Protein AF-0000000072266384 (afdb_homodimer)

Structure (mmCIF, N/CA/C/O backbone):
data_AF-0000000072266384-model_v1
#
loop_
_entity.id
_entity.type
_entity.pdbx_description
1 polymer 'Transcriptional regulator, GntR family'
#
loop_
_atom_site.group_PDB
_atom_site.id
_atom_site.type_symbol
_atom_site.label_atom_id
_atom_site.label_alt_id
_atom_site.label_comp_id
_atom_site.label_asym_id
_atom_site.label_entity_id
_atom_site.label_seq_id
_atom_site.pdbx_PDB_ins_code
_atom_site.Cartn_x
_atom_site.Cartn_y
_atom_site.Cartn_z
_atom_site.occupancy
_atom_site.B_iso_or_equiv
_atom_site.auth_seq_id
_atom_site.auth_comp_id
_atom_site.auth_asym_id
_atom_site.auth_atom_id
_atom_site.pdbx_PDB_model_num
ATOM 1 N N . MET A 1 1 ? -36.344 -1.183 38.469 1 28.27 1 MET A N 1
ATOM 2 C CA . MET A 1 1 ? -35.781 -2.438 38 1 28.27 1 MET A CA 1
ATOM 3 C C . MET A 1 1 ? -35.281 -2.291 36.562 1 28.27 1 MET A C 1
ATOM 5 O O . MET A 1 1 ? -36.062 -2.363 35.625 1 28.27 1 MET A O 1
ATOM 9 N N . THR A 1 2 ? -34.5 -1.276 36.156 1 33.44 2 THR A N 1
ATOM 10 C CA . THR A 1 2 ? -34.156 -0.759 34.844 1 33.44 2 THR A CA 1
ATOM 11 C C . THR A 1 2 ? -33.344 -1.777 34.031 1 33.44 2 THR A C 1
ATOM 13 O O . THR A 1 2 ? -32.25 -2.172 34.469 1 33.44 2 THR A O 1
ATOM 16 N N . ASP A 1 3 ? -34.062 -2.691 33.281 1 32.56 3 ASP A N 1
ATOM 17 C CA . ASP A 1 3 ? -33.594 -3.824 32.469 1 32.56 3 ASP A CA 1
ATOM 18 C C . ASP A 1 3 ? -32.531 -3.396 31.469 1 32.56 3 ASP A C 1
ATOM 20 O O . ASP A 1 3 ? -32.719 -2.461 30.703 1 32.56 3 ASP A O 1
ATOM 24 N N . ALA A 1 4 ? -31.281 -3.701 31.859 1 38.09 4 ALA A N 1
ATOM 25 C CA . ALA A 1 4 ? -30.047 -3.508 31.125 1 38.09 4 ALA A CA 1
ATOM 26 C C . ALA A 1 4 ? -30.141 -4.07 29.703 1 38.09 4 ALA A C 1
ATOM 28 O O . ALA A 1 4 ? -30.344 -5.27 29.516 1 38.09 4 ALA A O 1
ATOM 29 N N . ILE A 1 5 ? -30.766 -3.352 28.734 1 34.03 5 ILE A N 1
ATOM 30 C CA . ILE A 1 5 ? -30.812 -3.814 27.359 1 34.03 5 ILE A CA 1
ATOM 31 C C . ILE A 1 5 ? -29.391 -4.195 26.906 1 34.03 5 ILE A C 1
ATOM 33 O O . ILE A 1 5 ? -28.484 -3.357 26.906 1 34.03 5 ILE A O 1
ATOM 37 N N . THR A 1 6 ? -28.906 -5.414 27.234 1 35.34 6 THR A N 1
ATOM 38 C CA . THR A 1 6 ? -27.656 -5.996 26.766 1 35.34 6 THR A CA 1
ATOM 39 C C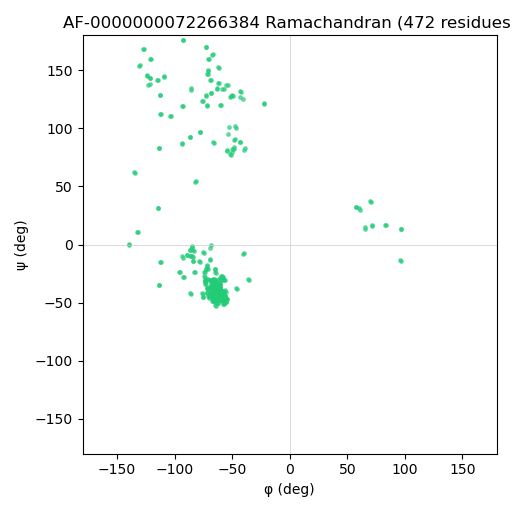 . THR A 1 6 ? -27.562 -5.941 25.234 1 35.34 6 THR A C 1
ATOM 41 O O . THR A 1 6 ? -28.391 -6.543 24.547 1 35.34 6 THR A O 1
ATOM 44 N N . LEU A 1 7 ? -27.266 -4.859 24.688 1 33.59 7 LEU A N 1
ATOM 45 C CA . LEU A 1 7 ? -27.047 -4.801 23.234 1 33.59 7 LEU A CA 1
ATOM 46 C C . LEU A 1 7 ? -26.141 -5.938 22.781 1 33.59 7 LEU A C 1
ATOM 48 O O . LEU A 1 7 ? -25.125 -6.219 23.406 1 33.59 7 LEU A O 1
ATOM 52 N N . PRO A 1 8 ? -26.719 -7.02 22.219 1 35.97 8 PRO A N 1
ATOM 53 C CA . PRO A 1 8 ? -25.844 -8.125 21.812 1 35.97 8 PRO A CA 1
ATOM 54 C C . PRO A 1 8 ? -24.578 -7.645 21.109 1 35.97 8 PRO A C 1
ATOM 56 O O . PRO A 1 8 ? -24.562 -6.574 20.5 1 35.97 8 PRO A O 1
ATOM 59 N N . ALA A 1 9 ? -23.531 -8.062 21.562 1 34.97 9 ALA A N 1
ATOM 60 C CA . ALA A 1 9 ? -22.203 -7.793 21.047 1 34.97 9 ALA A CA 1
ATOM 61 C C . ALA A 1 9 ? -22.156 -8.023 19.531 1 34.97 9 ALA A C 1
ATOM 63 O O . ALA A 1 9 ? -22.562 -9.07 19.047 1 34.97 9 ALA A O 1
ATOM 64 N N . LEU A 1 10 ? -22.391 -7.133 18.75 1 38.47 10 LEU A N 1
ATOM 65 C CA . LEU A 1 10 ? -22.297 -7.164 17.281 1 38.47 10 LEU A CA 1
ATOM 66 C C . LEU A 1 10 ? -21.062 -7.938 16.844 1 38.47 10 LEU A C 1
ATOM 68 O O . LEU A 1 10 ? -20.719 -7.938 15.656 1 38.47 10 LEU A O 1
ATOM 72 N N . GLU A 1 11 ? -20.188 -8.32 17.766 1 41.19 11 GLU A N 1
ATOM 73 C CA . GLU A 1 11 ? -18.859 -8.68 17.281 1 41.19 11 GLU A CA 1
ATOM 74 C C . GLU A 1 11 ? -18.906 -9.969 16.453 1 41.19 11 GLU A C 1
ATOM 76 O O . GLU A 1 11 ? -17.984 -10.781 16.531 1 41.19 11 GLU A O 1
ATOM 81 N N . ALA A 1 12 ? -20 -10.625 16.234 1 41.06 12 ALA A N 1
ATOM 82 C CA . ALA A 1 12 ? -19.781 -11.945 15.656 1 41.06 12 ALA A CA 1
ATOM 83 C C . ALA A 1 12 ? -18.859 -11.875 14.445 1 41.06 12 ALA A C 1
ATOM 85 O O . ALA A 1 12 ? -18.891 -10.891 13.695 1 41.06 12 ALA A O 1
ATOM 86 N N . PRO A 1 13 ? -17.781 -12.695 14.391 1 44.72 13 PRO A N 1
ATOM 87 C CA . PRO A 1 13 ? -16.922 -12.695 13.211 1 44.72 13 PRO A CA 1
ATOM 88 C C . PRO A 1 13 ? -17.703 -12.664 11.906 1 44.72 13 PRO A C 1
ATOM 90 O O . PRO A 1 13 ? -18.641 -13.461 11.727 1 44.72 13 PRO A O 1
ATOM 93 N N . LEU A 1 14 ? -18.109 -11.711 11.273 1 50.34 14 LEU A N 1
ATOM 94 C CA . LEU A 1 14 ? -18.953 -11.562 10.094 1 50.34 14 LEU A CA 1
ATOM 95 C C . LEU A 1 14 ? -18.641 -12.641 9.062 1 50.34 14 LEU A C 1
ATOM 97 O O . LEU A 1 14 ? -17.484 -12.797 8.648 1 50.34 14 LEU A O 1
ATOM 101 N N . ARG A 1 15 ? -19.109 -13.812 9.133 1 57.5 15 ARG A N 1
ATOM 102 C CA . ARG A 1 15 ? -19.125 -14.797 8.047 1 57.5 15 ARG A CA 1
ATOM 103 C C . ARG A 1 15 ? -19.016 -14.109 6.688 1 57.5 15 ARG A C 1
ATOM 105 O O . ARG A 1 15 ? -19.703 -13.109 6.438 1 57.5 15 ARG A O 1
ATOM 112 N N . PRO A 1 16 ? -17.875 -14.57 5.996 1 69.56 16 PRO A N 1
ATOM 113 C CA . PRO A 1 16 ? -17.844 -13.945 4.672 1 69.56 16 PRO A CA 1
ATOM 114 C C . PRO A 1 16 ? -19.203 -13.914 4 1 69.56 16 PRO A C 1
ATOM 116 O O . PRO A 1 16 ? -19.969 -14.875 4.109 1 69.56 16 PRO A O 1
ATOM 119 N N . SER A 1 17 ? -19.516 -12.914 3.541 1 86.38 17 SER A N 1
ATOM 120 C CA . SER A 1 17 ? -20.75 -12.766 2.789 1 86.38 17 SER A CA 1
ATOM 121 C C . SER A 1 17 ? -20.75 -13.641 1.542 1 86.38 17 SER A C 1
ATOM 123 O O . SER A 1 17 ? -19.719 -14.172 1.149 1 86.38 17 SER A O 1
ATOM 125 N N . VAL A 1 18 ? -21.812 -14 1.132 1 90.56 18 VAL A N 1
ATOM 126 C CA . VAL A 1 18 ? -21.953 -14.734 -0.123 1 90.56 18 VAL A CA 1
ATOM 127 C C . VAL A 1 18 ? -21.125 -14.055 -1.214 1 90.56 18 VAL A C 1
ATOM 129 O O . VAL A 1 18 ? -20.484 -14.727 -2.021 1 90.56 18 VAL A O 1
ATOM 132 N N . THR A 1 19 ? -21.109 -12.727 -1.179 1 92.44 19 THR A N 1
ATOM 133 C CA . THR A 1 19 ? -20.312 -11.961 -2.125 1 92.44 19 THR A CA 1
ATOM 134 C C . THR A 1 19 ? -18.828 -12.297 -1.972 1 92.44 19 THR A C 1
ATOM 136 O O . THR A 1 19 ? -18.125 -12.508 -2.963 1 92.44 19 THR A O 1
ATOM 139 N N . ASP A 1 20 ? -18.422 -12.414 -0.714 1 91.56 20 ASP A N 1
ATOM 140 C CA . ASP A 1 20 ? -17.031 -12.734 -0.448 1 91.56 20 ASP A CA 1
ATOM 141 C C . ASP A 1 20 ? -16.672 -14.125 -0.971 1 91.56 20 ASP A C 1
ATOM 143 O O . ASP A 1 20 ? -15.602 -14.32 -1.548 1 91.56 20 ASP A O 1
ATOM 147 N N . GLN A 1 21 ? -17.516 -15 -0.786 1 92.62 21 GLN A N 1
ATOM 148 C CA . GLN A 1 21 ? -17.266 -16.375 -1.23 1 92.62 21 GLN A CA 1
ATOM 149 C C . GLN A 1 21 ? -17.203 -16.453 -2.752 1 92.62 21 GLN A C 1
ATOM 151 O O . GLN A 1 21 ? -16.312 -17.094 -3.307 1 92.62 21 GLN A O 1
ATOM 156 N N . VAL A 1 22 ? -18.203 -15.844 -3.395 1 94.19 22 VAL A N 1
ATOM 157 C CA . VAL A 1 22 ? -18.203 -15.812 -4.855 1 94.19 22 VAL A CA 1
ATOM 158 C C . VAL A 1 22 ? -16.938 -15.141 -5.363 1 94.19 22 VAL A C 1
ATOM 160 O O . VAL A 1 22 ? -16.281 -15.648 -6.277 1 94.19 22 VAL A O 1
ATOM 163 N N . PHE A 1 23 ? -16.594 -14.047 -4.77 1 94.19 23 PHE A N 1
ATOM 164 C CA . PHE A 1 23 ? -15.383 -13.32 -5.141 1 94.19 23 PHE A CA 1
ATOM 165 C C . PHE A 1 23 ? -14.156 -14.211 -5.016 1 94.19 23 PHE A C 1
ATOM 167 O O . PHE A 1 23 ? -13.375 -14.344 -5.965 1 94.19 23 PHE A O 1
ATOM 174 N N . ASP A 1 24 ? -14.023 -14.852 -3.895 1 91 24 ASP A N 1
ATOM 175 C CA . ASP A 1 24 ? -12.836 -15.664 -3.617 1 91 24 ASP A CA 1
ATOM 176 C C . ASP A 1 24 ? -12.727 -16.828 -4.598 1 91 24 ASP A C 1
ATOM 178 O O . ASP A 1 24 ? -11.641 -17.109 -5.105 1 91 24 ASP A O 1
ATOM 182 N N . GLN A 1 25 ? -13.781 -17.438 -4.855 1 92.75 25 GLN A N 1
ATOM 183 C CA . GLN A 1 25 ? -13.773 -18.578 -5.758 1 92.75 25 GLN A CA 1
ATOM 184 C C . GLN A 1 25 ? -13.406 -18.156 -7.176 1 92.75 25 GLN A C 1
ATOM 186 O O . GLN A 1 25 ? -12.578 -18.812 -7.828 1 92.75 25 GLN A O 1
ATOM 191 N N . LEU A 1 26 ? -14.023 -17.125 -7.652 1 94.5 26 LEU A N 1
ATOM 192 C CA . LEU A 1 26 ? -13.711 -16.641 -8.992 1 94.5 26 LEU A CA 1
ATOM 193 C C . LEU A 1 26 ? -12.273 -16.141 -9.062 1 94.5 26 LEU A C 1
ATOM 195 O O . LEU A 1 26 ? -11.562 -16.422 -10.039 1 94.5 26 LEU A O 1
ATOM 199 N N . HIS A 1 27 ? -11.922 -15.414 -8.055 1 93.06 27 HIS A N 1
ATOM 200 C CA . HIS A 1 27 ? -10.555 -14.906 -7.965 1 93.06 27 HIS A CA 1
ATOM 201 C C . HIS A 1 27 ? -9.539 -16.047 -8.062 1 93.06 27 HIS A C 1
ATOM 203 O O . HIS A 1 27 ? -8.609 -15.984 -8.867 1 93.06 27 HIS A O 1
ATOM 209 N N . ASP A 1 28 ? -9.766 -17.078 -7.332 1 90.31 28 ASP A N 1
ATOM 210 C CA . ASP A 1 28 ? -8.867 -18.234 -7.332 1 90.31 28 ASP A CA 1
ATOM 211 C C . ASP A 1 28 ? -8.82 -18.891 -8.703 1 9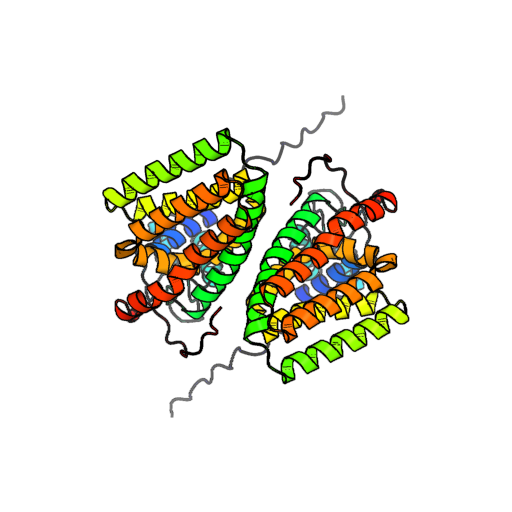0.31 28 ASP A C 1
ATOM 213 O O . ASP A 1 28 ? -7.742 -19.25 -9.195 1 90.31 28 ASP A O 1
ATOM 217 N N . ARG A 1 29 ? -9.93 -19 -9.312 1 92.5 29 ARG A N 1
ATOM 218 C CA . ARG A 1 29 ? -10 -19.641 -10.625 1 92.5 29 ARG A CA 1
ATOM 219 C C . ARG A 1 29 ? -9.305 -18.797 -11.688 1 92.5 29 ARG A C 1
ATOM 221 O O . ARG A 1 29 ? -8.727 -19.344 -12.633 1 92.5 29 ARG A O 1
ATOM 228 N N . ILE A 1 30 ? -9.328 -17.531 -11.516 1 93.12 30 ILE A N 1
ATOM 229 C CA . ILE A 1 30 ? -8.648 -16.641 -12.438 1 93.12 30 ILE A CA 1
ATOM 230 C C . ILE A 1 30 ? -7.133 -16.75 -12.25 1 93.12 30 ILE A C 1
ATOM 232 O O . ILE A 1 30 ? -6.391 -16.875 -13.227 1 93.12 30 ILE A O 1
ATOM 236 N N . ILE A 1 31 ? -6.734 -16.828 -11.031 1 89.81 31 ILE A N 1
ATOM 237 C CA . ILE A 1 31 ? -5.312 -16.891 -10.711 1 89.81 31 ILE A CA 1
ATOM 238 C C . ILE A 1 31 ? -4.738 -18.234 -11.164 1 89.81 31 ILE A C 1
ATOM 240 O O . ILE A 1 31 ? -3.646 -18.281 -11.727 1 89.81 31 ILE A O 1
ATOM 244 N N . GLU A 1 32 ? -5.551 -19.266 -11.016 1 88.44 32 GLU A N 1
ATOM 245 C CA . GLU A 1 32 ? -5.109 -20.609 -11.336 1 88.44 32 GLU A CA 1
ATOM 246 C C . GLU A 1 32 ? -5.316 -20.922 -12.82 1 88.44 32 GLU A C 1
ATOM 248 O O . GLU A 1 32 ? -4.98 -22.016 -13.281 1 88.44 32 GLU A O 1
ATOM 253 N N . LEU A 1 33 ? -5.941 -19.984 -13.547 1 88.94 33 LEU A N 1
ATOM 254 C CA . LEU A 1 33 ? -6.133 -20.016 -14.992 1 88.94 33 LEU A CA 1
ATOM 255 C C . LEU A 1 33 ? -7.152 -21.078 -15.383 1 88.94 33 LEU A C 1
ATOM 257 O O . LEU A 1 33 ? -7.16 -21.547 -16.531 1 88.94 33 LEU A O 1
ATOM 261 N N . ASP A 1 34 ? -7.902 -21.5 -14.367 1 91.38 34 ASP A N 1
ATOM 262 C CA . ASP A 1 34 ? -9.117 -22.219 -14.711 1 91.38 34 ASP A CA 1
ATOM 263 C C . ASP A 1 34 ? -10.07 -21.344 -15.523 1 91.38 34 ASP A C 1
ATOM 265 O O . ASP A 1 34 ? -10.859 -21.844 -16.328 1 91.38 34 ASP A O 1
ATOM 269 N N . LEU A 1 35 ? -10.016 -20.109 -15.305 1 94.44 35 LEU A N 1
ATOM 270 C CA . LEU A 1 35 ? -10.617 -19.062 -16.109 1 94.44 35 LEU A CA 1
ATOM 271 C C . LEU A 1 35 ? -9.555 -18.188 -16.766 1 94.44 35 LEU A C 1
ATOM 273 O O . LEU A 1 35 ? -9.25 -17.094 -16.281 1 94.44 35 LEU A O 1
ATOM 277 N N . PRO A 1 36 ? -9.086 -18.688 -17.859 1 94.19 36 PRO A N 1
ATOM 278 C CA . PRO A 1 36 ? -7.996 -17.953 -18.516 1 94.19 36 PRO A CA 1
ATOM 279 C C . PRO A 1 36 ? -8.43 -16.594 -19.062 1 94.19 36 PRO A C 1
ATOM 281 O O . PRO A 1 36 ? -9.625 -16.359 -19.25 1 94.19 36 PRO A O 1
ATOM 284 N N . PRO A 1 37 ? -7.426 -15.789 -19.344 1 95.12 37 PRO A N 1
ATOM 285 C CA . PRO A 1 37 ? -7.742 -14.492 -19.953 1 95.12 37 PRO A CA 1
ATOM 286 C C . PRO A 1 37 ? -8.562 -14.641 -21.234 1 95.12 37 PRO A C 1
ATOM 288 O O . PRO A 1 37 ? -8.32 -15.547 -22.031 1 95.12 37 PRO A O 1
ATOM 291 N N . GLY A 1 38 ? -9.555 -13.75 -21.328 1 94.06 38 GLY A N 1
ATOM 292 C CA . GLY A 1 38 ? -10.406 -13.773 -22.516 1 94.06 38 GLY A CA 1
ATOM 293 C C . GLY A 1 38 ? -11.695 -14.555 -22.297 1 94.06 38 GLY A C 1
ATOM 294 O O . GLY A 1 38 ? -12.633 -14.445 -23.094 1 94.06 38 GLY A O 1
ATOM 295 N N . THR A 1 39 ? -11.789 -15.336 -21.25 1 95.75 39 THR A N 1
ATOM 296 C CA . THR A 1 39 ? -12.984 -16.125 -20.969 1 95.75 39 THR A CA 1
ATOM 297 C C . THR A 1 39 ? -14.188 -15.219 -20.719 1 95.75 39 THR A C 1
ATOM 299 O O . THR A 1 39 ? -14.102 -14.25 -19.969 1 95.75 39 THR A O 1
ATOM 302 N N . LYS A 1 40 ? -15.25 -15.555 -21.312 1 96.19 40 LYS A N 1
ATOM 303 C CA . LYS A 1 40 ? -16.5 -14.82 -21.094 1 96.19 40 LYS A CA 1
ATOM 304 C C . LYS A 1 40 ? -17.234 -15.344 -19.875 1 96.19 40 LYS A C 1
ATOM 306 O O . LYS A 1 40 ? -17.312 -16.562 -19.656 1 96.19 40 LYS A O 1
ATOM 311 N N . LEU A 1 41 ? -17.672 -14.414 -19.109 1 96 41 LEU A N 1
ATOM 312 C CA . LEU A 1 41 ? -18.438 -14.781 -17.922 1 96 41 LEU A CA 1
ATOM 313 C C . LEU A 1 41 ? -19.812 -14.125 -17.938 1 96 41 LEU A C 1
ATOM 315 O O . LEU A 1 41 ? -19.953 -12.961 -18.328 1 96 41 LEU A O 1
ATOM 319 N N . SER A 1 42 ? -20.812 -14.914 -17.562 1 94.19 42 SER A N 1
ATOM 320 C CA . SER A 1 42 ? -22.188 -14.445 -17.422 1 94.19 42 SER A CA 1
ATOM 321 C C . SER A 1 42 ? -22.641 -14.453 -15.977 1 94.19 42 SER A C 1
ATOM 323 O O . SER A 1 42 ? -22.484 -15.453 -15.273 1 94.19 42 SER A O 1
ATOM 325 N N . GLU A 1 43 ? -23.156 -13.32 -15.562 1 94.31 43 GLU A N 1
ATOM 326 C CA . GLU A 1 43 ? -23.672 -13.234 -14.195 1 94.31 43 GLU A CA 1
ATOM 327 C C . GLU A 1 43 ? -24.703 -14.312 -13.922 1 94.31 43 GLU A C 1
ATOM 329 O O . GLU A 1 43 ? -24.703 -14.93 -12.859 1 94.31 43 GLU A O 1
ATOM 334 N N . ILE A 1 44 ? -25.531 -14.531 -14.914 1 94.12 44 ILE A N 1
ATOM 335 C CA . ILE A 1 44 ? -26.625 -15.484 -14.773 1 94.12 44 ILE A CA 1
ATOM 336 C C . ILE A 1 44 ? -26.062 -16.891 -14.641 1 94.12 44 ILE A C 1
ATOM 338 O O . ILE A 1 44 ? -26.484 -17.656 -13.758 1 94.12 44 ILE A O 1
ATOM 342 N N . GLU A 1 45 ? -25.172 -17.266 -15.461 1 94.88 45 GLU A N 1
ATOM 343 C CA . GLU A 1 45 ? -24.578 -18.609 -15.445 1 94.88 45 GLU A CA 1
ATOM 344 C C . GLU A 1 45 ? -23.797 -18.844 -14.164 1 94.88 45 GLU A C 1
ATOM 346 O O . GLU A 1 45 ? -23.875 -19.938 -13.578 1 94.88 45 GLU A O 1
ATOM 351 N N . VAL A 1 46 ? -23.047 -17.875 -13.734 1 95.81 46 VAL A N 1
ATOM 352 C CA . VAL A 1 46 ? -22.281 -18 -12.508 1 95.81 46 VAL A CA 1
ATOM 353 C C . VAL A 1 46 ? -23.219 -18.156 -11.312 1 95.81 46 VAL A C 1
ATOM 355 O O . VAL A 1 46 ? -22.984 -18.984 -10.43 1 95.81 46 VAL A O 1
ATOM 358 N N . ALA A 1 47 ? -24.219 -17.344 -11.297 1 96 47 ALA A N 1
ATOM 359 C CA . ALA A 1 47 ? -25.203 -17.422 -10.227 1 96 47 ALA A CA 1
ATOM 360 C C . ALA A 1 47 ? -25.812 -18.828 -10.156 1 96 47 ALA A C 1
ATOM 362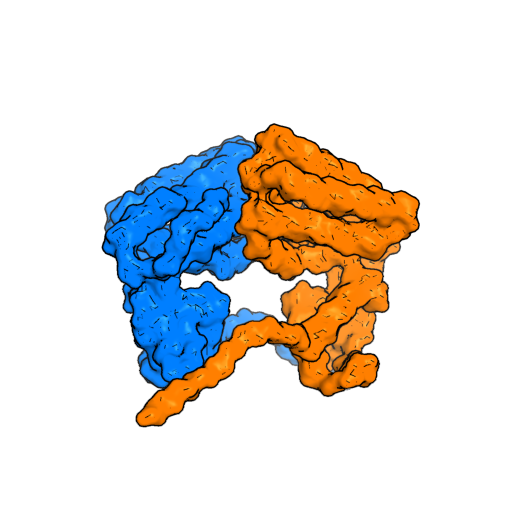 O O . ALA A 1 47 ? -25.953 -19.391 -9.07 1 96 47 ALA A O 1
ATOM 363 N N . ARG A 1 48 ? -26.141 -19.344 -11.289 1 95.19 48 ARG A N 1
ATOM 364 C CA . ARG A 1 48 ? -26.703 -20.688 -11.375 1 95.19 48 ARG A CA 1
ATOM 365 C C . ARG A 1 48 ? -25.719 -21.734 -10.859 1 95.19 48 ARG A C 1
ATOM 367 O O . ARG A 1 48 ? -26.094 -22.609 -10.062 1 95.19 48 ARG A O 1
ATOM 374 N N . GLN A 1 49 ? -24.531 -21.641 -11.234 1 94.12 49 GLN A N 1
ATOM 375 C CA . GLN A 1 49 ? -23.5 -22.609 -10.852 1 94.12 49 GLN A CA 1
ATOM 376 C C . GLN A 1 49 ? -23.266 -22.594 -9.344 1 94.12 49 GLN A C 1
ATOM 378 O O . GLN A 1 49 ? -23.031 -23.641 -8.742 1 94.12 49 GLN A O 1
ATOM 383 N N . PHE A 1 50 ? -23.344 -21.422 -8.758 1 94.25 50 PHE A N 1
ATOM 384 C CA . PHE A 1 50 ? -23.031 -21.297 -7.34 1 94.25 50 PHE A CA 1
ATOM 385 C C . PHE A 1 50 ? -24.297 -21.438 -6.496 1 94.25 50 PHE A C 1
ATOM 387 O O . PHE A 1 50 ? -24.219 -21.516 -5.27 1 94.25 50 PHE A O 1
ATOM 394 N N . GLY A 1 51 ? -25.422 -21.406 -7.137 1 94.94 51 GLY A N 1
ATOM 395 C CA . GLY A 1 51 ? -26.672 -21.516 -6.422 1 94.94 51 GLY A CA 1
ATOM 396 C C . GLY A 1 51 ? -27 -20.281 -5.594 1 94.94 51 GLY A C 1
ATOM 397 O O . GLY A 1 51 ? -27.453 -20.391 -4.449 1 94.94 51 GLY A O 1
ATOM 398 N N . VAL A 1 52 ? -26.656 -19.188 -6.141 1 94.94 52 VAL A N 1
ATOM 399 C CA . VAL A 1 52 ? -26.906 -17.922 -5.434 1 94.94 52 VAL A CA 1
ATOM 400 C C . VAL A 1 52 ? -27.672 -16.969 -6.34 1 94.94 52 VAL A C 1
ATOM 402 O O . VAL A 1 52 ? -27.875 -17.25 -7.523 1 94.94 52 VAL A O 1
ATOM 405 N N . SER A 1 53 ? -28.141 -15.914 -5.707 1 94 53 SER A N 1
ATOM 406 C CA . SER A 1 53 ? -28.812 -14.891 -6.488 1 94 53 SER A CA 1
ATOM 407 C C . SER A 1 53 ? -27.828 -14.078 -7.32 1 94 53 SER A C 1
ATOM 409 O O . SER A 1 53 ? -26.609 -14.18 -7.121 1 94 53 SER A O 1
ATOM 411 N N . ARG A 1 54 ? -28.328 -13.273 -8.203 1 94.69 54 ARG A N 1
ATOM 412 C CA . ARG A 1 54 ? -27.5 -12.516 -9.133 1 94.69 54 ARG A CA 1
ATOM 413 C C . ARG A 1 54 ? -26.781 -11.367 -8.43 1 94.69 54 ARG A C 1
ATOM 415 O O . ARG A 1 54 ? -25.688 -10.984 -8.812 1 94.69 54 ARG A O 1
ATOM 422 N N . GLN A 1 55 ? -27.328 -10.914 -7.473 1 94.06 55 GLN A N 1
ATOM 423 C CA . GLN A 1 55 ? -26.797 -9.711 -6.844 1 94.06 55 GLN A CA 1
ATOM 424 C C . GLN A 1 55 ? -25.406 -9.953 -6.27 1 94.06 55 GLN A C 1
ATOM 426 O O . GLN A 1 55 ? -24.469 -9.203 -6.555 1 94.06 55 GLN A O 1
ATOM 431 N N . PRO A 1 56 ? -25.172 -10.969 -5.441 1 94.94 56 PRO A N 1
ATOM 432 C CA . PRO A 1 56 ? -23.812 -11.203 -4.926 1 94.94 56 PRO A CA 1
ATOM 433 C C . PRO A 1 56 ? -22.797 -11.445 -6.035 1 94.94 56 PRO A C 1
ATOM 435 O O . PRO A 1 56 ? -21.625 -11.094 -5.895 1 94.94 56 PRO A O 1
ATOM 438 N N . VAL A 1 57 ? -23.281 -12.008 -7.09 1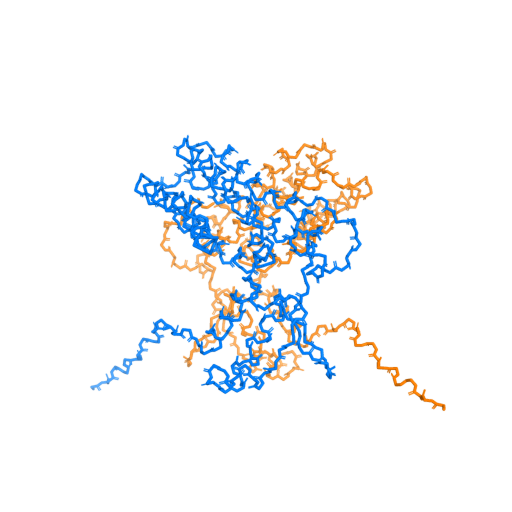 95.75 57 VAL A N 1
ATOM 439 C CA . VAL A 1 57 ? -22.391 -12.242 -8.227 1 95.75 57 VAL A CA 1
ATOM 440 C C . VAL A 1 57 ? -22.016 -10.906 -8.875 1 95.75 57 VAL A C 1
ATOM 442 O O . VAL A 1 57 ? -20.844 -10.672 -9.18 1 95.75 57 VAL A O 1
ATOM 445 N N . ARG A 1 58 ? -22.969 -10.094 -9.055 1 94.5 58 ARG A N 1
ATOM 446 C CA . ARG A 1 58 ? -22.734 -8.766 -9.609 1 94.5 58 ARG A CA 1
ATOM 447 C C . ARG A 1 58 ? -21.734 -7.988 -8.75 1 94.5 58 ARG A C 1
ATOM 449 O O . ARG A 1 58 ? -20.828 -7.332 -9.273 1 94.5 58 ARG A O 1
ATOM 456 N N . ASP A 1 59 ? -21.906 -8.133 -7.512 1 94.19 59 ASP A N 1
ATOM 457 C CA . ASP A 1 59 ? -21.016 -7.449 -6.586 1 94.19 59 ASP A CA 1
ATOM 458 C C . ASP A 1 59 ? -19.594 -8.016 -6.676 1 94.19 59 ASP A C 1
ATOM 460 O O . ASP A 1 59 ? -18.625 -7.262 -6.648 1 94.19 59 ASP A O 1
ATOM 464 N N . ALA A 1 60 ? -19.469 -9.227 -6.754 1 94.94 60 ALA A N 1
ATOM 465 C CA . ALA A 1 60 ? -18.172 -9.883 -6.902 1 94.94 60 ALA A CA 1
ATOM 466 C C . ALA A 1 60 ? -17.5 -9.484 -8.219 1 94.94 60 ALA A C 1
ATOM 468 O O . ALA A 1 60 ? -16.297 -9.227 -8.258 1 94.94 60 ALA A O 1
ATOM 469 N N . PHE A 1 61 ? -18.359 -9.438 -9.25 1 95.75 61 PHE A N 1
ATOM 470 C CA . PHE A 1 61 ? -17.859 -9.008 -10.547 1 95.75 61 PHE A CA 1
ATOM 471 C C . PHE A 1 61 ? -17.312 -7.59 -10.477 1 95.75 61 PHE A C 1
ATOM 473 O O . PHE A 1 61 ? -16.234 -7.312 -11.008 1 95.75 61 PHE A O 1
ATOM 480 N N . TYR A 1 62 ? -17.984 -6.836 -9.852 1 93.12 62 TYR A N 1
ATOM 481 C CA . TYR A 1 62 ? -17.562 -5.445 -9.719 1 93.12 62 TYR A CA 1
ATOM 482 C C . TYR A 1 62 ? -16.25 -5.34 -8.969 1 93.12 62 TYR A C 1
ATOM 484 O O . TYR A 1 62 ? -15.344 -4.613 -9.391 1 93.12 62 TYR A O 1
ATOM 492 N N . ARG A 1 63 ? -16.109 -6.035 -7.926 1 90.75 63 ARG A N 1
ATOM 493 C CA . ARG A 1 63 ? -14.883 -6.027 -7.152 1 90.75 63 ARG A CA 1
ATOM 494 C C . ARG A 1 63 ? -13.711 -6.543 -7.984 1 90.75 63 ARG A C 1
ATOM 496 O O . ARG A 1 63 ? -12.625 -5.957 -7.969 1 90.75 63 ARG A O 1
ATOM 503 N N . LEU A 1 64 ? -13.984 -7.57 -8.672 1 94.25 64 LEU A N 1
ATOM 504 C CA . LEU A 1 64 ? -12.953 -8.148 -9.523 1 94.25 64 LEU A CA 1
ATOM 505 C C . LEU A 1 64 ? -12.57 -7.184 -10.641 1 94.25 64 LEU A C 1
ATOM 507 O O . LEU A 1 64 ? -11.406 -7.117 -11.039 1 94.25 64 LEU A O 1
ATOM 511 N N . SER A 1 65 ? -13.555 -6.48 -11.133 1 94.19 65 SER A N 1
ATOM 512 C CA . SER A 1 65 ? -13.289 -5.5 -12.18 1 94.19 65 SER A CA 1
ATOM 513 C C . SER A 1 65 ? -12.461 -4.336 -11.656 1 94.19 65 SER A C 1
ATOM 515 O O . SER A 1 65 ? -11.562 -3.842 -12.344 1 94.19 65 SER A O 1
ATOM 517 N N . LYS A 1 66 ? -12.68 -3.941 -10.492 1 86.44 66 LYS A N 1
ATOM 518 C CA . LYS A 1 66 ? -11.93 -2.857 -9.875 1 86.44 66 LYS A CA 1
ATOM 519 C C . LYS A 1 66 ? -10.469 -3.25 -9.672 1 86.44 66 LYS A C 1
ATOM 521 O O . LYS A 1 66 ? -9.578 -2.404 -9.758 1 86.44 66 LYS A O 1
ATOM 526 N N . LEU A 1 67 ? -10.312 -4.508 -9.484 1 86.94 67 LEU A N 1
ATOM 527 C CA . LEU A 1 67 ? -8.961 -5.012 -9.273 1 86.94 67 LEU A CA 1
ATOM 528 C C . LEU A 1 67 ? -8.273 -5.312 -10.602 1 86.94 67 LEU A C 1
ATOM 530 O O . LEU A 1 67 ? -7.09 -5.66 -10.633 1 86.94 67 LEU A O 1
ATOM 534 N N . GLY A 1 68 ? -9.094 -5.254 -11.695 1 89.75 68 GLY A N 1
ATOM 535 C CA . GLY A 1 68 ? -8.516 -5.387 -13.023 1 89.75 68 GLY A CA 1
ATOM 536 C C . GLY A 1 68 ? -8.594 -6.805 -13.57 1 89.75 68 GLY A C 1
ATOM 537 O O . GLY A 1 68 ? -7.984 -7.113 -14.594 1 89.75 68 GLY A O 1
ATOM 538 N N . PHE A 1 69 ? -9.375 -7.668 -12.953 1 93.38 69 PHE A N 1
ATOM 539 C CA . PHE A 1 69 ? -9.383 -9.07 -13.344 1 93.38 69 PHE A CA 1
ATOM 540 C C . PHE A 1 69 ? -10.523 -9.352 -14.32 1 93.38 69 PHE A C 1
ATOM 542 O O . PHE A 1 69 ? -10.5 -10.352 -15.047 1 93.38 69 PHE A O 1
ATOM 549 N N . LEU A 1 70 ? -11.531 -8.492 -14.242 1 95.62 70 LEU A N 1
ATOM 550 C CA . LEU A 1 70 ? -12.633 -8.586 -15.195 1 95.62 70 LEU A CA 1
ATOM 551 C C . LEU A 1 70 ? -12.781 -7.285 -15.977 1 95.62 70 LEU A C 1
ATOM 553 O O . LEU A 1 70 ? -12.578 -6.199 -15.422 1 95.62 70 LEU A O 1
ATOM 557 N N . SER A 1 71 ? -13.094 -7.391 -17.156 1 94.69 71 SER A N 1
ATOM 558 C CA . SER A 1 71 ? -13.477 -6.262 -18 1 94.69 71 SER A CA 1
ATOM 559 C C . SER A 1 71 ? -14.984 -6.215 -18.203 1 94.69 71 SER A C 1
ATOM 561 O O . SER A 1 71 ? -15.555 -7.098 -18.859 1 94.69 71 SER A O 1
ATOM 563 N N . ILE A 1 72 ? -15.523 -5.262 -17.641 1 92.94 72 ILE A N 1
ATOM 564 C CA . ILE A 1 72 ? -16.969 -5.074 -17.75 1 92.94 72 ILE A CA 1
ATOM 565 C C . ILE A 1 72 ? -17.266 -3.818 -18.562 1 92.94 72 ILE A C 1
ATOM 567 O O . ILE A 1 72 ? -16.891 -2.711 -18.172 1 92.94 72 ILE A O 1
ATOM 571 N N . ARG A 1 73 ? -17.812 -3.93 -19.734 1 87.75 73 ARG A N 1
ATOM 572 C CA . ARG A 1 73 ? -18.188 -2.822 -20.609 1 87.75 73 ARG A CA 1
ATOM 573 C C . ARG A 1 73 ? -19.672 -2.91 -20.984 1 87.75 73 ARG A C 1
ATOM 575 O O . ARG A 1 73 ? -20.203 -4.004 -21.141 1 87.75 73 ARG A O 1
ATOM 582 N N . PRO A 1 74 ? -20.234 -1.719 -21.109 1 86.5 74 PRO A N 1
ATOM 583 C CA . PRO A 1 74 ? -21.656 -1.732 -21.484 1 86.5 74 PRO A CA 1
ATOM 584 C C . PRO A 1 74 ? -21.906 -2.453 -22.812 1 86.5 74 PRO A C 1
ATOM 586 O O . PRO A 1 74 ? -21.172 -2.244 -23.781 1 86.5 74 PRO A O 1
ATOM 589 N N . GLN A 1 75 ? -22.844 -3.254 -22.812 1 86.88 75 GLN A N 1
ATOM 590 C CA . GLN A 1 75 ? -23.344 -3.943 -23.984 1 86.88 75 GLN A CA 1
ATOM 591 C C . GLN A 1 75 ? -22.312 -4.906 -24.562 1 86.88 75 GLN A C 1
ATOM 593 O O . GLN A 1 75 ? -22.359 -5.242 -25.75 1 86.88 75 GLN A O 1
ATOM 598 N N . ARG A 1 76 ? -21.312 -5.188 -23.797 1 90.38 76 ARG A N 1
ATOM 599 C CA . ARG A 1 76 ? -20.328 -6.203 -24.172 1 90.38 76 ARG A CA 1
ATOM 600 C C . ARG A 1 76 ? -20.266 -7.309 -23.125 1 90.38 76 ARG A C 1
ATOM 602 O O . ARG A 1 76 ? -20.688 -7.117 -21.984 1 90.38 76 ARG A O 1
ATOM 609 N N . ALA A 1 77 ? -19.781 -8.336 -23.578 1 92.5 77 ALA A N 1
ATOM 610 C CA . ALA A 1 77 ? -19.625 -9.453 -22.656 1 92.5 77 ALA A CA 1
ATOM 611 C C . ALA A 1 77 ? -18.562 -9.172 -21.609 1 92.5 77 ALA A C 1
ATOM 613 O O . ALA A 1 77 ? -17.516 -8.57 -21.922 1 92.5 77 ALA A O 1
ATOM 614 N N . THR A 1 78 ? -18.797 -9.602 -20.375 1 95.88 78 THR A N 1
ATOM 615 C CA . THR A 1 78 ? -17.781 -9.57 -19.328 1 95.88 78 THR A CA 1
ATOM 616 C C . THR A 1 78 ? -16.719 -10.633 -19.578 1 95.88 78 THR A C 1
ATOM 618 O O . THR A 1 78 ? -17.047 -11.797 -19.812 1 95.88 78 THR A O 1
ATOM 621 N N . THR A 1 79 ? -15.477 -10.219 -19.562 1 96.81 79 THR A N 1
ATOM 622 C CA . THR A 1 79 ? -14.406 -11.172 -19.828 1 96.81 79 THR A CA 1
ATOM 623 C C . THR A 1 79 ? -13.32 -11.078 -18.766 1 96.81 79 THR A C 1
ATOM 625 O O . THR A 1 79 ? -13.172 -10.047 -18.109 1 96.81 79 THR A O 1
ATOM 628 N N . VAL A 1 80 ? -12.633 -12.195 -18.594 1 96.88 80 VAL A N 1
ATOM 629 C CA . VAL A 1 80 ? -11.422 -12.172 -17.766 1 96.88 80 VAL A CA 1
ATOM 630 C C . VAL A 1 80 ? -10.336 -11.367 -18.469 1 96.88 80 VAL A C 1
ATOM 632 O O . VAL A 1 80 ? -10.039 -11.602 -19.641 1 96.88 80 VAL A O 1
ATOM 635 N N . SER A 1 81 ? -9.734 -10.453 -17.781 1 95.56 81 SER A N 1
ATOM 636 C CA . SER A 1 81 ? -8.766 -9.539 -18.375 1 95.56 81 SER A CA 1
ATOM 637 C C . SER A 1 81 ? -7.473 -10.266 -18.734 1 95.56 81 SER A C 1
ATOM 639 O O . SER A 1 81 ? -7.098 -11.25 -18.094 1 95.56 81 SER A O 1
ATOM 641 N N . GLN A 1 82 ? -6.836 -9.758 -19.766 1 95.19 82 GLN A N 1
ATOM 642 C CA . GLN A 1 82 ? -5.484 -10.219 -20.078 1 95.19 82 GLN A CA 1
ATOM 643 C C . GLN A 1 82 ? -4.488 -9.719 -19.031 1 95.19 82 GLN A C 1
ATOM 645 O O . GLN A 1 82 ? -4.77 -8.773 -18.297 1 95.19 82 GLN A O 1
ATOM 650 N N . ILE A 1 83 ? -3.4 -10.406 -19 1 93.38 83 ILE A N 1
ATOM 651 C CA . ILE A 1 83 ? -2.357 -10.031 -18.047 1 93.38 83 ILE A CA 1
ATOM 652 C C . ILE A 1 83 ? -1.626 -8.789 -18.562 1 93.38 83 ILE A C 1
ATOM 654 O O . ILE A 1 83 ? -1.16 -8.758 -19.703 1 93.38 83 ILE A O 1
ATOM 658 N N . SER A 1 84 ? -1.599 -7.805 -17.797 1 92.31 84 SER A N 1
ATOM 659 C CA . SER A 1 84 ? -0.829 -6.594 -18.078 1 92.31 84 SER A CA 1
ATOM 660 C C . SER A 1 84 ? 0.551 -6.66 -17.422 1 92.31 84 SER A C 1
ATOM 662 O O . SER A 1 84 ? 0.666 -6.711 -16.203 1 92.31 84 SER A O 1
ATOM 664 N N . THR A 1 85 ? 1.603 -6.609 -18.234 1 93.06 85 THR A N 1
ATOM 665 C CA . THR A 1 85 ? 2.961 -6.609 -17.703 1 93.06 85 THR A CA 1
ATOM 666 C C . THR A 1 85 ? 3.193 -5.402 -16.812 1 93.06 85 THR A C 1
ATOM 668 O O . THR A 1 85 ? 3.842 -5.512 -15.766 1 93.06 85 THR A O 1
ATOM 671 N N . ARG A 1 86 ? 2.631 -4.328 -17.188 1 91.75 86 ARG A N 1
ATOM 672 C CA . ARG A 1 86 ? 2.738 -3.111 -16.391 1 91.75 86 ARG A CA 1
ATOM 673 C C . ARG A 1 86 ? 2.135 -3.311 -15.008 1 91.75 86 ARG A C 1
ATOM 675 O O . ARG A 1 86 ? 2.744 -2.943 -14 1 91.75 86 ARG A O 1
ATOM 682 N N . SER A 1 87 ? 0.93 -3.889 -14.953 1 92.12 87 SER A N 1
ATOM 683 C CA . SER A 1 87 ? 0.269 -4.121 -13.672 1 92.12 87 SER A CA 1
ATOM 684 C C . SER A 1 87 ? 1.066 -5.094 -12.812 1 92.12 87 SER A C 1
ATOM 686 O O . SER A 1 87 ? 1.13 -4.934 -11.586 1 92.12 87 SER A O 1
ATOM 688 N N . VAL A 1 88 ? 1.664 -6.035 -13.453 1 94.31 88 VAL A N 1
ATOM 689 C CA . VAL A 1 88 ? 2.477 -7.012 -12.734 1 94.31 88 VAL A CA 1
ATOM 690 C C . VAL A 1 88 ? 3.688 -6.32 -12.109 1 94.31 88 VAL A C 1
ATOM 692 O O . VAL A 1 88 ? 4.008 -6.551 -10.945 1 94.31 88 VAL A O 1
ATOM 695 N N . MET A 1 89 ? 4.324 -5.465 -12.867 1 94.31 89 MET A N 1
ATOM 696 C CA . MET A 1 89 ? 5.52 -4.781 -12.375 1 94.31 89 MET A CA 1
ATOM 697 C C . MET A 1 89 ? 5.172 -3.795 -11.266 1 94.31 89 MET A C 1
ATOM 699 O O . MET A 1 89 ? 5.934 -3.635 -10.312 1 94.31 89 MET A O 1
ATOM 703 N N . GLN A 1 90 ? 4.059 -3.156 -11.398 1 93.69 90 GLN A N 1
ATOM 704 C CA . GLN A 1 90 ? 3.602 -2.26 -10.344 1 93.69 90 GLN A CA 1
ATOM 705 C C . GLN A 1 90 ? 3.332 -3.025 -9.047 1 93.69 90 GLN A C 1
ATOM 707 O O . GLN A 1 90 ? 3.732 -2.586 -7.969 1 93.69 90 GLN A O 1
ATOM 712 N N . ALA A 1 91 ? 2.691 -4.125 -9.172 1 94.5 91 ALA A N 1
ATOM 713 C CA . ALA A 1 91 ? 2.428 -4.977 -8.016 1 94.5 91 ALA A CA 1
ATOM 714 C C . ALA A 1 91 ? 3.73 -5.453 -7.379 1 94.5 91 ALA A C 1
ATOM 716 O O . ALA A 1 91 ? 3.852 -5.484 -6.152 1 94.5 91 ALA A O 1
ATOM 717 N N . ARG A 1 92 ? 4.633 -5.832 -8.211 1 96.19 92 ARG A N 1
ATOM 718 C CA . ARG A 1 92 ? 5.934 -6.281 -7.73 1 96.19 92 ARG A CA 1
ATOM 719 C C . ARG A 1 92 ? 6.629 -5.184 -6.934 1 96.19 92 ARG A C 1
ATOM 721 O O . ARG A 1 92 ? 7.215 -5.445 -5.883 1 96.19 92 ARG A O 1
ATOM 728 N N . PHE A 1 93 ? 6.582 -4.012 -7.422 1 96.19 93 PHE A N 1
ATOM 729 C CA . PHE A 1 93 ? 7.203 -2.873 -6.75 1 96.19 93 PHE A CA 1
ATOM 730 C C . PHE A 1 93 ? 6.652 -2.709 -5.34 1 96.19 93 PHE A C 1
ATOM 732 O O . PHE A 1 93 ? 7.414 -2.611 -4.375 1 96.19 93 PHE A O 1
ATOM 739 N N . ILE A 1 94 ? 5.371 -2.686 -5.242 1 96.19 94 ILE A N 1
ATOM 740 C CA . ILE A 1 94 ? 4.703 -2.488 -3.963 1 96.19 94 ILE A CA 1
ATOM 741 C C . ILE A 1 94 ? 5.047 -3.637 -3.018 1 96.19 94 ILE A C 1
ATOM 743 O O . ILE A 1 94 ? 5.422 -3.41 -1.865 1 96.19 94 ILE A O 1
ATOM 747 N N . ARG A 1 95 ? 4.895 -4.805 -3.459 1 97.06 95 ARG A N 1
ATOM 748 C CA . ARG A 1 95 ? 5.168 -5.988 -2.648 1 97.06 95 ARG A CA 1
ATOM 749 C C . ARG A 1 95 ? 6.609 -5.992 -2.152 1 97.06 95 ARG A C 1
ATOM 751 O O . ARG A 1 95 ? 6.863 -6.211 -0.966 1 97.06 95 ARG A O 1
ATOM 758 N N . ALA A 1 96 ? 7.559 -5.723 -3.072 1 96.88 96 ALA A N 1
ATOM 759 C CA . ALA A 1 96 ? 8.969 -5.73 -2.701 1 96.88 96 ALA A CA 1
ATOM 760 C C . ALA A 1 96 ? 9.266 -4.668 -1.648 1 96.88 96 ALA A C 1
ATOM 762 O O . ALA A 1 96 ? 9.992 -4.922 -0.684 1 96.88 96 ALA A O 1
ATOM 763 N N . ALA A 1 97 ? 8.703 -3.512 -1.852 1 97 97 ALA A N 1
ATOM 764 C CA . ALA A 1 97 ? 8.922 -2.424 -0.903 1 97 97 ALA A CA 1
ATOM 765 C C . ALA A 1 97 ? 8.445 -2.807 0.493 1 97 97 ALA A C 1
ATOM 767 O O . ALA A 1 97 ? 9.195 -2.707 1.466 1 97 97 ALA A O 1
ATOM 768 N N . ILE A 1 98 ? 7.297 -3.318 0.595 1 97.31 98 ILE A N 1
ATOM 769 C CA . ILE A 1 98 ? 6.652 -3.586 1.876 1 97.31 98 ILE A CA 1
ATOM 770 C C . ILE A 1 98 ? 7.277 -4.82 2.52 1 97.31 98 ILE A C 1
ATOM 772 O O . ILE A 1 98 ? 7.605 -4.812 3.709 1 97.31 98 ILE A O 1
ATOM 776 N N . GLU A 1 99 ? 7.473 -5.836 1.759 1 97.81 99 GLU A N 1
ATOM 777 C CA . GLU A 1 99 ? 7.965 -7.078 2.348 1 97.81 99 GLU A CA 1
ATOM 778 C C . GLU A 1 99 ? 9.445 -6.961 2.715 1 97.81 99 GLU A C 1
ATOM 780 O O . GLU A 1 99 ? 9.898 -7.574 3.684 1 97.81 99 GLU A O 1
ATOM 785 N N . ALA A 1 100 ? 10.188 -6.172 1.941 1 97.12 100 ALA A N 1
ATOM 786 C CA . ALA A 1 100 ? 11.555 -5.91 2.367 1 97.12 100 ALA A CA 1
ATOM 787 C C . ALA A 1 100 ? 11.586 -5.223 3.73 1 97.12 100 ALA A C 1
ATOM 789 O O . ALA A 1 100 ? 12.367 -5.602 4.609 1 97.12 100 ALA A O 1
ATOM 790 N N . GLU A 1 101 ? 10.719 -4.258 3.877 1 96.62 101 GLU A N 1
ATOM 791 C CA . GLU A 1 101 ? 10.641 -3.57 5.164 1 96.62 101 GLU A CA 1
ATOM 792 C C . GLU A 1 101 ? 10.164 -4.516 6.266 1 96.62 101 GLU A C 1
ATOM 794 O O . GLU A 1 101 ? 10.625 -4.43 7.406 1 96.62 101 GLU A O 1
ATOM 799 N N . THR A 1 102 ? 9.305 -5.398 5.961 1 97.31 102 THR A N 1
ATOM 800 C CA . THR A 1 102 ? 8.781 -6.363 6.922 1 97.31 102 THR A CA 1
ATOM 801 C C . THR A 1 102 ? 9.891 -7.289 7.418 1 97.31 102 THR A C 1
ATOM 803 O O . THR A 1 102 ? 9.977 -7.582 8.609 1 97.31 102 THR A O 1
ATOM 806 N N . VAL A 1 103 ? 10.719 -7.734 6.512 1 97.38 103 VAL A N 1
ATOM 807 C CA . VAL A 1 103 ? 11.766 -8.656 6.938 1 97.38 103 VAL A CA 1
ATOM 808 C C . VAL A 1 103 ? 12.805 -7.914 7.773 1 97.38 103 VAL A C 1
ATOM 810 O O . VAL A 1 103 ? 13.445 -8.5 8.648 1 97.38 103 VAL A O 1
ATOM 813 N N . ARG A 1 104 ? 13.016 -6.602 7.5 1 96.12 104 ARG A N 1
ATOM 814 C CA . ARG A 1 104 ? 13.844 -5.801 8.391 1 96.12 104 ARG A CA 1
ATOM 815 C C . ARG A 1 104 ? 13.328 -5.871 9.828 1 96.12 104 ARG A C 1
ATOM 817 O O . ARG A 1 104 ? 14.094 -6.141 10.758 1 96.12 104 ARG A O 1
ATOM 824 N N . VAL A 1 105 ? 12.078 -5.656 10 1 96.38 105 VAL A N 1
ATOM 825 C CA . VAL A 1 105 ? 11.445 -5.695 11.312 1 96.38 105 VAL A CA 1
ATOM 826 C C . VAL A 1 105 ? 11.523 -7.113 11.883 1 96.38 105 VAL A C 1
ATOM 828 O O . VAL A 1 105 ? 11.758 -7.297 13.078 1 96.38 105 VAL A O 1
ATOM 831 N N . ALA A 1 106 ? 11.32 -8.062 11.031 1 97.5 106 ALA A N 1
ATOM 832 C CA . ALA A 1 106 ? 11.367 -9.469 11.438 1 97.5 106 ALA A CA 1
ATOM 833 C C . ALA A 1 106 ? 12.711 -9.82 12.062 1 97.5 106 ALA A C 1
ATOM 835 O O . ALA A 1 106 ? 12.766 -10.555 13.055 1 97.5 106 ALA A O 1
ATOM 836 N N . CYS A 1 107 ? 13.812 -9.32 11.523 1 97.69 107 CYS A N 1
ATOM 837 C CA . CYS A 1 107 ? 15.156 -9.578 12.031 1 97.69 107 CYS A CA 1
ATOM 838 C C . CYS A 1 107 ? 15.281 -9.133 13.484 1 97.69 107 CYS A C 1
ATOM 840 O O . CYS A 1 107 ? 16.031 -9.727 14.258 1 97.69 107 CYS A O 1
ATOM 842 N N . GLU A 1 108 ? 14.508 -8.18 13.789 1 95.62 108 GLU A N 1
ATOM 843 C CA . GLU A 1 108 ? 14.594 -7.609 15.133 1 95.62 108 GLU A CA 1
ATOM 844 C C . GLU A 1 108 ? 13.609 -8.289 16.078 1 95.62 108 GLU A C 1
ATOM 846 O O . GLU A 1 108 ? 13.914 -8.492 17.266 1 95.62 108 GLU A O 1
ATOM 851 N N . ARG A 1 109 ? 12.539 -8.797 15.586 1 96.06 109 ARG A N 1
ATOM 852 C CA . ARG A 1 109 ? 11.422 -9.055 16.484 1 96.06 109 ARG A CA 1
ATOM 853 C C . ARG A 1 109 ? 11.164 -10.555 16.625 1 96.06 109 ARG A C 1
ATOM 855 O O . ARG A 1 109 ? 10.609 -11.008 17.625 1 96.06 109 ARG A O 1
ATOM 862 N N . LEU A 1 110 ? 11.359 -11.25 15.641 1 97.62 110 LEU A N 1
ATOM 863 C CA . LEU A 1 110 ? 10.953 -12.648 15.656 1 97.62 110 LEU A CA 1
ATOM 864 C C . LEU A 1 110 ? 11.695 -13.422 16.734 1 97.62 110 LEU A C 1
ATOM 866 O O . LEU A 1 110 ? 12.891 -13.227 16.938 1 97.62 110 LEU A O 1
ATOM 870 N N . THR A 1 111 ? 11.008 -14.25 17.391 1 97.81 111 THR A N 1
ATOM 871 C CA . THR A 1 111 ? 11.57 -15.117 18.422 1 97.81 111 THR A CA 1
ATOM 872 C C . THR A 1 111 ? 11.984 -16.469 17.844 1 97.81 111 THR A C 1
ATOM 874 O O . THR A 1 111 ? 11.695 -16.75 16.672 1 97.81 111 THR A O 1
ATOM 877 N N . GLU A 1 112 ? 12.562 -17.234 18.703 1 97.69 112 GLU A N 1
ATOM 878 C CA . GLU A 1 112 ? 12.93 -18.594 18.297 1 97.69 112 GLU A CA 1
ATOM 879 C C . GLU A 1 112 ? 11.695 -19.406 17.922 1 97.69 112 GLU A C 1
ATOM 881 O O . GLU A 1 112 ? 11.734 -20.219 17 1 97.69 112 GLU A O 1
ATOM 886 N N . ALA A 1 113 ? 10.695 -19.156 18.672 1 98.25 113 ALA A N 1
ATOM 887 C CA . ALA A 1 113 ? 9.453 -19.875 18.375 1 98.25 113 ALA A CA 1
ATOM 888 C C . ALA A 1 113 ? 8.891 -19.453 17.016 1 98.25 113 ALA A C 1
ATOM 890 O O . ALA A 1 113 ? 8.375 -20.281 16.266 1 98.25 113 ALA A O 1
ATOM 891 N N . ASP A 1 114 ? 9.031 -18.203 16.719 1 98.5 114 ASP A N 1
ATOM 892 C CA . ASP A 1 114 ? 8.602 -17.703 15.414 1 98.5 114 ASP A CA 1
ATOM 893 C C . ASP A 1 114 ? 9.438 -18.312 14.289 1 98.5 114 ASP A C 1
ATOM 895 O O . ASP A 1 114 ? 8.898 -18.734 13.266 1 98.5 114 ASP A O 1
ATOM 899 N N . HIS A 1 115 ? 10.75 -18.359 14.539 1 98.5 115 HIS A N 1
ATOM 900 C CA . HIS A 1 115 ? 11.625 -18.969 13.555 1 98.5 115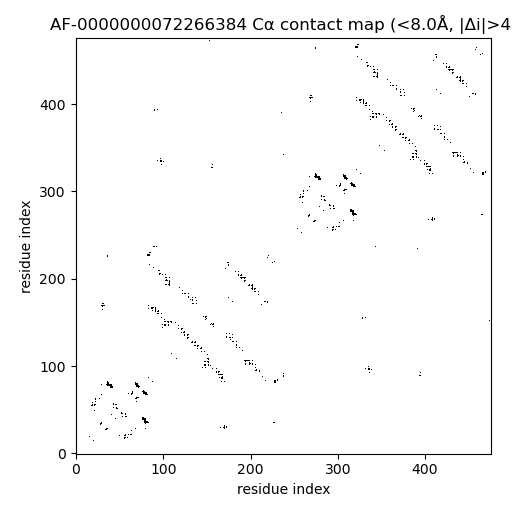 HIS A CA 1
ATOM 901 C C . HIS A 1 115 ? 11.227 -20.422 13.281 1 98.5 115 HIS A C 1
ATOM 903 O O . HIS A 1 115 ? 11.141 -20.844 12.125 1 98.5 115 HIS A O 1
ATOM 909 N N . ALA A 1 116 ? 10.953 -21.125 14.336 1 98.56 116 ALA A N 1
ATOM 910 C CA . ALA A 1 116 ? 10.594 -22.531 14.203 1 98.56 116 ALA A CA 1
ATOM 911 C C . ALA A 1 116 ? 9.312 -22.703 13.383 1 98.56 116 ALA A C 1
ATOM 913 O O . ALA A 1 116 ? 9.219 -23.594 12.547 1 98.56 116 ALA A O 1
ATOM 914 N N . ALA A 1 117 ? 8.352 -21.875 13.594 1 98.56 117 ALA A N 1
ATOM 915 C CA . ALA A 1 117 ? 7.098 -21.922 12.844 1 98.56 117 ALA A CA 1
ATOM 916 C C . ALA A 1 117 ? 7.328 -21.656 11.359 1 98.56 117 ALA A C 1
ATOM 918 O O . ALA A 1 117 ? 6.738 -22.312 10.508 1 98.56 117 ALA A O 1
ATOM 919 N N . LEU A 1 118 ? 8.172 -20.75 11.07 1 98.69 118 LEU A N 1
ATOM 920 C CA . LEU A 1 118 ? 8.453 -20.406 9.68 1 98.69 118 LEU A CA 1
ATOM 921 C C . LEU A 1 118 ? 9.25 -21.516 9 1 98.69 118 LEU A C 1
ATOM 923 O O . LEU A 1 118 ? 9.016 -21.812 7.824 1 98.69 118 LEU A O 1
ATOM 927 N N . TRP A 1 119 ? 10.156 -22.125 9.734 1 98.62 119 TRP A N 1
ATOM 928 C CA . TRP A 1 119 ? 10.914 -23.234 9.18 1 98.62 119 TRP A CA 1
ATOM 929 C C . TRP A 1 119 ? 10 -24.422 8.859 1 98.62 119 TRP A C 1
ATOM 931 O O . TRP A 1 119 ? 10.227 -25.141 7.887 1 98.62 119 TRP A O 1
ATOM 941 N N . ARG A 1 120 ? 8.969 -24.609 9.656 1 98.56 120 ARG A N 1
ATOM 942 C CA . ARG A 1 120 ? 8.008 -25.656 9.367 1 98.56 120 ARG A CA 1
ATOM 943 C C . ARG A 1 120 ? 7.305 -25.406 8.039 1 98.56 120 ARG A C 1
ATOM 945 O O . ARG A 1 120 ? 7.059 -26.344 7.273 1 98.56 120 ARG A O 1
ATOM 952 N N . LEU A 1 121 ? 6.961 -24.203 7.742 1 98.56 121 LEU A N 1
ATOM 953 C CA . LEU A 1 121 ? 6.352 -23.844 6.461 1 98.56 121 LEU A CA 1
ATOM 954 C C . LEU A 1 121 ? 7.312 -24.125 5.309 1 98.56 121 LEU A C 1
ATOM 956 O O . LEU A 1 121 ? 6.895 -24.594 4.25 1 98.56 121 LEU A O 1
ATOM 960 N N . LEU A 1 122 ? 8.609 -23.859 5.543 1 98.69 122 LEU A N 1
ATOM 961 C CA . LEU A 1 122 ? 9.609 -24.094 4.504 1 98.69 122 LEU A CA 1
ATOM 962 C C . LEU A 1 122 ? 9.781 -25.578 4.246 1 98.69 122 LEU A C 1
ATOM 964 O O . LEU A 1 122 ? 9.984 -26 3.104 1 98.69 122 LEU A O 1
ATOM 968 N N . ASP A 1 123 ? 9.633 -26.359 5.301 1 98.69 123 ASP A N 1
ATOM 969 C CA . ASP A 1 123 ? 9.656 -27.812 5.125 1 98.69 123 ASP A CA 1
ATOM 970 C C . ASP A 1 123 ? 8.5 -28.266 4.246 1 98.69 123 ASP A C 1
ATOM 972 O O . ASP A 1 123 ? 8.68 -29.109 3.363 1 98.69 123 ASP A O 1
ATOM 976 N N . LEU A 1 124 ? 7.371 -27.719 4.488 1 98.69 124 LEU A N 1
ATOM 977 C CA . LEU A 1 124 ? 6.199 -28.062 3.688 1 98.69 124 LEU A CA 1
ATOM 978 C C . LEU A 1 124 ? 6.371 -27.594 2.248 1 98.69 124 LEU A C 1
ATOM 980 O O . LEU A 1 124 ? 5.938 -28.266 1.312 1 98.69 124 LEU A O 1
ATOM 984 N N . GLN A 1 125 ? 7.004 -26.453 2.055 1 98.31 125 GLN A N 1
ATOM 985 C CA . GLN A 1 125 ? 7.293 -25.984 0.706 1 98.31 125 GLN A CA 1
ATOM 986 C C . GLN A 1 125 ? 8.234 -26.938 -0.026 1 98.31 125 GLN A C 1
ATOM 988 O O . GLN A 1 125 ? 8.039 -27.219 -1.21 1 98.31 125 GLN A O 1
ATOM 993 N N . ARG A 1 126 ? 9.234 -27.375 0.684 1 98.25 126 ARG A N 1
ATOM 994 C CA . ARG A 1 126 ? 10.156 -28.344 0.101 1 98.25 126 ARG A CA 1
ATOM 995 C C . ARG A 1 126 ? 9.406 -29.578 -0.404 1 98.25 126 ARG A C 1
ATOM 997 O O . ARG A 1 126 ? 9.609 -30 -1.541 1 98.25 126 ARG A O 1
ATOM 1004 N N . GLU A 1 127 ? 8.531 -30.062 0.419 1 98.38 127 GLU A N 1
ATOM 1005 C CA . GLU A 1 127 ? 7.746 -31.25 0.066 1 98.38 127 GLU A CA 1
ATOM 1006 C C . GLU A 1 127 ? 6.887 -30.984 -1.167 1 98.38 127 GLU A C 1
ATOM 1008 O O . GLU A 1 127 ? 6.816 -31.828 -2.068 1 98.38 127 GLU A O 1
ATOM 1013 N N . ALA A 1 128 ? 6.246 -29.859 -1.179 1 97.62 128 ALA A N 1
ATOM 1014 C CA . ALA A 1 128 ? 5.387 -29.5 -2.307 1 97.62 128 ALA A CA 1
ATOM 1015 C C . ALA A 1 128 ? 6.199 -29.359 -3.59 1 97.62 128 ALA A C 1
ATOM 1017 O O . ALA A 1 128 ? 5.758 -29.766 -4.664 1 97.62 128 ALA A O 1
ATOM 1018 N N . SER A 1 129 ? 7.34 -28.719 -3.449 1 96.19 129 SER A N 1
ATOM 1019 C CA . SER A 1 129 ? 8.211 -28.531 -4.605 1 96.19 129 SER A CA 1
ATOM 1020 C C . SER A 1 129 ? 8.695 -29.875 -5.152 1 96.19 129 SER A C 1
ATOM 1022 O O . SER A 1 129 ? 8.656 -30.094 -6.363 1 96.19 129 SER A O 1
ATOM 1024 N N . GLU A 1 130 ? 9.102 -30.812 -4.32 1 96.25 130 GLU A N 1
ATOM 1025 C CA . GLU A 1 130 ? 9.578 -32.125 -4.707 1 96.25 130 GLU A CA 1
ATOM 1026 C C . GLU A 1 130 ? 8.461 -32.938 -5.352 1 96.25 130 GLU A C 1
ATOM 1028 O O . GLU A 1 130 ? 8.703 -33.719 -6.273 1 96.25 130 GLU A O 1
ATOM 1033 N N . ALA A 1 131 ? 7.238 -32.719 -4.891 1 96.44 131 ALA A N 1
ATOM 1034 C CA . ALA A 1 131 ? 6.078 -33.438 -5.422 1 96.44 131 ALA A CA 1
ATOM 1035 C C . ALA A 1 131 ? 5.551 -32.75 -6.684 1 96.44 131 ALA A C 1
ATOM 1037 O O . ALA A 1 131 ? 4.582 -33.219 -7.285 1 96.44 131 ALA A O 1
ATOM 1038 N N . ARG A 1 132 ? 6.113 -31.641 -7.027 1 93.31 132 ARG A N 1
ATOM 1039 C CA . ARG A 1 132 ? 5.691 -30.844 -8.172 1 93.31 132 ARG A CA 1
ATOM 1040 C C . ARG A 1 132 ? 4.223 -30.453 -8.055 1 93.31 132 ARG A C 1
ATOM 1042 O O . ARG A 1 132 ? 3.488 -30.469 -9.047 1 93.31 132 ARG A O 1
ATOM 1049 N N . ASP A 1 133 ? 3.828 -30.281 -6.855 1 94.06 133 ASP A N 1
ATOM 1050 C CA . ASP A 1 133 ? 2.486 -29.781 -6.562 1 94.06 133 ASP A CA 1
ATOM 1051 C C . ASP A 1 133 ? 2.453 -28.266 -6.555 1 94.06 133 ASP A C 1
ATOM 1053 O O . ASP A 1 133 ? 2.604 -27.641 -5.504 1 94.06 133 ASP A O 1
ATOM 1057 N N . ARG A 1 134 ? 2.15 -27.703 -7.664 1 89.88 134 ARG A N 1
ATOM 1058 C CA . ARG A 1 134 ? 2.232 -26.25 -7.867 1 89.88 134 ARG A CA 1
ATOM 1059 C C . ARG A 1 134 ? 1.218 -25.516 -7 1 89.88 134 ARG A C 1
ATOM 1061 O O . ARG A 1 134 ? 1.526 -24.469 -6.422 1 89.88 134 ARG A O 1
ATOM 1068 N N . LEU A 1 135 ? 0.055 -26.078 -6.957 1 89.75 135 LEU A N 1
ATOM 1069 C CA . LEU A 1 135 ? -1.014 -25.438 -6.191 1 89.75 135 LEU A CA 1
ATOM 1070 C C . LEU A 1 135 ? -0.654 -25.375 -4.711 1 89.75 135 LEU A C 1
ATOM 1072 O O . LEU A 1 135 ? -0.801 -24.328 -4.078 1 89.75 135 LEU A O 1
ATOM 1076 N N . ARG A 1 136 ? -0.242 -26.469 -4.238 1 94.5 136 ARG A N 1
ATOM 1077 C CA . ARG A 1 136 ? 0.141 -26.516 -2.832 1 94.5 136 ARG A CA 1
ATOM 1078 C C . ARG A 1 136 ? 1.332 -25.609 -2.557 1 94.5 136 ARG A C 1
ATOM 1080 O O . ARG A 1 136 ? 1.366 -24.906 -1.539 1 94.5 136 ARG A O 1
ATOM 1087 N N . PHE A 1 137 ? 2.361 -25.578 -3.418 1 96.19 137 PHE A N 1
ATOM 1088 C CA . PHE A 1 137 ? 3.514 -24.703 -3.238 1 96.19 137 PHE A CA 1
ATOM 1089 C C . PHE A 1 137 ? 3.086 -23.234 -3.221 1 96.19 137 PHE A C 1
ATOM 1091 O O . PHE A 1 137 ? 3.535 -22.469 -2.373 1 96.19 137 PHE A O 1
ATOM 1098 N N . HIS A 1 138 ? 2.207 -22.875 -4.137 1 93.88 138 HIS A N 1
ATOM 1099 C CA . HIS A 1 138 ? 1.727 -21.5 -4.211 1 93.88 138 HIS A CA 1
ATOM 1100 C C . HIS A 1 138 ? 1.066 -21.078 -2.904 1 93.88 138 HIS A C 1
ATOM 1102 O O . HIS A 1 138 ? 1.321 -19.969 -2.404 1 93.88 138 HIS A O 1
ATOM 1108 N N . ALA A 1 139 ? 0.231 -21.922 -2.377 1 93.56 139 ALA A N 1
ATOM 1109 C CA . ALA A 1 139 ? -0.469 -21.625 -1.128 1 93.56 139 ALA A CA 1
ATOM 1110 C C . ALA A 1 139 ? 0.513 -21.484 0.031 1 93.56 139 ALA A C 1
ATOM 1112 O O . ALA A 1 139 ? 0.381 -20.578 0.853 1 93.56 139 ALA A O 1
ATOM 1113 N N . LEU A 1 140 ? 1.485 -22.344 0.071 1 97.12 140 LEU A N 1
ATOM 1114 C CA . LEU A 1 140 ? 2.477 -22.328 1.141 1 97.12 140 LEU A CA 1
ATOM 1115 C C . LEU A 1 140 ? 3.395 -21.125 1.01 1 97.12 140 LEU A C 1
ATOM 1117 O O . LEU A 1 140 ? 3.822 -20.547 2.014 1 97.12 140 LEU A O 1
ATOM 1121 N N . ASP A 1 141 ? 3.746 -20.766 -0.2 1 96.88 141 ASP A N 1
ATOM 1122 C CA . ASP A 1 141 ? 4.512 -19.547 -0.467 1 96.88 141 ASP A CA 1
ATOM 1123 C C . ASP A 1 141 ? 3.785 -18.312 0.067 1 96.88 141 ASP A C 1
ATOM 1125 O O . ASP A 1 141 ? 4.375 -17.516 0.792 1 96.88 141 ASP A O 1
ATOM 1129 N N . ASP A 1 142 ? 2.568 -18.203 -0.242 1 94.88 142 ASP A N 1
ATOM 1130 C CA . ASP A 1 142 ? 1.754 -17.109 0.247 1 94.88 142 ASP A CA 1
ATOM 1131 C C . ASP A 1 142 ? 1.692 -17.094 1.772 1 94.88 142 ASP A C 1
ATOM 1133 O O . ASP A 1 142 ? 1.776 -16.047 2.4 1 94.88 142 ASP A O 1
ATOM 1137 N N . GLN A 1 143 ? 1.5 -18.25 2.297 1 97.12 143 GLN A N 1
ATOM 1138 C CA . GLN A 1 143 ? 1.419 -18.359 3.75 1 97.12 143 GLN A CA 1
ATOM 1139 C C . GLN A 1 143 ? 2.725 -17.922 4.41 1 97.12 143 GLN A C 1
ATOM 1141 O O . GLN A 1 143 ? 2.713 -17.297 5.469 1 97.12 143 GLN A O 1
ATOM 1146 N N . PHE A 1 144 ? 3.873 -18.281 3.811 1 98.56 144 PHE A N 1
ATOM 1147 C CA . PHE A 1 144 ? 5.18 -17.891 4.328 1 98.56 144 PHE A CA 1
ATOM 1148 C C . PHE A 1 144 ? 5.312 -16.375 4.414 1 98.56 144 PHE A C 1
ATOM 1150 O O . PHE A 1 144 ? 5.672 -15.836 5.461 1 98.56 144 PHE A O 1
ATOM 1157 N N . HIS A 1 145 ? 4.945 -15.703 3.389 1 98.12 145 HIS A N 1
ATOM 1158 C CA . HIS A 1 145 ? 5.031 -14.242 3.346 1 98.12 145 HIS A CA 1
ATOM 1159 C C . HIS A 1 145 ? 4.043 -13.609 4.316 1 98.12 145 HIS A C 1
ATOM 1161 O O . HIS A 1 145 ? 4.383 -12.648 5.016 1 98.12 145 HIS A O 1
ATOM 1167 N N . ARG A 1 146 ? 2.865 -14.164 4.371 1 97.44 146 ARG A N 1
ATOM 1168 C CA . ARG A 1 146 ? 1.859 -13.656 5.297 1 97.44 146 ARG A CA 1
ATOM 1169 C C . ARG A 1 146 ? 2.318 -13.812 6.742 1 97.44 146 ARG A C 1
ATOM 1171 O O . ARG A 1 146 ? 2.197 -12.883 7.543 1 97.44 146 ARG A O 1
ATOM 1178 N N . GLU A 1 147 ? 2.844 -14.953 7.066 1 98 147 GLU A N 1
ATOM 1179 C CA . GLU A 1 147 ? 3.287 -15.219 8.43 1 98 147 GLU A CA 1
ATOM 1180 C C . GLU A 1 147 ? 4.461 -14.328 8.812 1 98 147 GLU A C 1
ATOM 1182 O O . GLU A 1 147 ? 4.582 -13.906 9.969 1 98 147 GLU A O 1
ATOM 1187 N N . LEU A 1 148 ? 5.332 -14.086 7.863 1 97.88 148 LEU A N 1
ATOM 1188 C CA . LEU A 1 148 ? 6.406 -13.133 8.125 1 97.88 148 LEU A CA 1
ATOM 1189 C C . LEU A 1 148 ? 5.84 -11.781 8.555 1 97.88 148 LEU A C 1
ATOM 1191 O O . LEU A 1 148 ? 6.309 -11.195 9.531 1 97.88 148 LE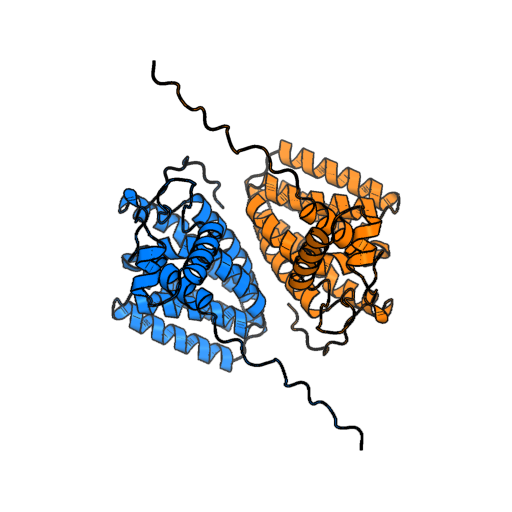U A O 1
ATOM 1195 N N . CYS A 1 149 ? 4.84 -11.352 7.855 1 96.44 149 CYS A N 1
ATOM 1196 C CA . CYS A 1 149 ? 4.207 -10.078 8.172 1 96.44 149 CYS A CA 1
ATOM 1197 C C . CYS A 1 149 ? 3.518 -10.141 9.531 1 96.44 149 CYS A C 1
ATOM 1199 O O . CYS A 1 149 ? 3.771 -9.305 10.398 1 96.44 149 CYS A O 1
ATOM 1201 N N . ASP A 1 150 ? 2.74 -11.164 9.75 1 96.25 150 ASP A N 1
ATOM 1202 C CA . ASP A 1 150 ? 1.934 -11.281 10.961 1 96.25 150 ASP A CA 1
ATOM 1203 C C . ASP A 1 150 ? 2.818 -11.406 12.203 1 96.25 150 ASP A C 1
ATOM 1205 O O . ASP A 1 150 ? 2.619 -10.695 13.188 1 96.25 150 ASP A O 1
ATOM 1209 N N . ARG A 1 151 ? 3.787 -12.219 12.094 1 96.69 151 ARG A N 1
ATOM 1210 C CA . ARG A 1 151 ? 4.621 -12.516 13.25 1 96.69 151 ARG A CA 1
ATOM 1211 C C . ARG A 1 151 ? 5.555 -11.352 13.562 1 96.69 151 ARG A C 1
ATOM 1213 O O . ARG A 1 151 ? 6.027 -11.219 14.695 1 96.69 151 ARG A O 1
ATOM 1220 N N . SER A 1 152 ? 5.824 -10.562 12.594 1 95.88 152 SER A N 1
ATOM 1221 C CA . SER A 1 152 ? 6.656 -9.383 12.812 1 95.88 152 SER A CA 1
ATOM 1222 C C . SER A 1 152 ? 5.832 -8.211 13.32 1 95.88 152 SER A C 1
ATOM 1224 O O . SER A 1 152 ? 6.363 -7.117 13.547 1 95.88 152 SER A O 1
ATOM 1226 N N . GLY A 1 153 ? 4.516 -8.383 13.461 1 93.25 153 GLY A N 1
ATOM 1227 C CA . GLY A 1 153 ? 3.646 -7.297 13.875 1 93.25 153 GLY A CA 1
ATOM 1228 C C . GLY A 1 153 ? 3.229 -6.391 12.734 1 93.25 153 GLY A C 1
ATOM 1229 O O . GLY A 1 153 ? 2.773 -5.27 12.961 1 93.25 153 GLY A O 1
ATOM 1230 N N . CYS A 1 154 ? 3.404 -6.891 11.547 1 94.56 154 CYS A N 1
ATOM 1231 C CA . CYS A 1 154 ? 3.104 -6.102 10.352 1 94.56 154 CYS A CA 1
ATOM 1232 C C . CYS A 1 154 ? 1.941 -6.711 9.578 1 94.56 154 CYS A C 1
ATOM 1234 O O . CYS A 1 154 ? 1.897 -6.625 8.352 1 94.56 154 CYS A O 1
ATOM 1236 N N . GLY A 1 155 ? 1.019 -7.336 10.273 1 94.81 155 GLY A N 1
ATOM 1237 C CA . GLY A 1 155 ? -0.129 -7.938 9.609 1 94.81 155 GLY A CA 1
ATOM 1238 C C . GLY A 1 155 ? -0.925 -6.945 8.781 1 94.81 155 GLY A C 1
ATOM 1239 O O . GLY A 1 155 ? -1.464 -7.301 7.734 1 94.81 155 GLY A O 1
ATOM 1240 N N . PHE A 1 156 ? -0.947 -5.684 9.188 1 91 156 PHE A N 1
ATOM 1241 C CA . PHE A 1 156 ? -1.639 -4.617 8.477 1 91 156 PHE A CA 1
ATOM 1242 C C . PHE A 1 156 ? -1.022 -4.402 7.098 1 91 156 PHE A C 1
ATOM 1244 O O . PHE A 1 156 ? -1.725 -4.059 6.145 1 91 156 PHE A O 1
ATOM 1251 N N . ALA A 1 157 ? 0.251 -4.629 6.922 1 95.06 157 ALA A N 1
ATOM 1252 C CA . ALA A 1 157 ? 0.962 -4.426 5.664 1 95.06 157 ALA A CA 1
ATOM 1253 C C . ALA A 1 157 ? 0.615 -5.52 4.656 1 95.06 157 ALA A C 1
ATOM 1255 O O . ALA A 1 157 ? 0.554 -5.266 3.451 1 95.06 157 ALA A O 1
ATOM 1256 N N . TRP A 1 158 ? 0.323 -6.672 5.16 1 94.5 158 TRP A N 1
ATOM 1257 C CA . TRP A 1 158 ? -0.04 -7.781 4.285 1 94.5 158 TRP A CA 1
ATOM 1258 C C . TRP A 1 158 ? -1.348 -7.492 3.555 1 94.5 158 TRP A C 1
ATOM 1260 O O . TRP A 1 158 ? -1.521 -7.883 2.398 1 94.5 158 TRP A O 1
ATOM 1270 N N . GLU A 1 159 ? -2.193 -6.812 4.168 1 88.94 159 GLU A N 1
ATOM 1271 C CA . GLU A 1 159 ? -3.465 -6.465 3.539 1 88.94 159 GLU A CA 1
ATOM 1272 C C . GLU A 1 159 ? -3.248 -5.621 2.285 1 88.94 159 GLU A C 1
ATOM 1274 O O . GLU A 1 159 ? -3.938 -5.805 1.28 1 88.94 159 GLU A O 1
ATOM 1279 N N . ILE A 1 160 ? -2.318 -4.801 2.363 1 91.56 160 ILE A N 1
ATOM 1280 C CA . ILE A 1 160 ? -1.988 -3.963 1.215 1 91.56 160 ILE A CA 1
ATOM 1281 C C . ILE A 1 160 ? -1.354 -4.816 0.119 1 91.56 160 ILE A C 1
ATOM 1283 O O . ILE A 1 160 ? -1.71 -4.695 -1.056 1 91.56 160 ILE A O 1
ATOM 1287 N N . VAL A 1 161 ? -0.47 -5.656 0.531 1 94.38 161 VAL A N 1
ATOM 1288 C CA . VAL A 1 161 ? 0.185 -6.555 -0.417 1 94.38 161 VAL A CA 1
ATOM 1289 C C . VAL A 1 161 ? -0.859 -7.426 -1.109 1 94.38 161 VAL A C 1
ATOM 1291 O O . VAL A 1 161 ? -0.858 -7.551 -2.336 1 94.38 161 VAL A O 1
ATOM 1294 N N . ARG A 1 162 ? -1.739 -7.969 -0.316 1 88.5 162 ARG A N 1
ATOM 1295 C CA . ARG A 1 162 ? -2.756 -8.883 -0.822 1 88.5 162 ARG A CA 1
ATOM 1296 C C . ARG A 1 162 ? -3.645 -8.203 -1.855 1 88.5 162 ARG A C 1
ATOM 1298 O O . ARG A 1 162 ? -4.012 -8.805 -2.863 1 88.5 162 ARG A O 1
ATOM 1305 N N . GLU A 1 163 ? -3.875 -7.012 -1.646 1 82.88 163 GLU A N 1
ATOM 1306 C CA . GLU A 1 163 ? -4.738 -6.254 -2.549 1 82.88 163 GLU A CA 1
ATOM 1307 C C . GLU A 1 163 ? -4.039 -5.98 -3.879 1 82.88 163 GLU A C 1
ATOM 1309 O O . GLU A 1 163 ? -4.699 -5.758 -4.898 1 82.88 163 GLU A O 1
ATOM 1314 N N . ASN A 1 164 ? -2.766 -6.047 -3.865 1 85.69 164 ASN A N 1
ATOM 1315 C CA . ASN A 1 164 ? -2.035 -5.633 -5.059 1 85.69 164 ASN A CA 1
ATOM 1316 C C . ASN A 1 164 ? -1.356 -6.82 -5.738 1 85.69 164 ASN A C 1
ATOM 1318 O O . ASN A 1 164 ? -1.069 -6.773 -6.938 1 85.69 164 ASN A O 1
ATOM 1322 N N . LYS A 1 165 ? -1.249 -7.906 -5.047 1 88.25 165 LYS A N 1
ATOM 1323 C CA . LYS A 1 165 ? -0.375 -8.969 -5.535 1 88.25 165 LYS A CA 1
ATOM 1324 C C . LYS A 1 165 ? -1.095 -9.852 -6.551 1 88.25 165 LYS A C 1
ATOM 1326 O O . LYS A 1 165 ? -0.467 -10.664 -7.23 1 88.25 165 LYS A O 1
ATOM 1331 N N . SER A 1 166 ? -2.373 -9.742 -6.723 1 86.38 166 SER A N 1
ATOM 1332 C CA . SER A 1 166 ? -3.131 -10.633 -7.598 1 86.38 166 SER A CA 1
ATOM 1333 C C . SER A 1 166 ? -2.631 -10.547 -9.039 1 86.38 166 SER A C 1
ATOM 1335 O O . SER A 1 166 ? -2.615 -11.555 -9.75 1 86.38 166 SER A O 1
ATOM 1337 N N . HIS A 1 167 ? -2.197 -9.391 -9.445 1 86.44 167 HIS A N 1
ATOM 1338 C CA . HIS A 1 167 ? -1.608 -9.25 -10.773 1 86.44 167 HIS A CA 1
ATOM 1339 C C . HIS A 1 167 ? -0.333 -10.078 -10.898 1 86.44 167 HIS A C 1
ATOM 1341 O O . HIS A 1 167 ? -0.101 -10.711 -11.93 1 86.44 167 HIS A O 1
ATOM 1347 N N . MET A 1 168 ? 0.357 -10.133 -9.891 1 92.62 168 MET A N 1
ATOM 1348 C CA . MET A 1 168 ? 1.584 -10.922 -9.844 1 92.62 168 MET A CA 1
ATOM 1349 C C . MET A 1 168 ? 1.27 -12.414 -9.781 1 92.62 168 MET A C 1
ATOM 1351 O O . MET A 1 168 ? 1.976 -13.227 -10.375 1 92.62 168 MET A O 1
ATOM 1355 N N . ASP A 1 169 ? 0.187 -12.727 -9.109 1 92.5 169 ASP A N 1
ATOM 1356 C CA . ASP A 1 169 ? -0.112 -14.125 -8.812 1 92.5 169 ASP A CA 1
ATOM 1357 C C . ASP A 1 169 ? -0.437 -14.906 -10.078 1 92.5 169 ASP A C 1
ATOM 1359 O O . ASP A 1 169 ? -0.126 -16.094 -10.18 1 92.5 169 ASP A O 1
ATOM 1363 N N . ARG A 1 170 ? -1.015 -14.305 -11.055 1 90.5 170 ARG A N 1
ATOM 1364 C CA . ARG A 1 170 ? -1.302 -14.992 -12.305 1 90.5 170 ARG A CA 1
ATOM 1365 C C . ARG A 1 170 ? -0.016 -15.438 -13 1 90.5 170 ARG A C 1
ATOM 1367 O O . ARG A 1 170 ? 0.064 -16.547 -13.516 1 90.5 170 ARG A O 1
ATOM 1374 N N . VAL A 1 171 ? 0.945 -14.594 -12.953 1 93.31 171 VAL A N 1
ATOM 1375 C CA . VAL A 1 171 ? 2.234 -14.898 -13.562 1 93.31 171 VAL A CA 1
ATOM 1376 C C . VAL A 1 171 ? 3.002 -15.891 -12.688 1 93.31 171 VAL A C 1
ATOM 1378 O O . VAL A 1 171 ? 3.607 -16.828 -13.195 1 93.31 171 VAL A O 1
ATOM 1381 N N . ARG A 1 172 ? 2.943 -15.656 -11.453 1 93.94 172 ARG A N 1
ATOM 1382 C CA . ARG A 1 172 ? 3.639 -16.531 -10.516 1 93.94 172 ARG A CA 1
ATOM 1383 C C . ARG A 1 172 ? 3.137 -17.969 -10.633 1 93.94 172 ARG A C 1
ATOM 1385 O O . ARG A 1 172 ? 3.93 -18.922 -10.625 1 93.94 172 ARG A O 1
ATOM 1392 N N . TYR A 1 173 ? 1.868 -18.109 -10.758 1 91.5 173 TYR A N 1
ATOM 1393 C CA . TYR A 1 173 ? 1.306 -19.453 -10.891 1 91.5 173 TYR A CA 1
ATOM 1394 C C . TYR A 1 173 ? 1.886 -20.172 -12.102 1 91.5 173 TYR A C 1
ATOM 1396 O O . TYR A 1 173 ? 2.271 -21.328 -12.008 1 91.5 173 TYR A O 1
ATOM 1404 N N . LEU A 1 174 ? 1.982 -19.469 -13.148 1 91.44 174 LEU A N 1
ATOM 1405 C CA . LEU A 1 174 ? 2.543 -20.047 -14.367 1 91.44 174 LEU A CA 1
ATOM 1406 C C . LEU A 1 174 ? 4.031 -20.344 -14.195 1 91.44 174 LEU A C 1
ATOM 1408 O O . LEU A 1 174 ? 4.527 -21.344 -14.688 1 91.44 174 LEU A O 1
ATOM 1412 N N . SER A 1 175 ? 4.664 -19.469 -13.5 1 94.19 175 SER A N 1
ATOM 1413 C CA . SER A 1 175 ? 6.113 -19.594 -13.367 1 94.19 175 SER A CA 1
ATOM 1414 C C . SER A 1 175 ? 6.477 -20.781 -12.484 1 94.19 175 SER A C 1
ATOM 1416 O O . SER A 1 175 ? 7.59 -21.312 -12.57 1 94.19 175 SER A O 1
ATOM 1418 N N . LEU A 1 176 ? 5.566 -21.25 -11.648 1 92.94 176 LEU A N 1
ATOM 1419 C CA . LEU A 1 176 ? 5.855 -22.328 -10.703 1 92.94 176 LEU A CA 1
ATOM 1420 C C . LEU A 1 176 ? 6.055 -23.641 -11.43 1 92.94 176 LEU A C 1
ATOM 1422 O O . LEU A 1 176 ? 6.57 -24.609 -10.859 1 92.94 176 LEU A O 1
ATOM 1426 N N . ALA A 1 177 ? 5.703 -23.688 -12.648 1 90.06 177 ALA A N 1
ATOM 1427 C CA . ALA A 1 177 ? 5.961 -24.859 -13.469 1 90.06 177 ALA A CA 1
ATOM 1428 C C . ALA A 1 177 ? 7.461 -25.078 -13.664 1 90.06 177 ALA A C 1
ATOM 1430 O O . ALA A 1 177 ? 7.91 -26.203 -13.891 1 90.06 177 ALA A O 1
ATOM 1431 N N . PHE A 1 178 ? 8.258 -23.984 -13.469 1 92.5 178 PHE A N 1
ATOM 1432 C CA . PHE A 1 178 ? 9.68 -24.156 -13.734 1 92.5 178 PHE A CA 1
ATOM 1433 C C . PHE A 1 178 ? 10.516 -23.438 -12.688 1 92.5 178 PHE A C 1
ATOM 1435 O O . PHE A 1 178 ? 11.742 -23.547 -12.68 1 92.5 178 PHE A O 1
ATOM 1442 N N . ALA A 1 179 ? 9.867 -22.781 -11.719 1 92.94 179 ALA A N 1
ATOM 1443 C CA . ALA A 1 179 ? 10.672 -21.906 -10.867 1 92.94 179 ALA A CA 1
ATOM 1444 C C . ALA A 1 179 ? 10.367 -22.141 -9.391 1 92.94 179 ALA A C 1
ATOM 1446 O O . ALA A 1 179 ? 10.773 -21.359 -8.531 1 92.94 179 ALA A O 1
ATOM 1447 N N . SER A 1 180 ? 9.641 -23.188 -9.047 1 94.25 180 SER A N 1
ATOM 1448 C CA . SER A 1 180 ? 9.289 -23.453 -7.652 1 94.25 180 SER A CA 1
ATOM 1449 C C . SER A 1 180 ? 10.539 -23.719 -6.816 1 94.25 180 SER A C 1
ATOM 1451 O O . SER A 1 180 ? 10.625 -23.297 -5.668 1 94.25 180 SER A O 1
ATOM 1453 N N . GLN A 1 181 ? 11.484 -24.391 -7.383 1 94.19 181 GLN A N 1
ATOM 1454 C CA . GLN A 1 181 ? 12.711 -24.703 -6.652 1 94.19 181 GLN A CA 1
ATOM 1455 C C . GLN A 1 181 ? 13.523 -23.438 -6.375 1 94.19 181 GLN A C 1
ATOM 1457 O O . GLN A 1 181 ? 14.094 -23.281 -5.293 1 94.19 181 GLN A O 1
ATOM 1462 N N . ASP A 1 182 ? 13.602 -22.578 -7.344 1 95.94 182 ASP A N 1
ATOM 1463 C CA . ASP A 1 182 ? 14.289 -21.312 -7.145 1 95.94 182 ASP A CA 1
ATOM 1464 C C . ASP A 1 182 ? 13.617 -20.484 -6.047 1 95.94 182 ASP A C 1
ATOM 1466 O O . ASP A 1 182 ? 14.289 -19.891 -5.211 1 95.94 182 ASP A O 1
ATOM 1470 N N . ALA A 1 183 ? 12.32 -20.469 -6.09 1 97.38 183 ALA A N 1
ATOM 1471 C CA . ALA A 1 183 ? 11.578 -19.719 -5.078 1 97.38 183 ALA A CA 1
ATOM 1472 C C . ALA A 1 183 ? 11.828 -20.281 -3.684 1 97.38 183 ALA A C 1
ATOM 1474 O O . ALA A 1 183 ? 12.047 -19.531 -2.732 1 97.38 183 ALA A O 1
ATOM 1475 N N . TYR A 1 184 ? 11.82 -21.609 -3.588 1 98 184 TYR A N 1
ATOM 1476 C CA . TYR A 1 184 ? 12.109 -22.266 -2.314 1 98 184 TYR A CA 1
ATOM 1477 C C . TYR A 1 184 ? 13.508 -21.922 -1.826 1 98 184 TYR A C 1
ATOM 1479 O O . TYR A 1 184 ? 13.695 -21.562 -0.659 1 98 184 TYR A O 1
ATOM 1487 N N . GLY A 1 185 ? 14.5 -22.016 -2.691 1 98.19 185 GLY A N 1
ATOM 1488 C CA . GLY A 1 185 ? 15.859 -21.641 -2.336 1 98.19 185 GLY A CA 1
ATOM 1489 C C . GLY A 1 185 ? 15.984 -20.203 -1.849 1 98.19 185 GLY A C 1
ATOM 1490 O O . GLY A 1 185 ? 16.688 -19.938 -0.872 1 98.19 185 GLY A O 1
ATOM 1491 N N . ASP A 1 186 ? 15.328 -19.312 -2.521 1 98.38 186 ASP A N 1
ATOM 1492 C CA . ASP A 1 186 ? 15.32 -17.906 -2.117 1 98.38 186 ASP A CA 1
ATOM 1493 C C . ASP A 1 186 ? 14.727 -17.734 -0.72 1 98.38 186 ASP A C 1
ATOM 1495 O O . ASP A 1 186 ? 15.234 -16.953 0.083 1 98.38 186 ASP A O 1
ATOM 1499 N N . HIS A 1 187 ? 13.617 -18.453 -0.436 1 98.75 187 HIS A N 1
ATOM 1500 C CA . HIS A 1 187 ? 13 -18.375 0.884 1 98.75 187 HIS A CA 1
ATOM 1501 C C . HIS A 1 187 ? 13.961 -18.828 1.971 1 98.75 187 HIS A C 1
ATOM 1503 O O . HIS A 1 187 ? 14.008 -18.25 3.055 1 98.75 187 HIS A O 1
ATOM 1509 N N . LEU A 1 188 ? 14.727 -19.859 1.643 1 98.75 188 LEU A N 1
ATOM 1510 C CA . LEU A 1 188 ? 15.727 -20.328 2.592 1 98.75 188 LEU A CA 1
ATOM 1511 C C . LEU A 1 188 ? 16.75 -19.234 2.893 1 98.75 188 LEU A C 1
ATOM 1513 O O . LEU A 1 188 ? 17.109 -19.016 4.051 1 98.75 188 LEU A O 1
ATOM 1517 N N . GLU A 1 189 ? 17.203 -18.578 1.873 1 98.62 189 GLU A N 1
ATOM 1518 C CA . GLU A 1 189 ? 18.203 -17.531 2.029 1 98.62 189 GLU A CA 1
ATOM 1519 C C . GLU A 1 189 ? 17.641 -16.359 2.85 1 98.62 189 GLU A C 1
ATOM 1521 O O . GLU A 1 189 ? 18.344 -15.805 3.693 1 98.62 189 GLU A O 1
ATOM 1526 N N . VAL A 1 190 ? 16.438 -15.961 2.609 1 98.75 190 VAL A N 1
ATOM 1527 C CA . VAL A 1 190 ? 15.789 -14.906 3.379 1 98.75 190 VAL A CA 1
ATOM 1528 C C . VAL A 1 190 ? 15.703 -15.312 4.848 1 98.75 190 VAL A C 1
ATOM 1530 O O . VAL A 1 190 ? 16.062 -14.531 5.734 1 98.75 190 VAL A O 1
ATOM 1533 N N . MET A 1 191 ? 15.25 -16.562 5.074 1 98.75 191 MET A N 1
ATOM 1534 C CA . MET A 1 191 ? 15.078 -17.047 6.438 1 98.75 191 MET A CA 1
ATOM 1535 C C . MET A 1 191 ? 16.406 -17.078 7.176 1 98.75 191 MET A C 1
ATOM 1537 O O . MET A 1 191 ? 16.484 -16.719 8.352 1 98.75 191 MET A O 1
ATOM 1541 N N . GLN A 1 192 ? 17.438 -17.5 6.492 1 98.62 192 GLN A N 1
ATOM 1542 C CA . GLN A 1 192 ? 18.766 -17.562 7.094 1 98.62 192 GLN A CA 1
ATOM 1543 C C . GLN A 1 192 ? 19.234 -16.172 7.5 1 98.62 192 GLN A C 1
ATOM 1545 O O . GLN A 1 192 ? 19.812 -15.992 8.578 1 98.62 192 GLN A O 1
ATOM 1550 N N . ALA A 1 193 ? 19.016 -15.195 6.672 1 98.75 193 ALA A N 1
ATOM 1551 C CA . ALA A 1 193 ? 19.391 -13.82 6.98 1 98.75 193 ALA A CA 1
ATOM 1552 C C . ALA A 1 193 ? 18.578 -13.281 8.156 1 98.75 193 ALA A C 1
ATOM 1554 O O . ALA A 1 193 ? 19.109 -12.547 8.992 1 98.75 193 ALA A O 1
ATOM 1555 N N . ILE A 1 194 ? 17.312 -13.641 8.25 1 98.69 194 ILE A N 1
ATOM 1556 C CA . ILE A 1 194 ? 16.453 -13.219 9.359 1 98.69 194 ILE A CA 1
ATOM 1557 C C . ILE A 1 194 ? 16.984 -13.805 10.664 1 98.69 194 ILE A C 1
ATOM 1559 O O . ILE A 1 194 ? 17.109 -13.094 11.664 1 98.69 194 ILE A O 1
ATOM 1563 N N . GLU A 1 195 ? 17.312 -15.023 10.648 1 98.12 195 GLU A N 1
ATOM 1564 C CA . GLU A 1 195 ? 17.812 -15.688 11.852 1 98.12 195 GLU A CA 1
ATOM 1565 C C . GLU A 1 195 ? 19.141 -15.094 12.297 1 98.12 195 GLU A C 1
ATOM 1567 O O . GLU A 1 195 ? 19.422 -15.023 13.492 1 98.12 195 GLU A O 1
ATOM 1572 N N . ALA A 1 196 ? 19.953 -14.719 11.336 1 98.25 196 ALA A N 1
ATOM 1573 C CA . ALA A 1 196 ? 21.25 -14.117 11.625 1 98.25 196 ALA A CA 1
ATOM 1574 C C . ALA A 1 196 ? 21.094 -12.664 12.078 1 98.25 196 ALA A C 1
ATOM 1576 O O . ALA A 1 196 ? 22.078 -12 12.398 1 98.25 196 ALA A O 1
ATOM 1577 N N . ARG A 1 197 ? 19.922 -12.219 12 1 98.19 197 ARG A N 1
ATOM 1578 C CA . ARG A 1 197 ? 19.578 -10.844 12.359 1 98.19 197 ARG A CA 1
ATOM 1579 C C . ARG A 1 197 ? 20.344 -9.852 11.484 1 98.19 197 ARG A C 1
ATOM 1581 O O . ARG A 1 197 ? 20.812 -8.82 11.977 1 98.19 197 ARG A O 1
ATOM 1588 N N . ASP A 1 198 ? 20.594 -10.258 10.336 1 98.25 198 ASP A N 1
ATOM 1589 C CA . ASP A 1 198 ? 21.219 -9.406 9.328 1 98.25 198 ASP A CA 1
ATOM 1590 C C . ASP A 1 198 ? 20.172 -8.727 8.453 1 98.25 198 ASP A C 1
ATOM 1592 O O . ASP A 1 198 ? 19.922 -9.164 7.328 1 98.25 198 ASP A O 1
ATOM 1596 N N . ALA A 1 199 ? 19.703 -7.617 8.898 1 97.06 199 ALA A N 1
ATOM 1597 C CA . ALA A 1 199 ? 18.562 -6.945 8.273 1 97.06 199 ALA A CA 1
ATOM 1598 C C . ALA A 1 199 ? 18.906 -6.488 6.859 1 97.06 199 ALA A C 1
ATOM 1600 O O . ALA A 1 199 ? 18.156 -6.746 5.914 1 97.06 199 ALA A O 1
ATOM 1601 N N . PRO A 1 200 ? 20.062 -5.852 6.621 1 96.19 200 PRO A N 1
ATOM 1602 C CA . PRO A 1 200 ? 20.375 -5.445 5.25 1 96.19 200 PRO A CA 1
ATOM 1603 C C . PRO A 1 200 ? 20.406 -6.625 4.277 1 96.19 200 PRO A C 1
ATOM 1605 O O . PRO A 1 200 ? 19.875 -6.527 3.168 1 96.19 200 PRO A O 1
ATOM 1608 N N . GLU A 1 201 ? 20.953 -7.707 4.742 1 98 201 GLU A N 1
ATOM 1609 C CA . GLU A 1 201 ? 21.016 -8.883 3.885 1 98 201 GLU A CA 1
ATOM 1610 C C . GLU A 1 201 ? 19.625 -9.484 3.662 1 98 201 GLU A C 1
ATOM 1612 O O . GLU A 1 201 ? 19.281 -9.883 2.545 1 98 201 GLU A O 1
ATOM 1617 N N . ALA A 1 202 ? 18.812 -9.57 4.703 1 98.44 202 ALA A N 1
ATOM 1618 C CA . ALA A 1 202 ? 17.453 -10.094 4.578 1 98.44 202 ALA A CA 1
ATOM 1619 C C . ALA A 1 202 ? 16.641 -9.273 3.58 1 98.44 202 ALA A C 1
ATOM 1621 O O . ALA A 1 202 ? 15.93 -9.828 2.734 1 98.44 202 ALA A O 1
ATOM 1622 N N . MET A 1 203 ? 16.812 -7.984 3.664 1 97.31 203 MET A N 1
ATOM 1623 C CA . MET A 1 203 ? 16.109 -7.086 2.758 1 97.31 203 MET A CA 1
ATOM 1624 C C . MET A 1 203 ? 16.562 -7.297 1.316 1 97.31 203 MET A C 1
ATOM 1626 O O . MET A 1 203 ? 15.734 -7.379 0.406 1 97.31 203 MET A O 1
ATOM 1630 N N . ARG A 1 204 ? 17.812 -7.379 1.129 1 96.75 204 ARG A N 1
ATOM 1631 C CA . ARG A 1 204 ? 18.359 -7.598 -0.205 1 96.75 204 ARG A CA 1
ATOM 1632 C C . ARG A 1 204 ? 17.844 -8.914 -0.795 1 96.75 204 ARG A C 1
ATOM 1634 O O . ARG A 1 204 ? 17.469 -8.969 -1.968 1 96.75 204 ARG A O 1
ATOM 1641 N N . ARG A 1 205 ? 17.844 -9.961 0.007 1 98.31 205 ARG A N 1
ATOM 1642 C CA . ARG A 1 205 ? 17.406 -11.273 -0.455 1 98.31 205 ARG A CA 1
ATOM 1643 C C . ARG A 1 205 ? 15.922 -11.273 -0.808 1 98.31 205 ARG A C 1
ATOM 1645 O O . ARG A 1 205 ? 15.516 -11.867 -1.807 1 98.31 205 ARG A O 1
ATOM 1652 N N . MET A 1 206 ? 15.109 -10.609 -0.025 1 98.31 206 MET A N 1
ATOM 1653 C CA . MET A 1 206 ? 13.68 -10.523 -0.313 1 98.31 206 MET A CA 1
ATOM 1654 C C . MET A 1 206 ? 13.43 -9.742 -1.602 1 98.31 206 MET A C 1
ATOM 1656 O O . MET A 1 206 ? 12.625 -10.164 -2.438 1 98.31 206 MET A O 1
ATOM 1660 N N . HIS A 1 207 ? 14.133 -8.68 -1.718 1 96.44 207 HIS A N 1
ATOM 1661 C CA . HIS A 1 207 ? 14.016 -7.883 -2.936 1 96.44 207 HIS A CA 1
ATOM 1662 C C . HIS A 1 207 ? 14.391 -8.703 -4.164 1 96.44 207 HIS A C 1
ATOM 1664 O O . HIS A 1 207 ? 13.672 -8.688 -5.168 1 96.44 207 HIS A O 1
ATOM 1670 N N . SER A 1 208 ? 15.484 -9.383 -4.082 1 96.56 208 SER A N 1
ATOM 1671 C CA . SER A 1 208 ? 15.938 -10.219 -5.18 1 96.56 208 SER A CA 1
ATOM 1672 C C . SER A 1 208 ? 14.922 -11.312 -5.5 1 96.56 208 SER A C 1
ATOM 1674 O O . SER A 1 208 ? 14.602 -11.555 -6.664 1 96.56 208 SER A O 1
ATOM 1676 N N . HIS A 1 209 ? 14.406 -11.953 -4.453 1 97.75 209 HIS A N 1
ATOM 1677 C CA . HIS A 1 209 ? 13.406 -13.008 -4.605 1 97.75 209 HIS A CA 1
ATOM 1678 C C . HIS A 1 209 ? 12.188 -12.5 -5.367 1 97.75 209 HIS A C 1
ATOM 1680 O O . HIS A 1 209 ? 11.75 -13.133 -6.332 1 97.75 209 HIS A O 1
ATOM 1686 N N . LEU A 1 210 ? 11.703 -11.336 -5.008 1 97 210 LEU A N 1
ATOM 1687 C CA . LEU A 1 210 ? 10.484 -10.789 -5.598 1 97 210 LEU A CA 1
ATOM 1688 C C . LEU A 1 210 ? 10.766 -10.195 -6.973 1 97 210 LEU A C 1
ATOM 1690 O O . LEU A 1 210 ? 9.844 -9.992 -7.762 1 97 210 LEU A O 1
ATOM 1694 N N . SER A 1 211 ? 12.039 -9.977 -7.309 1 95 211 SER A N 1
ATOM 1695 C CA . SER A 1 211 ? 12.406 -9.383 -8.594 1 95 211 SER A CA 1
ATOM 1696 C C . SER A 1 211 ? 12.586 -10.461 -9.664 1 95 211 SER A C 1
ATOM 1698 O O . SER A 1 211 ? 12.672 -10.148 -10.852 1 95 211 SER A O 1
ATOM 1700 N N . ARG A 1 212 ? 12.586 -11.719 -9.312 1 95.19 212 ARG A N 1
ATOM 1701 C CA . ARG A 1 212 ? 12.734 -12.805 -10.273 1 95.19 212 ARG A CA 1
ATOM 1702 C C . ARG A 1 212 ? 11.633 -12.773 -11.32 1 95.19 212 ARG A C 1
ATOM 1704 O O . ARG A 1 212 ? 11.844 -13.172 -12.469 1 95.19 212 ARG A O 1
ATOM 1711 N N . ILE A 1 213 ? 10.555 -12.234 -10.93 1 95.38 213 ILE A N 1
ATOM 1712 C CA . ILE A 1 213 ? 9.398 -12.234 -11.82 1 95.38 213 ILE A CA 1
ATOM 1713 C C . ILE A 1 213 ? 9.695 -11.391 -13.055 1 95.38 213 ILE A C 1
ATOM 1715 O O . ILE A 1 213 ? 9.086 -11.586 -14.109 1 95.38 213 ILE A O 1
ATOM 1719 N N . LYS A 1 214 ? 10.609 -10.461 -12.969 1 93.12 214 LYS A N 1
ATOM 1720 C CA . LYS A 1 214 ? 10.984 -9.617 -14.109 1 93.12 214 LYS A CA 1
ATOM 1721 C C . LYS A 1 214 ? 11.531 -10.461 -15.258 1 93.12 214 LYS A C 1
ATOM 1723 O O . LYS A 1 214 ? 11.266 -10.18 -16.422 1 93.12 214 LYS A O 1
ATOM 1728 N N . ILE A 1 215 ? 12.234 -11.469 -14.867 1 92.94 215 ILE A N 1
ATOM 1729 C CA . ILE A 1 215 ? 12.82 -12.359 -15.859 1 92.94 215 ILE A CA 1
ATOM 1730 C C . ILE A 1 215 ? 11.805 -13.438 -16.25 1 92.94 215 ILE A C 1
ATOM 1732 O O . ILE A 1 215 ? 11.641 -13.75 -17.422 1 92.94 215 ILE A O 1
ATOM 1736 N N . GLN A 1 216 ? 11.109 -13.969 -15.32 1 94.88 216 GLN A N 1
ATOM 1737 C CA . GLN A 1 216 ? 10.164 -15.062 -15.539 1 94.88 216 GLN A CA 1
ATOM 1738 C C . GLN A 1 216 ? 9.031 -14.641 -16.453 1 94.88 216 GLN A C 1
ATOM 1740 O O . GLN A 1 216 ? 8.539 -15.438 -17.266 1 94.88 216 GLN A O 1
ATOM 1745 N N . ILE A 1 217 ? 8.625 -13.375 -16.328 1 94.25 217 ILE A N 1
ATOM 1746 C CA . ILE A 1 217 ? 7.457 -12.906 -17.078 1 94.25 217 ILE A CA 1
ATOM 1747 C C . ILE A 1 217 ? 7.766 -12.898 -18.562 1 94.25 217 ILE A C 1
ATOM 1749 O O . ILE A 1 217 ? 6.879 -13.125 -19.391 1 94.25 217 ILE A O 1
ATOM 1753 N N . GLU A 1 218 ? 9 -12.695 -18.922 1 92.88 218 GLU A N 1
ATOM 1754 C CA . GLU A 1 218 ? 9.383 -12.711 -20.328 1 92.88 218 GLU A CA 1
ATOM 1755 C C . GLU A 1 218 ? 9.227 -14.102 -20.938 1 92.88 218 GLU A C 1
ATOM 1757 O O . GLU A 1 218 ? 8.711 -14.25 -22.047 1 92.88 218 GLU A O 1
ATOM 1762 N N . ARG A 1 219 ? 9.664 -15.039 -20.219 1 92.81 219 ARG A N 1
ATOM 1763 C CA . ARG A 1 219 ? 9.516 -16.422 -20.688 1 92.81 219 ARG A CA 1
ATOM 1764 C C . ARG A 1 219 ? 8.047 -16.812 -20.766 1 92.81 219 ARG A C 1
ATOM 1766 O O . ARG A 1 219 ? 7.621 -17.422 -21.75 1 92.81 219 ARG A O 1
ATOM 1773 N N . ILE A 1 220 ? 7.312 -16.469 -19.797 1 93.94 220 ILE A N 1
ATOM 1774 C CA . ILE A 1 220 ? 5.898 -16.828 -19.734 1 93.94 220 ILE A CA 1
ATOM 1775 C C . ILE A 1 220 ? 5.148 -16.141 -20.875 1 93.94 220 ILE A C 1
ATOM 1777 O O . ILE A 1 220 ? 4.273 -16.75 -21.5 1 93.94 220 ILE A O 1
ATOM 1781 N N . ARG A 1 221 ? 5.48 -14.914 -21.078 1 92.88 221 ARG A N 1
ATOM 1782 C CA . ARG A 1 221 ? 4.855 -14.172 -22.172 1 92.88 221 ARG A CA 1
ATOM 1783 C C . ARG A 1 221 ? 5.117 -14.852 -23.516 1 92.88 221 ARG A C 1
ATOM 1785 O O . ARG A 1 221 ? 4.223 -14.938 -24.359 1 92.88 221 ARG A O 1
ATOM 1792 N N . LEU A 1 222 ? 6.273 -15.328 -23.703 1 92.19 222 LEU A N 1
ATOM 1793 C CA . LEU A 1 222 ? 6.637 -16.031 -24.938 1 92.19 222 LEU A CA 1
ATOM 1794 C C . LEU A 1 222 ? 5.84 -17.312 -25.078 1 92.19 222 LEU A C 1
ATOM 1796 O O . LEU A 1 222 ? 5.406 -17.656 -26.188 1 92.19 222 LEU A O 1
ATOM 1800 N N . ASP A 1 223 ? 5.625 -17.984 -24.016 1 92.81 223 ASP A N 1
ATOM 1801 C CA . ASP A 1 223 ? 4.961 -19.281 -24.031 1 92.81 223 ASP A CA 1
ATOM 1802 C C . ASP A 1 223 ? 3.441 -19.125 -24.078 1 92.81 223 ASP A C 1
ATOM 1804 O O . ASP A 1 223 ? 2.723 -20.047 -24.438 1 92.81 223 ASP A O 1
ATOM 1808 N N . HIS A 1 224 ? 2.953 -17.969 -23.609 1 93 224 HIS A N 1
ATOM 1809 C CA . HIS A 1 224 ? 1.518 -17.75 -23.484 1 93 224 HIS A CA 1
ATOM 1810 C C . HIS A 1 224 ? 1.126 -16.359 -24.016 1 93 224 HIS A C 1
ATOM 1812 O O . HIS A 1 224 ? 0.494 -15.578 -23.297 1 93 224 HIS A O 1
ATOM 1818 N N . GLN A 1 225 ? 1.332 -16.125 -25.188 1 91.5 225 GLN A N 1
ATOM 1819 C CA . GLN A 1 225 ? 1.142 -14.812 -25.781 1 91.5 225 GLN A CA 1
ATOM 1820 C C . GLN A 1 225 ? -0.318 -14.375 -25.688 1 91.5 225 GLN A C 1
ATOM 1822 O O . GLN A 1 225 ? -0.607 -13.203 -25.438 1 91.5 225 GLN A O 1
ATOM 1827 N N . ALA A 1 226 ? -1.174 -15.297 -25.766 1 91.81 226 ALA A N 1
ATOM 1828 C CA . ALA A 1 226 ? -2.602 -15 -25.812 1 91.81 226 ALA A CA 1
ATOM 1829 C C . ALA A 1 226 ? -3.105 -14.508 -24.453 1 91.81 226 ALA A C 1
ATOM 1831 O O . ALA A 1 226 ? -4.172 -13.898 -24.375 1 91.81 226 ALA A O 1
ATOM 1832 N N . TYR A 1 227 ? -2.342 -14.773 -23.406 1 93.75 227 TYR A N 1
ATOM 1833 C CA . TYR A 1 227 ? -2.758 -14.414 -22.047 1 93.75 227 TYR A CA 1
ATOM 1834 C C . TYR A 1 227 ? -2.402 -12.961 -21.75 1 93.75 227 TYR A C 1
ATOM 1836 O O . TYR A 1 227 ? -2.916 -12.383 -20.781 1 93.75 227 TYR A O 1
ATOM 1844 N N . PHE A 1 228 ? -1.561 -12.344 -22.562 1 94.38 228 PHE A N 1
ATOM 1845 C CA . PHE A 1 228 ? -1 -11.055 -22.188 1 94.38 228 PHE A CA 1
ATOM 1846 C C . PHE A 1 228 ? -1.584 -9.945 -23.047 1 94.38 228 PHE A C 1
ATOM 1848 O O . PHE A 1 228 ? -1.818 -10.133 -24.25 1 94.38 228 PHE A O 1
ATOM 1855 N N . ALA A 1 229 ? -1.754 -8.812 -22.406 1 91.25 229 ALA A N 1
ATOM 1856 C CA . ALA A 1 229 ? -2.166 -7.613 -23.125 1 91.25 229 ALA A CA 1
ATOM 1857 C C . ALA A 1 229 ? -1.032 -7.086 -24 1 91.25 229 ALA A C 1
ATOM 1859 O O . ALA A 1 229 ? 0.145 -7.262 -23.672 1 91.25 229 ALA A O 1
ATOM 1860 N N . GLN A 1 230 ? -1.419 -6.539 -25.094 1 82.12 230 GLN A N 1
ATOM 1861 C CA . GLN A 1 230 ? -0.437 -5.879 -25.953 1 82.12 230 GLN A CA 1
ATOM 1862 C C . GLN A 1 230 ? -0.067 -4.504 -25.391 1 82.12 230 GLN A C 1
ATOM 1864 O O . GLN A 1 230 ? -0.917 -3.615 -25.312 1 82.12 230 GLN A O 1
ATOM 1869 N N . GLU A 1 231 ? 0.984 -4.5 -24.703 1 79.88 231 GLU A N 1
ATOM 1870 C CA . GLU A 1 231 ? 1.411 -3.236 -24.109 1 79.88 231 GLU A CA 1
ATOM 1871 C C . GLU A 1 231 ? 2.746 -2.777 -24.688 1 79.88 231 GLU A C 1
ATOM 1873 O O . GLU A 1 231 ? 3.523 -3.592 -25.188 1 79.88 231 GLU A O 1
ATOM 1878 N N . ASP A 1 232 ? 2.85 -1.483 -24.891 1 60.28 232 ASP A N 1
ATOM 1879 C CA . ASP A 1 232 ? 4.105 -0.929 -25.391 1 60.28 232 ASP A CA 1
ATOM 1880 C C . ASP A 1 232 ? 5.254 -1.206 -24.422 1 60.28 232 ASP A C 1
ATOM 1882 O O . ASP A 1 232 ? 5.047 -1.28 -23.203 1 60.28 232 ASP A O 1
ATOM 1886 N N . ALA A 1 233 ? 6.289 -1.901 -24.859 1 51.47 233 ALA A N 1
ATOM 1887 C CA . ALA A 1 233 ? 7.52 -2.465 -24.312 1 51.47 233 ALA A CA 1
ATOM 1888 C C . ALA A 1 233 ? 8.109 -1.551 -23.234 1 51.47 233 ALA A C 1
ATOM 1890 O O . ALA A 1 233 ? 8.914 -1.99 -22.422 1 51.47 233 ALA A O 1
ATOM 1891 N N . CYS A 1 234 ? 7.961 -0.191 -23.25 1 48.78 234 CYS A N 1
ATOM 1892 C CA . CYS A 1 234 ? 8.875 0.61 -22.438 1 48.78 234 CYS A CA 1
ATOM 1893 C C . CYS A 1 234 ? 8.422 0.661 -20.984 1 48.78 234 CYS A C 1
ATOM 1895 O O . CYS A 1 234 ? 7.789 1.627 -20.562 1 48.78 234 CYS A O 1
ATOM 1897 N N . LEU A 1 235 ? 8.242 -0.524 -20.438 1 56.69 235 LEU A N 1
ATOM 1898 C CA . LEU A 1 235 ? 7.895 -0.446 -19.016 1 56.69 235 LEU A CA 1
ATOM 1899 C C . LEU A 1 235 ? 9.102 -0.028 -18.188 1 56.69 235 LEU A C 1
ATOM 1901 O O . LEU A 1 235 ? 10.211 -0.523 -18.406 1 56.69 235 LEU A O 1
ATOM 1905 N N . PRO A 1 236 ? 8.945 1.09 -17.531 1 55.12 236 PRO A N 1
ATOM 1906 C CA . PRO A 1 236 ? 10.094 1.467 -16.703 1 55.12 236 PRO A CA 1
ATOM 1907 C C . PRO A 1 236 ? 10.555 0.336 -15.789 1 55.12 236 PRO A C 1
ATOM 1909 O O . PRO A 1 236 ? 9.75 -0.502 -15.375 1 55.12 236 PRO A O 1
ATOM 1912 N N . ASP A 1 237 ? 11.836 0.094 -15.914 1 61.03 237 ASP A N 1
ATOM 1913 C CA . ASP A 1 237 ? 12.43 -0.9 -15.023 1 61.03 237 ASP A CA 1
ATOM 1914 C C . ASP A 1 237 ? 12.156 -0.57 -13.562 1 61.03 237 ASP A C 1
ATOM 1916 O O . ASP A 1 237 ? 12.766 0.337 -13 1 61.03 237 ASP A O 1
ATOM 1920 N N . LEU A 1 238 ? 10.938 -0.938 -13.094 1 68.12 238 LEU A N 1
ATOM 1921 C CA . LEU A 1 238 ? 10.625 -0.755 -11.688 1 68.12 238 LEU A CA 1
ATOM 1922 C C . LEU A 1 238 ? 11.336 -1.799 -10.828 1 68.12 238 LEU A C 1
ATOM 1924 O O . LEU A 1 238 ? 11.523 -2.938 -11.258 1 68.12 238 LEU A O 1
ATOM 1928 N N . MET B 1 1 ? -26.219 3.848 -46.031 1 28.19 1 MET B N 1
ATOM 1929 C CA . MET B 1 1 ? -25.672 5.023 -45.375 1 28.19 1 MET B CA 1
ATOM 1930 C C . MET B 1 1 ? -25.609 4.812 -43.875 1 28.19 1 MET B C 1
ATOM 1932 O O . MET B 1 1 ? -26.609 4.957 -43.156 1 28.19 1 MET B O 1
ATOM 1936 N N . THR B 1 2 ? -25 3.707 -43.312 1 32.97 2 THR B N 1
ATOM 1937 C CA . THR B 1 2 ? -25.062 3.168 -41.969 1 32.97 2 THR B CA 1
ATOM 1938 C C . THR B 1 2 ? -24.406 4.117 -40.969 1 32.97 2 THR B C 1
ATOM 1940 O O . THR B 1 2 ? -23.219 4.414 -41.094 1 32.97 2 THR B O 1
ATOM 1943 N N . ASP B 1 3 ? -25.203 5.105 -40.406 1 32 3 ASP B N 1
ATOM 1944 C CA . ASP B 1 3 ? -24.859 6.18 -39.5 1 32 3 ASP B CA 1
ATOM 1945 C C . ASP B 1 3 ? -24.125 5.633 -38.25 1 32 3 ASP B C 1
ATOM 1947 O O . ASP B 1 3 ? -24.641 4.754 -37.562 1 32 3 ASP B O 1
ATOM 1951 N N . ALA B 1 4 ? -22.828 5.703 -38.375 1 38.31 4 ALA B N 1
ATOM 1952 C CA . ALA B 1 4 ? -21.859 5.336 -37.344 1 38.31 4 ALA B CA 1
ATOM 1953 C C . ALA B 1 4 ? -22.234 5.977 -36 1 38.31 4 ALA B C 1
ATOM 1955 O O . ALA B 1 4 ? -22.328 7.203 -35.906 1 38.31 4 ALA B O 1
ATOM 1956 N N . ILE B 1 5 ? -23.156 5.367 -35.188 1 33.94 5 ILE B N 1
ATOM 1957 C CA . ILE B 1 5 ? -23.469 5.859 -33.844 1 33.94 5 ILE B CA 1
ATOM 1958 C C . ILE B 1 5 ? -22.172 6.117 -33.094 1 33.94 5 ILE B C 1
ATOM 1960 O O . ILE B 1 5 ? -21.359 5.203 -32.875 1 33.94 5 ILE B O 1
ATOM 1964 N N . THR B 1 6 ? -21.5 7.281 -33.281 1 35.16 6 THR B N 1
ATOM 1965 C CA . THR B 1 6 ? -20.359 7.754 -32.531 1 35.16 6 THR B CA 1
ATOM 1966 C C . THR B 1 6 ? -20.641 7.707 -31.016 1 35.16 6 THR B C 1
ATOM 1968 O O . THR B 1 6 ? -21.531 8.391 -30.531 1 35.16 6 THR B O 1
ATOM 1971 N N . LEU B 1 7 ? -20.594 6.598 -30.422 1 33.91 7 LEU B N 1
ATOM 1972 C CA . LEU B 1 7 ? -20.75 6.543 -28.969 1 33.91 7 LEU B CA 1
ATOM 1973 C C . LEU B 1 7 ? -19.875 7.59 -28.297 1 33.91 7 LEU B C 1
ATOM 1975 O O . LEU B 1 7 ? -18.719 7.773 -28.672 1 33.91 7 LEU B O 1
ATOM 1979 N N . PRO B 1 8 ? -20.453 8.719 -27.859 1 35.78 8 PRO B N 1
ATOM 1980 C CA . PRO B 1 8 ? -19.609 9.734 -27.219 1 35.78 8 PRO B CA 1
ATOM 1981 C C . PRO B 1 8 ? -18.562 9.141 -26.281 1 35.78 8 PRO B C 1
ATOM 1983 O O . PRO B 1 8 ? -18.781 8.07 -25.719 1 35.78 8 PRO B O 1
ATOM 1986 N N . ALA B 1 9 ? -17.422 9.469 -26.5 1 35.03 9 ALA B N 1
ATOM 1987 C CA . ALA B 1 9 ? -16.266 9.078 -25.703 1 35.03 9 ALA B CA 1
ATOM 1988 C C . ALA B 1 9 ? -16.516 9.281 -24.219 1 35.03 9 ALA B C 1
ATOM 1990 O O . ALA B 1 9 ? 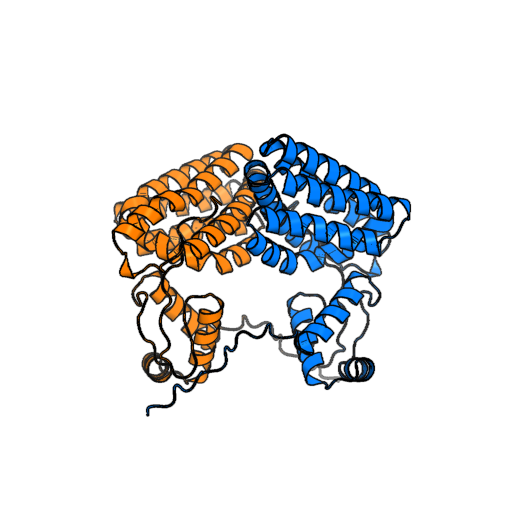-16.953 10.359 -23.797 1 35.03 9 ALA B O 1
ATOM 1991 N N . LEU B 1 10 ? -16.984 8.414 -23.516 1 38.31 10 LEU B N 1
ATOM 1992 C CA . LEU B 1 10 ? -17.203 8.422 -22.078 1 38.31 10 LEU B CA 1
ATOM 1993 C C . LEU B 1 10 ? -16.031 9.094 -21.359 1 38.31 10 LEU B C 1
ATOM 1995 O O . LEU B 1 10 ? -15.938 9.055 -20.141 1 38.31 10 LEU B O 1
ATOM 1999 N N . GLU B 1 11 ? -14.961 9.422 -22.078 1 41.34 11 GLU B N 1
ATOM 2000 C CA . GLU B 1 11 ? -13.734 9.664 -21.328 1 41.34 11 GLU B CA 1
ATOM 2001 C C . GLU B 1 11 ? -13.836 10.938 -20.5 1 41.34 11 GLU B C 1
ATOM 2003 O O . GLU B 1 11 ? -12.828 11.594 -20.234 1 41.34 11 GLU B O 1
ATOM 2008 N N . ALA B 1 12 ? -14.891 11.711 -20.547 1 41 12 ALA B N 1
ATOM 2009 C CA . ALA B 1 12 ? -14.695 13.008 -19.906 1 41 12 ALA B CA 1
ATOM 2010 C C . ALA B 1 12 ? -14.102 12.844 -18.516 1 41 12 ALA B C 1
ATOM 2012 O O . ALA B 1 12 ? -14.414 11.883 -17.812 1 41 12 ALA B O 1
ATOM 2013 N N . PRO B 1 13 ? -12.992 13.547 -18.203 1 44.91 13 PRO B N 1
ATOM 2014 C CA . PRO B 1 13 ? -12.438 13.461 -16.859 1 44.91 13 PRO B CA 1
ATOM 2015 C C . PRO B 1 13 ? -13.516 13.531 -15.773 1 44.91 13 PRO B C 1
ATOM 2017 O O . PRO B 1 13 ? -14.375 14.422 -15.805 1 44.91 13 PRO B O 1
ATOM 2020 N N . LEU B 1 14 ? -14.148 12.625 -15.281 1 50.5 14 LEU B N 1
ATOM 2021 C CA . LEU B 1 14 ? -15.258 12.578 -14.336 1 50.5 14 LEU B CA 1
ATOM 2022 C C . LEU B 1 14 ? -15.094 13.633 -13.25 1 50.5 14 LEU B C 1
ATOM 2024 O O . LEU B 1 14 ? -14.062 13.688 -12.586 1 50.5 14 LEU B O 1
ATOM 2028 N N . ARG B 1 15 ? -15.438 14.852 -13.406 1 57.31 15 ARG B N 1
ATOM 2029 C CA . ARG B 1 15 ? -15.609 15.836 -12.344 1 57.31 15 ARG B CA 1
ATOM 2030 C C . ARG B 1 15 ? -15.867 15.156 -11.008 1 57.31 15 ARG B C 1
ATOM 2032 O O . ARG B 1 15 ? -16.656 14.219 -10.922 1 57.31 15 ARG B O 1
ATOM 2039 N N . PRO B 1 16 ? -14.875 15.539 -10.062 1 69.94 16 PRO B N 1
ATOM 2040 C CA . PRO B 1 16 ? -15.195 14.93 -8.773 1 69.94 16 PRO B CA 1
ATOM 2041 C C . PRO B 1 16 ? -16.672 15 -8.43 1 69.94 16 PRO B C 1
ATOM 2043 O O . PRO B 1 16 ? -17.328 16.016 -8.703 1 69.94 16 PRO B O 1
ATOM 2046 N N . SER B 1 17 ? -17.156 14.016 -8.078 1 86.5 17 SER B N 1
ATOM 2047 C CA . SER B 1 17 ? -18.531 13.961 -7.633 1 86.5 17 SER B CA 1
ATOM 2048 C C . SER B 1 17 ? -18.766 14.844 -6.406 1 86.5 17 SER B C 1
ATOM 2050 O O . SER B 1 17 ? -17.797 15.297 -5.777 1 86.5 17 SER B O 1
ATOM 2052 N N . VAL B 1 18 ? -19.859 15.289 -6.242 1 90.5 18 VAL B N 1
ATOM 2053 C CA . VAL B 1 18 ? -20.234 16.031 -5.043 1 90.5 18 VAL B CA 1
ATOM 2054 C C . VAL B 1 18 ? -19.734 15.297 -3.803 1 90.5 18 VAL B C 1
ATOM 2056 O O . VAL B 1 18 ? -19.25 15.922 -2.859 1 90.5 18 VAL B O 1
ATOM 2059 N N . THR B 1 19 ? -19.812 13.977 -3.854 1 92.44 19 THR B N 1
ATOM 2060 C CA . THR B 1 19 ? -19.312 13.156 -2.758 1 92.44 19 THR B CA 1
ATOM 2061 C C . THR B 1 19 ? -17.812 13.375 -2.562 1 92.44 19 THR B C 1
ATOM 2063 O O . THR B 1 19 ? -17.344 13.539 -1.432 1 92.44 19 THR B O 1
ATOM 2066 N N . ASP B 1 20 ? -17.109 13.461 -3.691 1 91.56 20 ASP B N 1
ATOM 2067 C CA . ASP B 1 20 ? -15.672 13.672 -3.623 1 91.56 20 ASP B CA 1
ATOM 2068 C C . ASP B 1 20 ? -15.344 15.031 -3.014 1 91.56 20 ASP B C 1
ATOM 2070 O O . ASP B 1 20 ? -14.422 15.148 -2.205 1 91.56 20 ASP B O 1
ATOM 2074 N N . GLN B 1 21 ? -16.047 15.977 -3.379 1 92.69 21 GLN B N 1
ATOM 2075 C CA . GLN B 1 21 ? -15.82 17.328 -2.875 1 92.69 21 GLN B CA 1
ATOM 2076 C C . GLN B 1 21 ? -16.094 17.406 -1.376 1 92.69 21 GLN B C 1
ATOM 2078 O O . GLN B 1 21 ? -15.312 17.984 -0.625 1 92.69 21 GLN B O 1
ATOM 2083 N N . VAL B 1 22 ? -17.266 16.875 -0.984 1 94.19 22 VAL B N 1
ATOM 2084 C CA . VAL B 1 22 ? -17.609 16.859 0.435 1 94.19 22 VAL B CA 1
ATOM 2085 C C . VAL B 1 22 ? -16.531 16.094 1.213 1 94.19 22 VAL B C 1
ATOM 2087 O O . VAL B 1 22 ? -16.062 16.547 2.258 1 94.19 22 VAL B O 1
ATOM 2090 N N . PHE B 1 23 ? -16.141 14.969 0.702 1 94.19 23 PHE B N 1
ATOM 2091 C CA . PHE B 1 23 ? -15.109 14.156 1.332 1 94.19 23 PHE B CA 1
ATOM 2092 C C . PHE B 1 23 ? -13.828 14.953 1.503 1 94.19 23 PHE B C 1
ATOM 2094 O O . PHE B 1 23 ? -13.281 15.039 2.605 1 94.19 23 PHE B O 1
ATOM 2101 N N . ASP B 1 24 ? -13.391 15.578 0.446 1 91.12 24 ASP B N 1
ATOM 2102 C CA . ASP B 1 24 ? -12.117 16.297 0.454 1 91.12 24 ASP B CA 1
ATOM 2103 C C . ASP B 1 24 ? -12.148 17.453 1.449 1 91.12 24 ASP B C 1
ATOM 2105 O O . ASP B 1 24 ? -11.188 17.656 2.191 1 91.12 24 ASP B O 1
ATOM 2109 N N . GLN B 1 25 ? -13.195 18.141 1.467 1 92.81 25 GLN B N 1
ATOM 2110 C CA . GLN B 1 25 ? -13.305 19.297 2.361 1 92.81 25 GLN B CA 1
ATOM 2111 C C . GLN B 1 25 ? -13.312 18.859 3.822 1 92.81 25 GLN B C 1
ATOM 2113 O O . GLN B 1 25 ? -12.609 19.438 4.652 1 92.81 25 GLN B O 1
ATOM 2118 N N . LEU B 1 26 ? -14.102 17.859 4.137 1 94.5 26 LEU B N 1
ATOM 2119 C CA . LEU B 1 26 ? -14.133 17.375 5.508 1 94.5 26 LEU B CA 1
ATOM 2120 C C . LEU B 1 26 ? -12.797 16.766 5.902 1 94.5 26 LEU B C 1
ATOM 2122 O O . LEU B 1 26 ? -12.305 16.984 7.016 1 94.5 26 LEU B O 1
ATOM 2126 N N . HIS B 1 27 ? -12.266 16 4.988 1 93 27 HIS B N 1
ATOM 2127 C CA . HIS B 1 27 ? -10.961 15.398 5.207 1 93 27 HIS B CA 1
ATOM 2128 C C . HIS B 1 27 ? -9.914 16.453 5.551 1 93 27 HIS B C 1
ATOM 2130 O O . HIS B 1 27 ? -9.203 16.328 6.547 1 93 27 HIS B O 1
ATOM 2136 N N . ASP B 1 28 ? -9.898 17.516 4.793 1 90.38 28 ASP B N 1
ATOM 2137 C CA . ASP B 1 28 ? -8.938 18.578 5.016 1 90.38 28 ASP B CA 1
ATOM 2138 C C . ASP B 1 28 ? -9.156 19.25 6.371 1 90.38 28 ASP B C 1
ATOM 2140 O O . ASP B 1 28 ? -8.195 19.516 7.098 1 90.38 28 ASP B O 1
ATOM 2144 N N . ARG B 1 29 ? -10.367 19.438 6.715 1 92.5 29 ARG B N 1
ATOM 2145 C CA . ARG B 1 29 ? -10.688 20.094 7.98 1 92.5 29 ARG B CA 1
ATOM 2146 C C . ARG B 1 29 ? -10.32 19.203 9.164 1 92.5 29 ARG B C 1
ATOM 2148 O O . ARG B 1 29 ? -9.945 19.703 10.227 1 92.5 29 ARG B O 1
ATOM 2155 N N . ILE B 1 30 ? -10.398 17.938 8.977 1 93.12 30 ILE B N 1
ATOM 2156 C CA . ILE B 1 30 ? -10.016 17 10.023 1 93.12 30 ILE B CA 1
ATOM 2157 C C . ILE B 1 30 ? -8.5 17 10.188 1 93.12 30 ILE B C 1
ATOM 2159 O O . ILE B 1 30 ? -7.992 17.062 11.312 1 93.12 30 ILE B O 1
ATOM 2163 N N . ILE B 1 31 ? -7.824 17.031 9.094 1 89.69 31 ILE B N 1
ATOM 2164 C CA . ILE B 1 31 ? -6.363 16.984 9.102 1 89.69 31 ILE B CA 1
ATOM 2165 C C . ILE B 1 31 ? -5.812 18.281 9.695 1 89.69 31 ILE B C 1
ATOM 2167 O O . ILE B 1 31 ? -4.875 18.25 10.492 1 89.69 31 ILE B O 1
ATOM 2171 N N . GLU B 1 32 ? -6.492 19.375 9.375 1 88.38 32 GLU B N 1
ATOM 2172 C CA . GLU B 1 32 ? -6.035 20.703 9.805 1 88.38 32 GLU B CA 1
ATOM 2173 C C . GLU B 1 32 ? -6.551 21.031 11.195 1 88.38 32 GLU B C 1
ATOM 2175 O O . GLU B 1 32 ? -6.254 22.094 11.734 1 88.38 32 GLU B O 1
ATOM 2180 N N . LEU B 1 33 ? -7.398 20.141 11.766 1 88.88 33 LEU B N 1
ATOM 2181 C CA . LEU B 1 33 ? -7.91 20.188 13.133 1 88.88 33 LEU B CA 1
ATOM 2182 C C . LEU B 1 33 ? -8.914 21.328 13.281 1 88.88 33 LEU B C 1
ATOM 2184 O O . LEU B 1 33 ? -9.148 21.812 14.398 1 88.88 33 LEU B O 1
ATOM 2188 N N . ASP B 1 34 ? -9.367 21.812 12.125 1 91.31 34 ASP B N 1
ATOM 2189 C CA . ASP B 1 34 ? -10.57 22.625 12.188 1 91.31 34 ASP B CA 1
ATOM 2190 C C . ASP B 1 34 ? -11.75 21.828 12.742 1 91.31 34 ASP B C 1
ATOM 2192 O O . ASP B 1 34 ? -12.656 22.406 13.352 1 91.31 34 ASP B O 1
ATOM 2196 N N . LEU B 1 35 ? -11.734 20.594 12.531 1 94.44 35 LEU B N 1
ATOM 2197 C CA . LEU B 1 35 ? -12.594 19.594 13.164 1 94.44 35 LEU B CA 1
ATOM 2198 C C . LEU B 1 35 ? -11.773 18.656 14.047 1 94.44 35 LEU B C 1
ATOM 2200 O O . LEU B 1 35 ? -11.453 17.547 13.633 1 94.44 35 LEU B O 1
ATOM 2204 N N . PRO B 1 36 ? -11.539 19.125 15.219 1 94.12 36 PRO B N 1
ATOM 2205 C CA . PRO B 1 36 ? -10.68 18.312 16.094 1 94.12 36 PRO B CA 1
ATOM 2206 C C . PRO B 1 36 ? -11.328 17 16.516 1 94.12 36 PRO B C 1
ATOM 2208 O O . PRO B 1 36 ? -12.547 16.844 16.406 1 94.12 36 PRO B O 1
ATOM 2211 N N . PRO B 1 37 ? -10.477 16.109 17 1 95.06 37 PRO B N 1
ATOM 2212 C CA . PRO B 1 37 ? -11.016 14.859 17.516 1 95.06 37 PRO B CA 1
ATOM 2213 C C . PRO B 1 37 ? -12.102 15.07 18.578 1 95.06 37 PRO B C 1
ATOM 2215 O O . PRO B 1 37 ? -11.984 15.961 19.422 1 95.06 37 PRO B O 1
ATOM 2218 N N . GLY B 1 38 ? -13.156 14.266 18.438 1 94.06 38 GLY B N 1
ATOM 2219 C CA . GLY B 1 38 ? -14.258 14.352 19.375 1 94.06 38 GLY B CA 1
ATOM 2220 C C . GLY B 1 38 ? -15.398 15.227 18.891 1 94.06 38 GLY B C 1
ATOM 2221 O O . GLY B 1 38 ? -16.5 15.18 19.438 1 94.06 38 GLY B O 1
ATOM 2222 N N . THR B 1 39 ? -15.195 16 17.859 1 95.75 39 THR B N 1
ATOM 2223 C CA . THR B 1 39 ? -16.234 16.875 17.312 1 95.75 39 THR B CA 1
ATOM 2224 C C . THR B 1 39 ? -17.406 16.062 16.797 1 95.75 39 THR B C 1
ATOM 2226 O O . THR B 1 39 ? -17.219 15.078 16.062 1 95.75 39 THR B O 1
ATOM 2229 N N . LYS B 1 40 ? -18.547 16.469 17.125 1 96.19 40 LYS B N 1
ATOM 2230 C CA . LYS B 1 40 ? -19.766 15.836 16.625 1 96.19 40 LYS B CA 1
ATOM 2231 C C . LYS B 1 40 ? -20.172 16.406 15.266 1 96.19 40 LYS B C 1
ATOM 2233 O O . LYS B 1 40 ? -20.094 17.625 15.047 1 96.19 40 LYS B O 1
ATOM 2238 N N . LEU B 1 41 ? -20.469 15.5 14.398 1 96.06 41 LEU B N 1
ATOM 2239 C CA . LEU B 1 41 ? -20.922 15.914 13.07 1 96.06 41 LEU B CA 1
ATOM 2240 C C . LEU B 1 41 ? -22.312 15.367 12.773 1 96.06 41 LEU B C 1
ATOM 2242 O O . LEU B 1 41 ? -22.625 14.219 13.109 1 96.06 41 LEU B O 1
ATOM 2246 N N . SER B 1 42 ? -23.125 16.219 12.18 1 94.31 42 SER B N 1
ATOM 2247 C CA . SER B 1 42 ? -24.469 15.852 11.727 1 94.31 42 SER B CA 1
ATOM 2248 C C . SER B 1 42 ? -24.562 15.883 10.211 1 94.31 42 SER B C 1
ATOM 2250 O O . SER B 1 42 ? -24.188 16.859 9.57 1 94.31 42 SER B O 1
ATOM 2252 N N . GLU B 1 43 ? -25.062 14.781 9.672 1 94.44 43 GLU B N 1
ATOM 2253 C CA . GLU B 1 43 ? -25.25 14.727 8.227 1 94.44 43 GLU B CA 1
ATOM 2254 C C . GLU B 1 43 ? -26.125 15.883 7.734 1 94.44 43 GLU B C 1
ATOM 2256 O O . GLU B 1 43 ? -25.828 16.484 6.703 1 94.44 43 GLU B O 1
ATOM 2261 N N . ILE B 1 44 ? -27.125 16.172 8.516 1 94.19 44 ILE B N 1
ATOM 2262 C CA . ILE B 1 44 ? -28.094 17.203 8.148 1 94.19 44 ILE B CA 1
ATOM 2263 C C . ILE B 1 44 ? -27.406 18.562 8.156 1 94.19 44 ILE B C 1
ATOM 2265 O O . ILE B 1 44 ? -27.547 19.344 7.219 1 94.19 44 ILE B O 1
ATOM 2269 N N . GLU B 1 45 ? -26.703 18.875 9.164 1 94.94 45 GLU B N 1
ATOM 2270 C CA . GLU B 1 45 ? -26.031 20.156 9.305 1 94.94 45 GLU B CA 1
ATOM 2271 C C . GLU B 1 45 ? -24.953 20.344 8.234 1 94.94 45 GLU B C 1
ATOM 2273 O O . GLU B 1 45 ? -24.812 21.422 7.66 1 94.94 45 GLU B O 1
ATOM 2278 N N . VAL B 1 46 ? -24.203 19.297 7.98 1 95.88 46 VAL B N 1
ATOM 2279 C CA . VAL B 1 46 ? -23.156 19.375 6.969 1 95.88 46 VAL B CA 1
ATOM 2280 C C . VAL B 1 46 ? -23.781 19.578 5.59 1 95.88 46 VAL B C 1
ATOM 2282 O O . VAL B 1 46 ? -23.297 20.391 4.793 1 95.88 46 VAL B O 1
ATOM 2285 N N . ALA B 1 47 ? -24.812 18.859 5.332 1 96.06 47 ALA B N 1
ATOM 2286 C CA . ALA B 1 47 ? -25.516 19.016 4.066 1 96.06 47 ALA B CA 1
ATOM 2287 C C . ALA B 1 47 ? -25.984 20.453 3.875 1 96.06 47 ALA B C 1
ATOM 2289 O O . ALA B 1 47 ? -25.828 21.016 2.793 1 96.06 47 ALA B O 1
ATOM 2290 N N . ARG B 1 48 ? -26.516 21 4.91 1 95.31 48 ARG B N 1
ATOM 2291 C CA . ARG B 1 48 ? -27 22.375 4.879 1 95.31 48 ARG B CA 1
ATOM 2292 C C . ARG B 1 48 ? -25.844 23.344 4.617 1 95.31 48 ARG B C 1
ATOM 2294 O O . ARG B 1 48 ? -25.953 24.234 3.771 1 95.31 48 ARG B O 1
ATOM 2301 N N . GLN B 1 49 ? -24.781 23.156 5.254 1 94.12 49 GLN B N 1
ATOM 2302 C CA . GLN B 1 49 ? -23.625 24.031 5.133 1 94.12 49 GLN B CA 1
ATOM 2303 C C . GLN B 1 49 ? -23.047 24 3.723 1 94.12 49 GLN B C 1
ATOM 2305 O O . GLN B 1 49 ? -22.594 25.016 3.201 1 94.12 49 GLN B O 1
ATOM 2310 N N . PHE B 1 50 ? -23.078 22.828 3.115 1 94.31 50 PHE B N 1
ATOM 2311 C CA . PHE B 1 50 ? -22.453 22.688 1.803 1 94.31 50 PHE B CA 1
ATOM 2312 C C . PHE B 1 50 ? -23.484 22.906 0.696 1 94.31 50 PHE B C 1
ATOM 2314 O O . PHE B 1 50 ? -23.125 22.984 -0.481 1 94.31 50 PHE B O 1
ATOM 2321 N N . GLY B 1 51 ? -24.719 22.969 1.051 1 95 51 GLY B N 1
ATOM 2322 C CA . GLY B 1 51 ? -25.781 23.172 0.067 1 95 51 GLY B CA 1
ATOM 2323 C C . GLY B 1 51 ? -25.984 21.953 -0.826 1 95 51 GLY B C 1
ATOM 2324 O O . GLY B 1 51 ? -26.156 22.094 -2.039 1 95 51 GLY B O 1
ATOM 2325 N N . VAL B 1 52 ? -25.859 20.828 -0.228 1 95 52 VAL B N 1
ATOM 2326 C CA . VAL B 1 52 ? -26.031 19.594 -0.987 1 95 52 VAL B CA 1
ATOM 2327 C C . VAL B 1 52 ? -27.047 18.703 -0.291 1 95 52 VAL B C 1
ATOM 2329 O O . VAL B 1 52 ? -27.5 19 0.817 1 95 52 VAL B O 1
ATOM 2332 N N . SER B 1 53 ? -27.438 17.688 -1.032 1 93.94 53 SER B N 1
ATOM 2333 C CA . SER B 1 53 ? -28.344 16.719 -0.438 1 93.94 53 SER B CA 1
ATOM 2334 C C . SER B 1 53 ? -27.641 15.844 0.588 1 93.94 53 SER B C 1
ATOM 2336 O O . SER B 1 53 ? -26.406 15.859 0.676 1 93.94 53 SER B O 1
ATOM 2338 N N . ARG B 1 54 ? -28.391 15.078 1.319 1 94.69 54 ARG B N 1
ATOM 2339 C CA . ARG B 1 54 ? -27.859 14.273 2.408 1 94.69 54 ARG B CA 1
ATOM 2340 C C . ARG B 1 54 ? -27.094 13.07 1.868 1 94.69 54 ARG B C 1
ATOM 2342 O O . ARG B 1 54 ? -26.141 12.602 2.498 1 94.69 54 ARG B O 1
ATOM 2349 N N . GLN B 1 55 ? -27.422 12.656 0.805 1 94.06 55 GLN B N 1
ATOM 2350 C CA . GLN B 1 55 ? -26.859 11.406 0.304 1 94.06 55 GLN B CA 1
ATOM 2351 C C . GLN B 1 55 ? -25.344 11.539 0.066 1 94.06 55 GLN B C 1
ATOM 2353 O O . GLN B 1 55 ? -24.562 10.727 0.549 1 94.06 55 GLN B O 1
ATOM 2358 N N . PRO B 1 56 ? -24.859 12.539 -0.669 1 94.94 56 PRO B N 1
ATOM 2359 C CA . PRO B 1 56 ? -23.422 12.672 -0.858 1 94.94 56 PRO B CA 1
ATOM 2360 C C . PRO B 1 56 ? -22.656 12.844 0.459 1 94.94 56 PRO B C 1
ATOM 2362 O O . PRO B 1 56 ? -21.516 12.398 0.586 1 94.94 56 PRO B O 1
ATOM 2365 N N . VAL B 1 57 ? -23.328 13.438 1.385 1 95.81 57 VAL B N 1
ATOM 2366 C CA . VAL B 1 57 ? -22.719 13.617 2.697 1 95.81 57 VAL B CA 1
ATOM 2367 C C . VAL B 1 57 ? -22.594 12.266 3.398 1 95.81 57 VAL B C 1
ATOM 2369 O O . VAL B 1 57 ? -21.547 11.945 3.969 1 95.81 57 VAL B O 1
ATOM 2372 N N . ARG B 1 58 ? -23.609 11.523 3.352 1 94.5 58 ARG B N 1
ATOM 2373 C CA . ARG B 1 58 ? -23.594 10.188 3.93 1 94.5 58 ARG B CA 1
ATOM 2374 C C . ARG B 1 58 ? -22.5 9.336 3.312 1 94.5 58 ARG B C 1
ATOM 2376 O O . ARG B 1 58 ? -21.797 8.617 4.023 1 94.5 58 ARG B O 1
ATOM 2383 N N . ASP B 1 59 ? -22.375 9.477 2.07 1 94.19 59 ASP B N 1
ATOM 2384 C CA . ASP B 1 59 ? -21.344 8.719 1.369 1 94.19 59 ASP B CA 1
ATOM 2385 C C . ASP B 1 59 ? -19.953 9.18 1.79 1 94.19 59 ASP B C 1
ATOM 2387 O O . ASP B 1 59 ? -19.047 8.359 1.979 1 94.19 59 ASP B O 1
ATOM 2391 N N . ALA B 1 60 ? -19.75 10.391 1.905 1 94.94 60 ALA B N 1
ATOM 2392 C CA . ALA B 1 60 ? -18.484 10.945 2.355 1 94.94 60 ALA B CA 1
ATOM 2393 C C . ALA B 1 60 ? -18.172 10.516 3.783 1 94.94 60 ALA B C 1
ATOM 2395 O O . ALA B 1 60 ? -17.031 10.164 4.094 1 94.94 60 ALA B O 1
ATOM 2396 N N . PHE B 1 61 ? -19.234 10.523 4.59 1 95.75 61 PHE B N 1
ATOM 2397 C CA . PHE B 1 61 ? -19.078 10.07 5.969 1 95.75 61 PHE B CA 1
ATOM 2398 C C . PHE B 1 61 ? -18.625 8.617 6.012 1 95.75 61 PHE B C 1
ATOM 2400 O O . PHE B 1 61 ? -17.719 8.266 6.77 1 95.75 61 PHE B O 1
ATOM 2407 N N . TYR B 1 62 ? -19.203 7.918 5.234 1 93.19 62 TYR B N 1
ATOM 2408 C CA . TYR B 1 62 ? -18.859 6.496 5.191 1 93.19 62 TYR B CA 1
ATOM 2409 C C . TYR B 1 62 ? -17.422 6.289 4.762 1 93.19 62 TYR B C 1
ATOM 2411 O O . TYR B 1 62 ? -16.688 5.5 5.367 1 93.19 62 TYR B O 1
ATOM 2419 N N . ARG B 1 63 ? -17 6.961 3.781 1 90.62 63 ARG B N 1
ATOM 2420 C CA . ARG B 1 63 ? -15.625 6.855 3.314 1 90.62 63 ARG B CA 1
ATOM 2421 C C . ARG B 1 63 ? -14.641 7.289 4.398 1 90.62 63 ARG B C 1
ATOM 2423 O O . ARG B 1 63 ? -13.633 6.625 4.625 1 90.62 63 ARG B O 1
ATOM 2430 N N . LEU B 1 64 ? -14.992 8.344 5.023 1 94.19 64 LEU B N 1
ATOM 2431 C CA . LEU B 1 64 ? -14.141 8.852 6.098 1 94.19 64 LEU B CA 1
ATOM 2432 C C . LEU B 1 64 ? -14.109 7.867 7.266 1 94.19 64 LEU B C 1
ATOM 2434 O O . LEU B 1 64 ? -13.078 7.715 7.922 1 94.19 64 LEU B O 1
ATOM 2438 N N . SER B 1 65 ? -15.227 7.238 7.504 1 94.12 65 SER B N 1
ATOM 2439 C CA . SER B 1 65 ? -15.281 6.25 8.578 1 94.12 65 SER B CA 1
ATOM 2440 C C . SER B 1 65 ? -14.438 5.023 8.242 1 94.12 65 SER B C 1
ATOM 2442 O O . SER B 1 65 ? -13.758 4.473 9.109 1 94.12 65 SER B O 1
ATOM 2444 N N . LYS B 1 66 ? -14.43 4.633 7.059 1 86.38 66 LYS B N 1
ATOM 2445 C CA . LYS B 1 66 ? -13.633 3.492 6.617 1 86.38 66 LYS B CA 1
ATOM 2446 C C . LYS B 1 66 ? -12.141 3.775 6.758 1 86.38 66 LYS B C 1
ATOM 2448 O O . LYS B 1 66 ? -11.352 2.867 7.043 1 86.38 66 LYS B O 1
ATOM 2453 N N . LEU B 1 67 ? -11.852 5.016 6.617 1 86.88 67 LEU B N 1
ATOM 2454 C CA . LEU B 1 67 ? -10.453 5.418 6.727 1 86.88 67 LEU B CA 1
ATOM 2455 C C . LEU B 1 67 ? -10.078 5.672 8.18 1 86.88 67 LEU B C 1
ATOM 2457 O O . LEU B 1 67 ? -8.906 5.926 8.484 1 86.88 67 LEU B O 1
ATOM 2461 N N . GLY B 1 68 ? -11.133 5.691 9.062 1 89.69 68 GLY B N 1
ATOM 2462 C CA . GLY B 1 68 ? -10.867 5.789 10.492 1 89.69 68 GLY B CA 1
ATOM 2463 C C . GLY B 1 68 ? -10.961 7.211 11.016 1 89.69 68 GLY B C 1
ATOM 2464 O O . GLY B 1 68 ? -10.586 7.48 12.156 1 89.69 68 GLY B O 1
ATOM 2465 N N . PHE B 1 69 ? -11.508 8.133 10.242 1 93.31 69 PHE B N 1
ATOM 2466 C CA . PHE B 1 69 ? -11.508 9.539 10.641 1 93.31 69 PHE B CA 1
ATOM 2467 C C . PHE B 1 69 ? -12.82 9.906 11.328 1 93.31 69 PHE B C 1
ATOM 2469 O O . PHE B 1 69 ? -12.883 10.906 12.047 1 93.31 69 PHE B O 1
ATOM 2476 N N . LEU B 1 70 ? -13.836 9.125 11.016 1 95.56 70 LEU B N 1
ATOM 2477 C CA . LEU B 1 70 ? -15.117 9.305 11.688 1 95.56 70 LEU B CA 1
ATOM 2478 C C . LEU B 1 70 ? -15.539 8.023 12.398 1 95.56 70 LEU B C 1
ATOM 2480 O O . LEU B 1 70 ? -15.289 6.922 11.898 1 95.56 70 LEU B O 1
ATOM 2484 N N . SER B 1 71 ? -16.109 8.156 13.469 1 94.75 71 SER B N 1
ATOM 2485 C CA . SER B 1 71 ? -16.766 7.062 14.188 1 94.75 71 SER B CA 1
ATOM 2486 C C . SER B 1 71 ? -18.281 7.133 14.047 1 94.75 71 SER B C 1
ATOM 2488 O O . SER B 1 71 ? -18.922 8.055 14.555 1 94.75 71 SER B O 1
ATOM 2490 N N . ILE B 1 72 ? -18.734 6.223 13.359 1 93 72 ILE B N 1
ATOM 2491 C CA . ILE B 1 72 ? -20.172 6.141 13.133 1 93 72 ILE B CA 1
ATOM 2492 C C . ILE B 1 72 ? -20.734 4.914 13.844 1 93 72 ILE B C 1
ATOM 2494 O O . ILE B 1 72 ? -20.375 3.779 13.531 1 93 72 ILE B O 1
ATOM 2498 N N . ARG B 1 73 ? -21.531 5.074 14.859 1 87.75 73 ARG B N 1
ATOM 2499 C CA . ARG B 1 73 ? -22.188 4.004 15.609 1 87.75 73 ARG B CA 1
ATOM 2500 C C . ARG B 1 73 ? -23.688 4.195 15.641 1 87.75 73 ARG B C 1
ATOM 2502 O O . ARG B 1 73 ? -24.188 5.328 15.672 1 87.75 73 ARG B O 1
ATOM 2509 N N . PRO B 1 74 ? -24.344 3.043 15.609 1 86.44 74 PRO B N 1
ATOM 2510 C CA . PRO B 1 74 ? -25.812 3.16 15.664 1 86.44 74 PRO B CA 1
ATOM 2511 C C . PRO B 1 74 ? -26.297 3.906 16.906 1 86.44 74 PRO B C 1
ATOM 2513 O O . PRO B 1 74 ? -25.828 3.646 18.016 1 86.44 74 PRO B O 1
ATOM 2516 N N . GLN B 1 75 ? -27.156 4.77 16.688 1 87.12 75 GLN B N 1
ATOM 2517 C CA . GLN B 1 75 ? -27.875 5.5 17.719 1 87.12 75 GLN B CA 1
ATOM 2518 C C . GLN B 1 75 ? -26.938 6.391 18.516 1 87.12 75 GLN B C 1
ATOM 2520 O O . GLN B 1 75 ? -27.219 6.734 19.672 1 87.12 75 GLN B O 1
ATOM 2525 N N . ARG B 1 76 ? -25.766 6.586 18.031 1 90.56 76 ARG B N 1
ATOM 2526 C CA . ARG B 1 76 ? -24.828 7.531 18.641 1 90.56 76 ARG B CA 1
ATOM 2527 C C . ARG B 1 76 ? -24.438 8.625 17.641 1 90.56 76 ARG B C 1
ATOM 2529 O O . ARG B 1 76 ? -24.609 8.461 16.438 1 90.56 76 ARG B O 1
ATOM 2536 N N . ALA B 1 77 ? -24 9.609 18.188 1 92.62 77 ALA B N 1
ATOM 2537 C CA . ALA B 1 77 ? -23.562 10.719 17.344 1 92.62 77 ALA B CA 1
ATOM 2538 C C . ALA B 1 77 ? -22.297 10.344 16.578 1 92.62 77 ALA B C 1
ATOM 2540 O O . ALA B 1 77 ? -21.406 9.672 17.109 1 92.62 77 ALA B O 1
ATOM 2541 N N . THR B 1 78 ? -22.219 10.797 15.32 1 95.94 78 THR B N 1
ATOM 2542 C CA . THR B 1 78 ? -21 10.68 14.539 1 95.94 78 THR B CA 1
ATOM 2543 C C . THR B 1 78 ? -19.938 11.664 15.039 1 95.94 78 THR B C 1
ATOM 2545 O O . THR B 1 78 ? -20.219 12.852 15.203 1 95.94 78 THR B O 1
ATOM 2548 N N . THR B 1 79 ? -18.75 11.164 15.312 1 96.88 79 THR B N 1
ATOM 2549 C CA . THR B 1 79 ? -17.719 12.039 15.828 1 96.88 79 THR B CA 1
ATOM 2550 C C . THR B 1 79 ? -16.422 11.859 15.031 1 96.88 79 THR B C 1
ATOM 2552 O O . THR B 1 79 ? -16.203 10.812 14.422 1 96.88 79 THR B O 1
ATOM 2555 N N . VAL B 1 80 ? -15.633 12.914 15.039 1 96.88 80 VAL B N 1
ATOM 2556 C CA . VAL B 1 80 ? -14.273 12.805 14.516 1 96.88 80 VAL B CA 1
ATOM 2557 C C . VAL B 1 80 ? -13.438 11.922 15.445 1 96.88 80 VAL B C 1
ATOM 2559 O O . VAL B 1 80 ? -13.406 12.141 16.656 1 96.88 80 VAL B O 1
ATOM 2562 N N . SER B 1 81 ? -12.758 10.969 14.891 1 95.56 81 SER B N 1
ATOM 2563 C CA . SER B 1 81 ? -12.023 9.992 15.68 1 95.56 81 SER B CA 1
ATOM 2564 C C . SER B 1 81 ? -10.805 10.617 16.344 1 95.56 81 SER B C 1
ATOM 2566 O O . SER B 1 81 ? -10.219 11.562 15.812 1 95.56 81 SER B O 1
ATOM 2568 N N . GLN B 1 82 ? -10.469 10.07 17.5 1 95.19 82 GLN B N 1
ATOM 2569 C CA . GLN B 1 82 ? -9.195 10.43 18.109 1 95.19 82 GLN B CA 1
ATOM 2570 C C . GLN B 1 82 ? -8.023 9.852 17.328 1 95.19 82 GLN B C 1
ATOM 2572 O O . GLN B 1 82 ? -8.195 8.93 16.531 1 95.19 82 GLN B O 1
ATOM 2577 N N . ILE B 1 83 ? -6.91 10.453 17.547 1 93.31 83 ILE B N 1
ATOM 2578 C CA . ILE B 1 83 ? -5.711 9.992 16.859 1 93.31 83 ILE B CA 1
ATOM 2579 C C . ILE B 1 83 ? -5.211 8.703 17.5 1 93.31 83 ILE B C 1
ATOM 2581 O O . ILE B 1 83 ? -5.012 8.648 18.719 1 93.31 83 ILE B O 1
ATOM 2585 N N . SER B 1 84 ? -5.09 7.723 16.766 1 92.31 84 SER B N 1
ATOM 2586 C CA . SER B 1 84 ? -4.496 6.461 17.203 1 92.31 84 SER B CA 1
ATOM 2587 C C . SER B 1 84 ? -3.004 6.418 16.891 1 92.31 84 SER B C 1
ATOM 2589 O O . SER B 1 84 ? -2.602 6.453 15.727 1 92.31 84 SER B O 1
ATOM 2591 N N . THR B 1 85 ? -2.178 6.289 17.906 1 93 85 THR B N 1
ATOM 2592 C CA . THR B 1 85 ? -0.737 6.184 17.719 1 93 85 THR B CA 1
ATOM 2593 C C . THR B 1 85 ? -0.394 4.953 16.875 1 93 85 THR B C 1
ATOM 2595 O O . THR B 1 85 ? 0.487 5.008 16.016 1 93 85 THR B O 1
ATOM 2598 N N . ARG B 1 86 ? -1.112 3.939 17.109 1 91.69 86 ARG B N 1
ATOM 2599 C CA . ARG B 1 86 ? -0.916 2.711 16.344 1 91.69 86 ARG B CA 1
ATOM 2600 C C . ARG B 1 86 ? -1.163 2.945 14.859 1 91.69 86 ARG B C 1
ATOM 2602 O O . ARG B 1 86 ? -0.365 2.525 14.023 1 91.69 86 ARG B O 1
ATOM 2609 N N . SER B 1 87 ? -2.275 3.604 14.531 1 92.06 87 SER B N 1
ATOM 2610 C CA . SER B 1 87 ? -2.602 3.877 13.141 1 92.06 87 SER B CA 1
ATOM 2611 C C . SER B 1 87 ? -1.553 4.773 12.492 1 92.06 87 SER B C 1
ATOM 2613 O O . SER B 1 87 ? -1.219 4.602 11.32 1 92.06 87 SER B O 1
ATOM 2615 N N . VAL B 1 88 ? -1.04 5.68 13.266 1 94.31 88 VAL B N 1
ATOM 2616 C CA . VAL B 1 88 ? -0.01 6.582 12.766 1 94.31 88 VAL B CA 1
ATOM 2617 C C . VAL B 1 88 ? 1.255 5.793 12.438 1 94.31 88 VAL B C 1
ATOM 2619 O O . VAL B 1 88 ? 1.856 5.988 11.375 1 94.31 88 VAL B O 1
ATOM 2622 N N . MET B 1 89 ? 1.626 4.898 13.305 1 94.25 89 MET B N 1
ATOM 2623 C CA . MET B 1 89 ? 2.846 4.121 13.102 1 94.25 89 MET B CA 1
ATOM 2624 C C . MET B 1 89 ? 2.691 3.154 11.938 1 94.25 89 MET B C 1
ATOM 2626 O O . MET B 1 89 ? 3.639 2.928 11.18 1 94.25 89 MET B O 1
ATOM 2630 N N . GLN B 1 90 ? 1.538 2.605 11.797 1 93.69 90 GLN B N 1
ATOM 2631 C CA . GLN B 1 90 ? 1.271 1.738 10.656 1 93.69 90 GLN B CA 1
ATOM 2632 C C . GLN B 1 90 ? 1.372 2.512 9.344 1 93.69 90 GLN B C 1
ATOM 2634 O O . GLN B 1 90 ? 1.98 2.037 8.383 1 93.69 90 GLN B O 1
ATOM 2639 N N . ALA B 1 91 ? 0.804 3.66 9.328 1 94.5 91 ALA B N 1
ATOM 2640 C CA . ALA B 1 91 ? 0.884 4.52 8.148 1 94.5 91 ALA B CA 1
ATOM 2641 C C . ALA B 1 91 ? 2.332 4.887 7.836 1 94.5 91 ALA B C 1
ATOM 2643 O O . ALA B 1 91 ? 2.738 4.898 6.672 1 94.5 91 ALA B O 1
ATOM 2644 N N . ARG B 1 92 ? 3.043 5.207 8.867 1 96.12 92 ARG B N 1
ATOM 2645 C CA . ARG B 1 92 ? 4.453 5.551 8.703 1 96.12 92 ARG B CA 1
ATOM 2646 C C . ARG B 1 92 ? 5.23 4.395 8.078 1 96.12 92 ARG B C 1
ATOM 2648 O O . ARG B 1 92 ? 6.059 4.605 7.195 1 96.12 92 ARG B O 1
ATOM 2655 N N . PHE B 1 93 ? 4.973 3.236 8.523 1 96.12 93 PHE B N 1
ATOM 2656 C CA . PHE B 1 93 ? 5.645 2.051 8.008 1 96.12 93 PHE B CA 1
ATOM 2657 C C . PHE B 1 93 ? 5.426 1.918 6.504 1 96.12 93 PHE B C 1
ATOM 2659 O O . PHE B 1 93 ? 6.383 1.75 5.742 1 96.12 93 PHE B O 1
ATOM 2666 N N . ILE B 1 94 ? 4.211 1.987 6.109 1 96.19 94 ILE B N 1
ATOM 2667 C CA . ILE B 1 94 ? 3.846 1.831 4.707 1 96.19 94 ILE B CA 1
ATOM 2668 C C . ILE B 1 94 ? 4.488 2.941 3.879 1 96.19 94 ILE B C 1
ATOM 2670 O O . ILE B 1 94 ? 5.105 2.676 2.846 1 96.19 94 ILE B O 1
ATOM 2674 N N . ARG B 1 95 ? 4.324 4.129 4.289 1 97.06 95 ARG B N 1
ATOM 2675 C CA . ARG B 1 95 ? 4.867 5.281 3.576 1 97.06 95 ARG B CA 1
ATOM 2676 C C . ARG B 1 95 ? 6.379 5.172 3.432 1 97.06 95 ARG B C 1
ATOM 2678 O O . ARG B 1 95 ? 6.922 5.359 2.34 1 97.06 95 ARG B O 1
ATOM 2685 N N . ALA B 1 96 ? 7.062 4.832 4.543 1 96.88 96 ALA B N 1
ATOM 2686 C CA . ALA B 1 96 ? 8.516 4.73 4.516 1 96.88 96 ALA B CA 1
ATOM 2687 C C . ALA B 1 96 ? 8.969 3.637 3.551 1 96.88 96 ALA B C 1
ATOM 2689 O O . ALA B 1 96 ? 9.914 3.83 2.781 1 96.88 96 ALA B O 1
ATOM 2690 N N . ALA B 1 97 ? 8.281 2.525 3.604 1 97 97 ALA B N 1
ATOM 2691 C CA . ALA B 1 97 ? 8.641 1.415 2.725 1 97 97 ALA B CA 1
ATOM 2692 C C . ALA B 1 97 ? 8.531 1.819 1.257 1 97 97 ALA B C 1
ATOM 2694 O O . ALA B 1 97 ? 9.477 1.654 0.487 1 97 97 ALA B O 1
ATOM 2695 N N . ILE B 1 98 ? 7.484 2.416 0.897 1 97.31 98 ILE B N 1
ATOM 2696 C CA . ILE B 1 98 ? 7.18 2.721 -0.497 1 97.31 98 ILE B CA 1
ATOM 2697 C C . ILE B 1 98 ? 8.039 3.896 -0.965 1 97.31 98 ILE B C 1
ATOM 2699 O O . ILE B 1 98 ? 8.633 3.848 -2.043 1 97.31 98 ILE B O 1
ATOM 2703 N N . GLU B 1 99 ? 8.125 4.91 -0.169 1 97.81 99 GLU B N 1
ATOM 2704 C CA . GLU B 1 99 ? 8.836 6.105 -0.613 1 97.81 99 GLU B CA 1
ATOM 2705 C C . GLU B 1 99 ? 10.344 5.871 -0.628 1 97.81 99 GLU B C 1
ATOM 2707 O O . GLU B 1 99 ? 11.055 6.438 -1.46 1 97.81 99 GLU B O 1
ATOM 2712 N N . ALA B 1 100 ? 10.82 5.031 0.281 1 97.06 100 ALA B N 1
ATOM 2713 C CA . ALA B 1 100 ? 12.227 4.656 0.184 1 97.06 100 ALA B CA 1
ATOM 2714 C C . ALA B 1 100 ? 12.523 3.959 -1.142 1 97.06 100 ALA B C 1
ATOM 2716 O O . ALA B 1 100 ? 13.508 4.27 -1.809 1 97.06 100 ALA B O 1
ATOM 2717 N N . GLU B 1 101 ? 11.641 3.066 -1.499 1 96.56 101 GLU B N 1
ATOM 2718 C CA . GLU B 1 101 ? 11.805 2.379 -2.775 1 96.56 101 GLU B CA 1
ATOM 2719 C C . GLU B 1 101 ? 11.672 3.348 -3.947 1 96.56 101 GLU B C 1
ATOM 2721 O O . GLU B 1 101 ? 12.375 3.217 -4.953 1 96.56 101 GLU B O 1
ATOM 2726 N N . THR B 1 102 ? 10.836 4.289 -3.84 1 97.31 102 THR B N 1
ATOM 2727 C CA . THR B 1 102 ? 10.625 5.285 -4.883 1 97.31 102 THR B CA 1
ATOM 2728 C C . THR B 1 102 ? 11.891 6.117 -5.105 1 97.31 102 THR B C 1
ATOM 2730 O O . THR B 1 102 ? 12.266 6.391 -6.246 1 97.31 102 THR B O 1
ATOM 2733 N N . VAL B 1 103 ? 12.523 6.508 -4.031 1 97.38 103 VAL B N 1
ATOM 2734 C CA . VAL B 1 103 ? 13.703 7.348 -4.195 1 97.38 103 VAL B CA 1
ATOM 2735 C C . VAL B 1 103 ? 14.852 6.516 -4.773 1 97.38 103 VAL B C 1
ATOM 2737 O O . VAL B 1 103 ? 15.711 7.047 -5.477 1 97.38 103 VAL B O 1
ATOM 2740 N N . ARG B 1 104 ? 14.891 5.195 -4.473 1 96.12 104 ARG B N 1
ATOM 2741 C CA . ARG B 1 104 ? 15.836 4.328 -5.16 1 96.12 104 ARG B CA 1
ATOM 2742 C C . ARG B 1 104 ? 15.672 4.422 -6.672 1 96.12 104 ARG B C 1
ATOM 2744 O O . ARG B 1 104 ? 16.641 4.625 -7.398 1 96.12 104 ARG B O 1
ATOM 2751 N N . VAL B 1 105 ? 14.484 4.301 -7.133 1 96.44 105 VAL B N 1
ATOM 2752 C CA . VAL B 1 105 ? 14.172 4.379 -8.555 1 96.44 105 VAL B CA 1
ATOM 2753 C C . VAL B 1 105 ? 14.484 5.777 -9.078 1 96.44 105 VAL B C 1
ATOM 2755 O O . VAL B 1 105 ? 15.008 5.934 -10.188 1 96.44 105 VAL B O 1
ATOM 2758 N N . ALA B 1 106 ? 14.172 6.758 -8.289 1 97.5 106 ALA B N 1
ATOM 2759 C CA . ALA B 1 106 ? 14.414 8.148 -8.656 1 97.5 106 ALA B CA 1
ATOM 2760 C C . ALA B 1 106 ? 15.891 8.391 -8.953 1 97.5 106 ALA B C 1
ATOM 2762 O O . ALA B 1 106 ? 16.234 9.109 -9.891 1 97.5 106 ALA B O 1
ATOM 2763 N N . CYS B 1 107 ? 16.797 7.816 -8.172 1 97.75 107 CYS B N 1
ATOM 2764 C CA . CYS B 1 107 ? 18.234 7.973 -8.352 1 97.75 107 CYS B CA 1
ATOM 2765 C C . CYS B 1 107 ? 18.656 7.504 -9.742 1 97.75 107 CYS B C 1
ATOM 2767 O O . CYS B 1 107 ? 19.625 8.031 -10.305 1 97.75 107 CYS B O 1
ATOM 2769 N N . GLU B 1 108 ? 17.922 6.613 -10.227 1 95.69 108 GLU B N 1
ATOM 2770 C CA . GLU B 1 108 ? 18.266 6.023 -11.516 1 95.69 108 GLU B CA 1
ATOM 2771 C C . GLU B 1 108 ? 17.594 6.766 -12.664 1 95.69 108 GLU B C 1
ATOM 2773 O O . GLU B 1 108 ? 18.172 6.938 -13.734 1 95.69 108 GLU B O 1
ATOM 2778 N N . ARG B 1 109 ? 16.484 7.359 -12.43 1 96.06 109 ARG B N 1
ATOM 2779 C CA . ARG B 1 109 ? 15.625 7.699 -13.562 1 96.06 109 ARG B CA 1
ATOM 2780 C C . ARG B 1 109 ? 15.523 9.211 -13.742 1 96.06 109 ARG B C 1
ATOM 2782 O O . ARG B 1 109 ? 15.258 9.695 -14.844 1 96.06 109 ARG B O 1
ATOM 2789 N N . LEU B 1 110 ? 15.531 9.898 -12.727 1 97.62 110 LEU B N 1
ATOM 2790 C CA . LEU B 1 110 ? 15.242 11.32 -12.82 1 97.62 110 LEU B CA 1
ATOM 2791 C C . LEU B 1 110 ? 16.281 12.031 -13.695 1 97.62 110 LEU B C 1
ATOM 2793 O O . LEU B 1 110 ? 17.469 11.734 -13.609 1 97.62 110 LEU B O 1
ATOM 2797 N N . THR B 1 111 ? 15.82 12.898 -14.477 1 97.81 111 THR B N 1
ATOM 2798 C CA . THR B 1 111 ? 16.672 13.703 -15.344 1 97.81 111 THR B CA 1
ATOM 2799 C C . THR B 1 111 ? 17.047 15.023 -14.664 1 97.81 111 THR B C 1
ATOM 2801 O O . THR B 1 111 ? 16.531 15.336 -13.586 1 97.81 111 THR B O 1
ATOM 2804 N N . GLU B 1 112 ? 17.875 15.75 -15.367 1 97.69 112 GLU B N 1
ATOM 2805 C CA . GLU B 1 112 ? 18.234 17.062 -14.859 1 97.69 112 GLU B CA 1
ATOM 2806 C C . GLU B 1 112 ? 17.016 17.984 -14.781 1 97.69 112 GLU B C 1
ATOM 2808 O O . GLU B 1 112 ? 16.906 18.797 -13.859 1 97.69 112 GLU B O 1
ATOM 2813 N N . ALA B 1 113 ? 16.203 17.812 -15.742 1 98.25 113 ALA B N 1
ATOM 2814 C CA . ALA B 1 113 ? 14.977 18.609 -15.727 1 98.25 113 ALA B CA 1
ATOM 2815 C C . ALA B 1 113 ? 14.086 18.25 -14.547 1 98.25 113 ALA B C 1
ATOM 2817 O O . ALA B 1 113 ? 13.477 19.125 -13.93 1 98.25 113 ALA B O 1
ATOM 2818 N N . ASP B 1 114 ? 14.062 17 -14.242 1 98.5 114 ASP B N 1
ATOM 2819 C CA . ASP B 1 114 ? 13.305 16.547 -13.078 1 98.5 114 ASP B CA 1
ATOM 2820 C C . ASP B 1 114 ? 13.898 17.109 -11.781 1 98.5 114 ASP B C 1
ATOM 2822 O O . ASP B 1 114 ? 13.172 17.562 -10.906 1 98.5 114 ASP B O 1
ATOM 2826 N N . HIS B 1 115 ? 15.227 17.031 -11.711 1 98.5 115 HIS B N 1
ATOM 2827 C CA . HIS B 1 115 ? 15.898 17.594 -10.547 1 98.5 115 HIS B CA 1
ATOM 2828 C C . HIS B 1 115 ? 15.555 19.062 -10.359 1 98.5 115 HIS B C 1
ATOM 2830 O O . HIS B 1 115 ? 15.234 19.5 -9.25 1 98.5 115 HIS B O 1
ATOM 2836 N N . ALA B 1 116 ? 15.586 19.781 -11.445 1 98.56 116 ALA B N 1
ATOM 2837 C CA . ALA B 1 116 ? 15.312 21.219 -11.383 1 98.56 116 ALA B CA 1
ATOM 2838 C C . ALA B 1 116 ? 13.898 21.484 -10.883 1 98.56 116 ALA B C 1
ATOM 2840 O O . ALA B 1 116 ? 13.68 22.406 -10.078 1 98.56 116 ALA B O 1
ATOM 2841 N N . ALA B 1 117 ? 12.945 20.734 -11.312 1 98.56 117 ALA B N 1
ATOM 2842 C CA . ALA B 1 117 ? 11.555 20.891 -10.883 1 98.56 117 ALA B CA 1
ATOM 2843 C C . ALA B 1 117 ? 11.414 20.609 -9.383 1 98.56 117 ALA B C 1
ATOM 2845 O O . ALA B 1 117 ? 10.695 21.328 -8.68 1 98.56 117 ALA B O 1
ATOM 2846 N N . LEU B 1 118 ? 12.109 19.641 -8.914 1 98.75 118 LEU B N 1
ATOM 2847 C CA . LEU B 1 118 ? 12.031 19.297 -7.5 1 98.75 118 LEU B CA 1
ATOM 2848 C C . LEU B 1 118 ? 12.727 20.344 -6.637 1 98.75 118 LEU B C 1
ATOM 2850 O O . LEU B 1 118 ? 12.25 20.672 -5.551 1 98.75 118 LEU B O 1
ATOM 2854 N N . TRP B 1 119 ? 13.828 20.875 -7.137 1 98.62 119 TRP B N 1
ATOM 2855 C CA . TRP B 1 119 ? 14.523 21.938 -6.41 1 98.62 119 TRP B CA 1
ATOM 2856 C C . TRP B 1 119 ? 13.648 23.188 -6.297 1 98.62 119 TRP B C 1
ATOM 2858 O O . TRP B 1 119 ? 13.695 23.891 -5.289 1 98.62 119 TRP B O 1
ATOM 2868 N N . ARG B 1 120 ? 12.852 23.438 -7.312 1 98.56 120 ARG B N 1
ATOM 2869 C CA . ARG B 1 120 ? 11.93 24.578 -7.246 1 98.56 120 ARG B CA 1
ATOM 2870 C C . ARG B 1 120 ? 10.914 24.391 -6.121 1 98.56 120 ARG B C 1
ATOM 2872 O O . ARG B 1 120 ? 10.57 25.344 -5.426 1 98.56 120 ARG B O 1
ATOM 2879 N N . LEU B 1 121 ? 10.422 23.203 -5.926 1 98.56 121 LEU B N 1
ATOM 2880 C CA . LEU B 1 121 ? 9.5 22.922 -4.828 1 98.56 121 LEU B CA 1
ATOM 2881 C C . LEU B 1 121 ? 10.188 23.141 -3.48 1 98.56 121 LEU B C 1
ATOM 2883 O O . LEU B 1 121 ? 9.562 23.641 -2.541 1 98.56 121 LEU B O 1
ATOM 2887 N N . LEU B 1 122 ? 11.477 22.75 -3.404 1 98.69 122 LEU B N 1
ATOM 2888 C CA . LEU B 1 122 ? 12.219 22.922 -2.158 1 98.69 122 LEU B CA 1
ATOM 2889 C C . LEU B 1 122 ? 12.438 24.406 -1.849 1 98.69 122 LEU B C 1
ATOM 2891 O O . LEU B 1 122 ? 12.398 24.812 -0.685 1 98.69 122 LEU B O 1
ATOM 2895 N N . ASP B 1 123 ? 12.602 25.188 -2.902 1 98.69 123 ASP B N 1
ATOM 2896 C CA . ASP B 1 123 ? 12.695 26.625 -2.707 1 98.69 123 ASP B CA 1
ATOM 2897 C C . ASP B 1 123 ? 11.398 27.188 -2.121 1 98.69 123 ASP B C 1
ATOM 2899 O O . ASP B 1 123 ? 11.438 28.016 -1.214 1 98.69 123 ASP B O 1
ATOM 2903 N N . LEU B 1 124 ? 10.32 26.719 -2.633 1 98.69 124 LEU B N 1
ATOM 2904 C CA . LEU B 1 124 ? 9.023 27.156 -2.123 1 98.69 124 LEU B CA 1
ATOM 2905 C C . LEU B 1 124 ? 8.82 26.672 -0.688 1 98.69 124 LEU B C 1
ATOM 2907 O O . LEU B 1 124 ? 8.227 27.391 0.127 1 98.69 124 LEU B O 1
ATOM 2911 N N . GLN B 1 125 ? 9.312 25.5 -0.353 1 98.31 125 GLN B N 1
ATOM 2912 C CA . GLN B 1 125 ? 9.242 25.016 1.021 1 98.31 125 GLN B CA 1
ATOM 2913 C C . GLN B 1 125 ? 10.055 25.906 1.961 1 98.31 125 GLN B C 1
ATOM 2915 O O . GLN B 1 125 ? 9.609 26.203 3.07 1 98.31 125 GLN B O 1
ATOM 2920 N N . ARG B 1 126 ? 11.219 26.266 1.504 1 98.25 126 ARG B N 1
ATOM 2921 C CA . ARG B 1 126 ? 12.047 27.156 2.295 1 98.25 126 ARG B CA 1
ATOM 2922 C C . ARG B 1 126 ? 11.297 28.453 2.623 1 98.25 126 ARG B C 1
ATOM 2924 O O . ARG B 1 126 ? 11.258 28.875 3.779 1 98.25 126 ARG B O 1
ATOM 2931 N N . GLU B 1 127 ? 10.672 29 1.633 1 98.38 127 GLU B N 1
ATOM 2932 C CA . GLU B 1 127 ? 9.922 30.234 1.801 1 98.38 127 GLU B CA 1
ATOM 2933 C C . GLU B 1 127 ? 8.773 30.062 2.795 1 98.38 127 GLU B C 1
ATOM 2935 O O . GLU B 1 127 ? 8.555 30.906 3.66 1 98.38 127 GLU B O 1
ATOM 2940 N N . ALA B 1 128 ? 8.062 28.984 2.639 1 97.62 128 ALA B N 1
ATOM 2941 C CA . ALA B 1 128 ? 6.941 28.703 3.531 1 97.62 128 ALA B CA 1
ATOM 2942 C C . ALA B 1 128 ? 7.418 28.5 4.969 1 97.62 128 ALA B C 1
ATOM 2944 O O . ALA B 1 128 ? 6.773 28.969 5.914 1 97.62 128 ALA B O 1
ATOM 2945 N N . SER B 1 129 ? 8.516 27.781 5.098 1 96.12 129 SER B N 1
ATOM 2946 C CA . SER B 1 129 ? 9.07 27.547 6.422 1 96.12 129 SER B CA 1
ATOM 2947 C C . SER B 1 129 ? 9.516 28.844 7.082 1 96.12 129 SER B C 1
ATOM 2949 O O . SER B 1 129 ? 9.211 29.078 8.25 1 96.12 129 SER B O 1
ATOM 2951 N N . GLU B 1 130 ? 10.172 29.734 6.367 1 96.19 130 GLU B N 1
ATOM 2952 C CA . GLU B 1 130 ? 10.641 31.016 6.867 1 96.19 130 GLU B CA 1
ATOM 2953 C C . GLU B 1 130 ? 9.469 31.922 7.238 1 96.19 130 GLU B C 1
ATOM 2955 O O . GLU B 1 130 ? 9.555 32.688 8.195 1 96.19 130 GLU B O 1
ATOM 2960 N N . ALA B 1 131 ? 8.383 31.797 6.504 1 96.38 131 ALA B N 1
ATOM 2961 C CA . ALA B 1 131 ? 7.188 32.594 6.754 1 96.38 131 ALA B CA 1
ATOM 2962 C C . ALA B 1 131 ? 6.328 31.984 7.852 1 96.38 131 ALA B C 1
ATOM 2964 O O . ALA B 1 131 ? 5.285 32.531 8.219 1 96.38 131 ALA B O 1
ATOM 2965 N N . ARG B 1 132 ? 6.707 30.828 8.297 1 93.25 132 ARG B N 1
ATOM 2966 C CA . ARG B 1 132 ? 5.969 30.062 9.305 1 93.25 132 ARG B CA 1
ATOM 2967 C C . ARG B 1 132 ? 4.543 29.781 8.844 1 93.25 132 ARG B C 1
ATOM 2969 O O . ARG B 1 132 ? 3.602 29.875 9.641 1 93.25 132 ARG B O 1
ATOM 2976 N N . ASP B 1 133 ? 4.43 29.641 7.598 1 93.94 133 ASP B N 1
ATOM 2977 C CA . ASP B 1 133 ? 3.162 29.234 6.996 1 93.94 133 ASP B CA 1
ATOM 2978 C C . ASP B 1 133 ? 3.018 27.719 6.965 1 93.94 133 ASP B C 1
ATOM 2980 O O . ASP B 1 133 ? 3.363 27.078 5.969 1 93.94 133 ASP B O 1
ATOM 2984 N N . ARG B 1 134 ? 2.422 27.188 7.965 1 89.62 134 ARG B N 1
ATOM 2985 C CA . ARG B 1 134 ? 2.348 25.75 8.164 1 89.62 134 ARG B CA 1
ATOM 2986 C C . ARG B 1 134 ? 1.513 25.078 7.078 1 89.62 134 ARG B C 1
ATOM 2988 O O . ARG B 1 134 ? 1.868 24.016 6.582 1 89.62 134 ARG B O 1
ATOM 2995 N N . LEU B 1 135 ? 0.438 25.719 6.766 1 89.44 135 LEU B N 1
ATOM 2996 C CA . LEU B 1 135 ? -0.466 25.156 5.766 1 89.44 135 LEU B CA 1
ATOM 2997 C C . LEU B 1 135 ? 0.223 25.062 4.41 1 89.44 135 LEU B C 1
ATOM 2999 O O . LEU B 1 135 ? 0.15 24.016 3.752 1 89.44 135 LEU B O 1
ATOM 3003 N N . ARG B 1 136 ? 0.818 26.109 4.066 1 94.5 136 ARG B N 1
ATOM 3004 C CA . ARG B 1 136 ? 1.522 26.125 2.789 1 94.5 136 ARG B CA 1
ATOM 3005 C C . ARG B 1 136 ? 2.672 25.125 2.791 1 94.5 136 ARG B C 1
ATOM 3007 O O . ARG B 1 136 ? 2.891 24.422 1.802 1 94.5 136 ARG B O 1
ATOM 3014 N N . PHE B 1 137 ? 3.463 25.016 3.867 1 96.06 137 PHE B N 1
ATOM 3015 C CA . PHE B 1 137 ? 4.555 24.062 3.953 1 96.06 137 PHE B CA 1
ATOM 3016 C C . PHE B 1 137 ? 4.035 22.625 3.822 1 96.06 137 PHE B C 1
ATOM 3018 O O . PHE B 1 137 ? 4.609 21.812 3.094 1 96.06 137 PHE B O 1
ATOM 3025 N N . HIS B 1 138 ? 2.941 22.344 4.496 1 93.75 138 HIS B N 1
ATOM 3026 C CA . HIS B 1 138 ? 2.352 21.016 4.445 1 93.75 138 HIS B CA 1
ATOM 3027 C C . HIS B 1 138 ? 1.983 20.625 3.016 1 93.75 138 HIS B C 1
ATOM 3029 O O . HIS B 1 138 ? 2.266 19.516 2.576 1 93.75 138 HIS B O 1
ATOM 3035 N N . ALA B 1 139 ? 1.36 21.531 2.324 1 93.44 139 ALA B N 1
ATOM 3036 C CA . ALA B 1 139 ? 0.951 21.297 0.944 1 93.44 139 ALA B CA 1
ATOM 3037 C C . ALA B 1 139 ? 2.162 21.062 0.046 1 93.44 139 ALA B C 1
ATOM 3039 O O . ALA B 1 139 ? 2.156 20.156 -0.793 1 93.44 139 ALA B O 1
ATOM 3040 N N . LEU B 1 140 ? 3.184 21.859 0.238 1 97.12 140 LEU B N 1
ATOM 3041 C CA . LEU B 1 140 ? 4.395 21.75 -0.571 1 97.12 140 LEU B CA 1
ATOM 3042 C C . LEU B 1 140 ? 5.16 20.469 -0.24 1 97.12 140 LEU B C 1
ATOM 3044 O O . LEU B 1 140 ? 5.766 19.859 -1.123 1 97.12 140 LEU B O 1
ATOM 3048 N N . ASP B 1 141 ? 5.188 20.094 1.008 1 96.75 141 ASP B N 1
ATOM 3049 C CA . ASP B 1 141 ? 5.77 18.828 1.437 1 96.75 141 ASP B CA 1
ATOM 3050 C C . ASP B 1 141 ? 5.102 17.656 0.736 1 96.75 141 ASP B C 1
ATOM 3052 O O . ASP B 1 141 ? 5.777 16.797 0.161 1 96.75 141 ASP B O 1
ATOM 3056 N N . ASP B 1 142 ? 3.836 17.641 0.749 1 94.81 142 ASP B N 1
ATOM 3057 C CA . ASP B 1 142 ? 3.074 16.594 0.071 1 94.81 142 ASP B CA 1
ATOM 3058 C C . ASP B 1 142 ? 3.371 16.578 -1.427 1 94.81 142 ASP B C 1
ATOM 3060 O O . ASP B 1 142 ? 3.518 15.516 -2.027 1 94.81 142 ASP B O 1
ATOM 3064 N N . GLN B 1 143 ? 3.4 17.75 -1.965 1 97.12 143 GLN B N 1
ATOM 3065 C CA . GLN B 1 143 ? 3.672 17.859 -3.395 1 97.12 143 GLN B CA 1
ATOM 3066 C C . GLN B 1 143 ? 5.059 17.312 -3.736 1 97.12 143 GLN B C 1
ATOM 3068 O O . GLN B 1 143 ? 5.242 16.688 -4.777 1 97.12 143 GLN B O 1
ATOM 3073 N N . PHE B 1 144 ? 6.059 17.578 -2.891 1 98.5 144 PHE B N 1
ATOM 3074 C CA . PHE B 1 144 ? 7.418 17.094 -3.096 1 98.5 144 PHE B CA 1
ATOM 3075 C C . PHE B 1 144 ? 7.445 15.562 -3.158 1 98.5 144 PHE B C 1
ATOM 3077 O O . PHE B 1 144 ? 8 14.984 -4.094 1 98.5 144 PHE B O 1
ATOM 3084 N N . HIS B 1 145 ? 6.805 14.922 -2.256 1 98.12 145 HIS B N 1
ATOM 3085 C CA . HIS B 1 145 ? 6.762 13.461 -2.209 1 98.12 145 HIS B CA 1
ATOM 3086 C C . HIS B 1 145 ? 5.98 12.898 -3.391 1 98.12 145 HIS B C 1
ATOM 3088 O O . HIS B 1 145 ? 6.398 11.906 -4 1 98.12 145 HIS B O 1
ATOM 3094 N N . ARG B 1 146 ? 4.891 13.547 -3.707 1 97.44 146 ARG B N 1
ATOM 3095 C CA . ARG B 1 146 ? 4.09 13.109 -4.848 1 97.44 146 ARG B CA 1
ATOM 3096 C C . ARG B 1 146 ? 4.883 13.219 -6.145 1 97.44 146 ARG B C 1
ATOM 3098 O O . ARG B 1 146 ? 4.879 12.289 -6.961 1 97.44 146 ARG B O 1
ATOM 3105 N N . GLU B 1 147 ? 5.562 14.312 -6.324 1 98 147 GLU B N 1
ATOM 3106 C CA . GLU B 1 147 ? 6.332 14.531 -7.547 1 98 147 GLU B CA 1
ATOM 3107 C C . GLU B 1 147 ? 7.492 13.547 -7.656 1 98 147 GLU B C 1
ATOM 3109 O O . GLU B 1 147 ? 7.844 13.109 -8.758 1 98 147 GLU B O 1
ATOM 3114 N N . LEU B 1 148 ? 8.094 13.242 -6.535 1 97.88 148 LEU B N 1
ATOM 3115 C CA . LEU B 1 148 ? 9.117 12.211 -6.551 1 97.88 148 LEU B CA 1
ATOM 3116 C C . LEU B 1 148 ? 8.57 10.898 -7.113 1 97.88 148 LEU B C 1
ATOM 3118 O O . LEU B 1 148 ? 9.203 10.266 -7.957 1 97.88 148 LEU B O 1
ATOM 3122 N N . CYS B 1 149 ? 7.406 10.555 -6.672 1 96.44 149 CYS B N 1
ATOM 3123 C CA . CYS B 1 149 ? 6.77 9.336 -7.141 1 96.44 149 CYS B CA 1
ATOM 3124 C C . CYS B 1 149 ? 6.422 9.438 -8.625 1 96.44 149 CYS B C 1
ATOM 3126 O O . CYS B 1 149 ? 6.805 8.57 -9.414 1 96.44 149 CYS B O 1
ATOM 3128 N N . ASP B 1 150 ? 5.797 10.516 -9 1 96.19 150 ASP B N 1
ATOM 3129 C CA . ASP B 1 150 ? 5.305 10.688 -10.359 1 96.19 150 ASP B CA 1
ATOM 3130 C C . ASP B 1 150 ? 6.461 10.734 -11.359 1 96.19 150 ASP B C 1
ATOM 3132 O O . ASP B 1 150 ? 6.441 10.031 -12.367 1 96.19 150 ASP B O 1
ATOM 3136 N N . ARG B 1 151 ? 7.438 11.477 -11.023 1 96.75 151 ARG B N 1
ATOM 3137 C CA . ARG B 1 151 ? 8.539 11.695 -11.953 1 96.75 151 ARG B CA 1
ATOM 3138 C C . ARG B 1 151 ? 9.43 10.461 -12.055 1 96.75 151 ARG B C 1
ATOM 3140 O O . ARG B 1 151 ? 10.141 10.281 -13.039 1 96.75 151 ARG B O 1
ATOM 3147 N N . SER B 1 152 ? 9.406 9.656 -11.055 1 95.88 152 SER B N 1
ATOM 3148 C CA . SER B 1 152 ? 10.18 8.422 -11.086 1 95.88 152 SER B CA 1
ATOM 3149 C C . SER B 1 152 ? 9.414 7.305 -11.781 1 95.88 152 SER B C 1
ATOM 3151 O O . SER B 1 152 ? 9.898 6.18 -11.883 1 95.88 152 SER B O 1
ATOM 3153 N N . GLY B 1 153 ? 8.188 7.574 -12.219 1 93.31 153 GLY B N 1
ATOM 3154 C CA . GLY B 1 153 ? 7.359 6.551 -12.836 1 93.31 153 GLY B CA 1
ATOM 3155 C C . GLY B 1 153 ? 6.621 5.688 -11.836 1 93.31 153 GLY B C 1
ATOM 3156 O O . GLY B 1 153 ? 6.148 4.602 -12.172 1 93.31 153 GLY B O 1
ATOM 3157 N N . CYS B 1 154 ? 6.547 6.18 -10.633 1 94.69 154 CYS B N 1
ATOM 3158 C CA . CYS B 1 154 ? 5.918 5.426 -9.555 1 94.69 154 CYS B CA 1
ATOM 3159 C C . CYS B 1 154 ? 4.652 6.125 -9.062 1 94.69 154 CYS B C 1
ATOM 3161 O O . CYS B 1 154 ? 4.312 6.043 -7.883 1 94.69 154 CYS B O 1
ATOM 3163 N N . GLY B 1 155 ? 3.965 6.824 -9.945 1 94.81 155 GLY B N 1
ATOM 3164 C CA . GLY B 1 155 ? 2.744 7.516 -9.562 1 94.81 155 GLY B CA 1
ATOM 3165 C C . GLY B 1 155 ? 1.704 6.594 -8.953 1 94.81 155 GLY B C 1
ATOM 3166 O O . GLY B 1 155 ? 0.964 6.996 -8.047 1 94.81 155 GLY B O 1
ATOM 3167 N N . PHE B 1 156 ? 1.683 5.332 -9.367 1 91 156 PHE B N 1
ATOM 3168 C CA . PHE B 1 156 ? 0.763 4.328 -8.836 1 91 156 PHE B CA 1
ATOM 3169 C C . PHE B 1 156 ? 1.024 4.078 -7.359 1 91 156 PHE B C 1
ATOM 3171 O O . PHE B 1 156 ? 0.095 3.803 -6.598 1 91 156 PHE B O 1
ATOM 3178 N N . ALA B 1 157 ? 2.23 4.207 -6.895 1 95.06 157 ALA B N 1
ATOM 3179 C CA . ALA B 1 157 ? 2.611 3.961 -5.508 1 95.06 157 ALA B CA 1
ATOM 3180 C C . ALA B 1 157 ? 2.123 5.086 -4.598 1 95.06 157 ALA B C 1
ATOM 3182 O O . ALA B 1 157 ? 1.764 4.848 -3.441 1 95.06 157 ALA B O 1
ATOM 3183 N N . TRP B 1 158 ? 2.049 6.262 -5.145 1 94.5 158 TRP B N 1
ATOM 3184 C CA . TRP B 1 158 ? 1.575 7.402 -4.367 1 94.5 158 TRP B CA 1
ATOM 3185 C C . TRP B 1 158 ? 0.114 7.219 -3.969 1 94.5 158 TRP B C 1
ATOM 3187 O O . TRP B 1 158 ? -0.295 7.637 -2.883 1 94.5 158 TRP B O 1
ATOM 3197 N N . GLU B 1 159 ? -0.615 6.598 -4.766 1 88.81 159 GLU B N 1
ATOM 3198 C CA . GLU B 1 159 ? -2.021 6.352 -4.457 1 88.81 159 GLU B CA 1
ATOM 3199 C C . GLU B 1 159 ? -2.172 5.504 -3.199 1 88.81 159 GLU B C 1
ATOM 3201 O O . GLU B 1 159 ? -3.064 5.746 -2.383 1 88.81 159 GLU B O 1
ATOM 3206 N N . ILE B 1 160 ? -1.31 4.621 -3.061 1 91.56 160 ILE B N 1
ATOM 3207 C CA . ILE B 1 160 ? -1.325 3.771 -1.876 1 91.56 160 ILE B CA 1
ATOM 3208 C C . ILE B 1 160 ? -0.901 4.578 -0.652 1 91.56 160 ILE B C 1
ATOM 3210 O O . ILE B 1 160 ? -1.534 4.496 0.403 1 91.56 160 ILE B O 1
ATOM 3214 N N . VAL B 1 161 ? 0.125 5.348 -0.837 1 94.44 161 VAL B N 1
ATOM 3215 C CA . VAL B 1 161 ? 0.605 6.199 0.247 1 94.44 161 VAL B CA 1
ATOM 3216 C C . VAL B 1 161 ? -0.502 7.156 0.684 1 94.44 161 VAL B C 1
ATOM 3218 O O . VAL B 1 161 ? -0.781 7.289 1.878 1 94.44 161 VAL B O 1
ATOM 3221 N N . ARG B 1 162 ? -1.135 7.75 -0.291 1 88.38 162 ARG B N 1
ATOM 3222 C CA . ARG B 1 162 ? -2.168 8.75 -0.029 1 88.38 162 ARG B CA 1
ATOM 3223 C C . ARG B 1 162 ? -3.326 8.141 0.757 1 88.38 162 ARG B C 1
ATOM 3225 O O . ARG B 1 162 ? -3.879 8.781 1.652 1 88.38 162 ARG B O 1
ATOM 3232 N N . GLU B 1 163 ? -3.582 6.969 0.494 1 82.75 163 GLU B N 1
ATOM 3233 C CA . GLU B 1 163 ? -4.688 6.293 1.161 1 82.75 163 GLU B CA 1
ATOM 3234 C C . GLU B 1 163 ? -4.348 5.977 2.615 1 82.75 163 GLU B C 1
ATOM 3236 O O . GLU B 1 163 ? -5.242 5.793 3.441 1 82.75 163 GLU B O 1
ATOM 3241 N N . ASN B 1 164 ? -3.104 5.949 2.914 1 85.69 164 ASN B N 1
ATOM 3242 C CA . ASN B 1 164 ? -2.709 5.488 4.242 1 85.69 164 ASN B CA 1
ATOM 3243 C C . ASN B 1 164 ? -2.121 6.621 5.078 1 85.69 164 ASN B C 1
ATOM 3245 O O . ASN B 1 164 ? -2.133 6.562 6.309 1 85.69 164 ASN B O 1
ATOM 3249 N N . LYS B 1 165 ? -1.781 7.695 4.426 1 88.06 165 LYS B N 1
ATOM 3250 C CA . LYS B 1 165 ? -0.964 8.688 5.121 1 88.06 165 LYS B CA 1
ATOM 3251 C C . LYS B 1 165 ? -1.831 9.633 5.945 1 88.06 165 LYS B C 1
ATOM 3253 O O . LYS B 1 165 ? -1.316 10.414 6.75 1 88.06 165 LYS B O 1
ATOM 3258 N N . SER B 1 166 ? -3.113 9.625 5.824 1 86.31 166 SER B N 1
ATOM 3259 C CA . SER B 1 166 ? -3.98 10.586 6.508 1 86.31 166 SER B CA 1
ATOM 3260 C C . SER B 1 166 ? -3.842 10.477 8.023 1 86.31 166 SER B C 1
ATOM 3262 O O . SER B 1 166 ? -3.916 11.484 8.727 1 86.31 166 SER B O 1
ATOM 3264 N N . HIS B 1 167 ? -3.605 9.297 8.516 1 86.5 167 HIS B N 1
ATOM 3265 C CA . HIS B 1 167 ? -3.352 9.125 9.938 1 86.5 167 HIS B CA 1
ATOM 3266 C C . HIS B 1 167 ? -2.08 9.844 10.367 1 86.5 167 HIS B C 1
ATOM 3268 O O . HIS B 1 167 ? -2.045 10.477 11.422 1 86.5 167 HIS B O 1
ATOM 3274 N N . MET B 1 168 ? -1.179 9.82 9.547 1 92.44 168 MET B N 1
ATOM 3275 C CA . MET B 1 168 ? 0.085 10.516 9.789 1 92.44 168 MET B CA 1
ATOM 3276 C C . MET B 1 168 ? -0.086 12.023 9.664 1 92.44 168 MET B C 1
ATOM 3278 O O . MET B 1 168 ? 0.518 12.781 10.422 1 92.44 168 MET B O 1
ATOM 3282 N N . ASP B 1 169 ? -0.955 12.414 8.766 1 92.31 169 ASP B N 1
ATOM 3283 C CA . ASP B 1 169 ? -1.067 13.828 8.414 1 92.31 169 ASP B CA 1
ATOM 3284 C C . ASP B 1 169 ? -1.626 14.641 9.578 1 92.31 169 ASP B C 1
ATOM 3286 O O . ASP B 1 169 ? -1.261 15.805 9.766 1 92.31 169 ASP B O 1
ATOM 3290 N N . ARG B 1 170 ? -2.447 14.086 10.398 1 90.25 170 ARG B N 1
ATOM 3291 C CA . ARG B 1 170 ? -2.975 14.797 11.555 1 90.25 170 ARG B CA 1
ATOM 3292 C C . ARG B 1 170 ? -1.856 15.156 12.531 1 90.25 170 ARG B C 1
ATOM 3294 O O . ARG B 1 170 ? -1.827 16.266 13.07 1 90.25 170 ARG B O 1
ATOM 3301 N N . VAL B 1 171 ? -0.972 14.25 12.695 1 93 171 VAL B N 1
ATOM 3302 C CA . VAL B 1 171 ? 0.157 14.461 13.594 1 93 171 VAL B CA 1
ATOM 3303 C C . VAL B 1 171 ? 1.178 15.383 12.938 1 93 171 VAL B C 1
ATOM 3305 O O . VAL B 1 171 ? 1.713 16.297 13.578 1 93 171 VAL B O 1
ATOM 3308 N N . ARG B 1 172 ? 1.388 15.156 11.719 1 93.69 172 ARG B N 1
ATOM 3309 C CA . ARG B 1 172 ? 2.346 15.977 10.984 1 93.69 172 ARG B CA 1
ATOM 3310 C C . ARG B 1 172 ? 1.936 17.438 11 1 93.69 172 ARG B C 1
ATOM 3312 O O . ARG B 1 172 ? 2.775 18.328 11.18 1 93.69 172 ARG B O 1
ATOM 3319 N N . TYR B 1 173 ? 0.686 17.672 10.836 1 91.25 173 TYR B N 1
ATOM 3320 C CA . TYR B 1 173 ? 0.206 19.047 10.844 1 91.25 173 TYR B CA 1
ATOM 3321 C C . TYR B 1 173 ? 0.543 19.734 12.164 1 91.25 173 TYR B C 1
ATOM 3323 O O . TYR B 1 173 ? 1.018 20.875 12.18 1 91.25 173 TYR B O 1
ATOM 3331 N N . LEU B 1 174 ? 0.357 19.047 13.203 1 91.19 174 LEU B N 1
ATOM 3332 C CA . LEU B 1 174 ? 0.666 19.578 14.523 1 91.19 174 LEU B CA 1
ATOM 3333 C C . LEU B 1 174 ? 2.17 19.75 14.695 1 91.19 174 LEU B C 1
ATOM 3335 O O . LEU B 1 174 ? 2.617 20.734 15.297 1 91.19 174 LEU B O 1
ATOM 3339 N N . SER B 1 175 ? 2.875 18.828 14.148 1 94 175 SER B N 1
ATOM 3340 C CA . SER B 1 175 ? 4.32 18.859 14.359 1 94 175 SER B CA 1
ATOM 3341 C C . SER B 1 175 ? 4.969 20 13.586 1 94 175 SER B C 1
ATOM 3343 O O . SER B 1 175 ? 6.062 20.453 13.938 1 94 175 SER B O 1
ATOM 3345 N N . LEU B 1 176 ? 4.32 20.516 12.57 1 92.75 176 LEU B N 1
ATOM 3346 C CA . LEU B 1 176 ? 4.902 21.562 11.727 1 92.75 176 LEU B CA 1
ATOM 3347 C C . LEU B 1 176 ? 5.023 22.875 12.492 1 92.75 176 LEU B C 1
ATOM 3349 O O . LEU B 1 176 ? 5.734 23.781 12.055 1 92.75 176 LEU B O 1
ATOM 3353 N N . ALA B 1 177 ? 4.402 22.953 13.602 1 89.75 177 ALA B N 1
ATOM 3354 C CA . ALA B 1 177 ? 4.555 24.109 14.469 1 89.75 177 ALA B CA 1
ATOM 3355 C C . ALA B 1 177 ? 5.98 24.219 15.008 1 89.75 177 ALA B C 1
ATOM 3357 O O . ALA B 1 177 ? 6.449 25.312 15.336 1 89.75 177 ALA B O 1
ATOM 3358 N N . PHE B 1 178 ? 6.711 23.078 15 1 92.19 178 PHE B N 1
ATOM 3359 C CA . PHE B 1 178 ? 8.039 23.141 15.594 1 92.19 178 PHE B CA 1
ATOM 3360 C C . PHE B 1 178 ? 9.039 22.344 14.758 1 92.19 178 PHE B C 1
ATOM 3362 O O . PHE B 1 178 ? 10.242 22.344 15.047 1 92.19 178 PHE B O 1
ATOM 3369 N N . ALA B 1 179 ? 8.586 21.734 13.656 1 92.94 179 ALA B N 1
ATOM 3370 C CA . ALA B 1 179 ? 9.5 20.797 13.008 1 92.94 179 ALA B CA 1
ATOM 3371 C C . ALA B 1 179 ? 9.562 21.047 11.5 1 92.94 179 ALA B C 1
ATOM 3373 O O . ALA B 1 179 ? 10.102 20.219 10.75 1 92.94 179 ALA B O 1
ATOM 3374 N N . SER B 1 180 ? 9.008 22.141 11.008 1 94.25 180 SER B N 1
ATOM 3375 C CA . SER B 1 180 ? 9.023 22.406 9.578 1 94.25 180 SER B CA 1
ATOM 3376 C C . SER B 1 180 ? 10.445 22.578 9.062 1 94.25 180 SER B C 1
ATOM 3378 O O . SER B 1 180 ? 10.773 22.125 7.957 1 94.25 180 SER B O 1
ATOM 3380 N N . GLN B 1 181 ? 11.281 23.172 9.836 1 94.19 181 GLN B N 1
ATOM 3381 C CA . GLN B 1 181 ? 12.664 23.391 9.414 1 94.19 181 GLN B CA 1
ATOM 3382 C C . GLN B 1 181 ? 13.422 22.062 9.32 1 94.19 181 GLN B C 1
ATOM 3384 O O . GLN B 1 181 ? 14.219 21.859 8.406 1 94.19 181 GLN B O 1
ATOM 3389 N N . ASP B 1 182 ? 13.211 21.219 10.273 1 95.88 182 ASP B N 1
ATOM 3390 C CA . ASP B 1 182 ? 13.82 19.891 10.227 1 95.88 182 ASP B CA 1
ATOM 3391 C C . ASP B 1 182 ? 13.359 19.109 8.992 1 95.88 182 ASP B C 1
ATOM 3393 O O . ASP B 1 182 ? 14.164 18.453 8.336 1 95.88 182 ASP B O 1
ATOM 3397 N N . ALA B 1 183 ? 12.109 19.188 8.734 1 97.31 183 ALA B N 1
ATOM 3398 C CA . ALA B 1 183 ? 11.562 18.5 7.57 1 97.31 183 ALA B CA 1
ATOM 3399 C C . ALA B 1 183 ? 12.172 19.031 6.277 1 97.31 183 ALA B C 1
ATOM 3401 O O . ALA B 1 183 ? 12.555 18.25 5.398 1 97.31 183 ALA B O 1
ATOM 3402 N N . TYR B 1 184 ? 12.289 20.359 6.199 1 98 184 TYR B N 1
ATOM 3403 C CA . TYR B 1 184 ? 12.914 20.969 5.035 1 98 184 TYR B CA 1
ATOM 3404 C C . TYR B 1 184 ? 14.359 20.516 4.883 1 98 184 TYR B C 1
ATOM 3406 O O . TYR B 1 184 ? 14.781 20.141 3.789 1 98 184 TYR B O 1
ATOM 3414 N N . GLY B 1 185 ? 15.117 20.531 5.965 1 98.19 185 GLY B N 1
ATOM 3415 C CA . GLY B 1 185 ? 16.5 20.047 5.934 1 98.19 185 GLY B CA 1
ATOM 3416 C C . GLY B 1 185 ? 16.609 18.609 5.473 1 98.19 185 GLY B C 1
ATOM 3417 O O . GLY B 1 185 ? 17.5 18.281 4.684 1 98.19 185 GLY B O 1
ATOM 3418 N N . ASP B 1 186 ? 15.75 17.766 5.953 1 98.31 186 ASP B N 1
ATOM 3419 C CA . ASP B 1 186 ? 15.734 16.359 5.547 1 98.31 186 ASP B CA 1
ATOM 3420 C C . ASP B 1 186 ? 15.477 16.234 4.047 1 98.31 186 ASP B C 1
ATOM 3422 O O . ASP B 1 186 ? 16.094 15.406 3.375 1 98.31 186 ASP B O 1
ATOM 3426 N N . HIS B 1 187 ? 14.516 17.031 3.521 1 98.75 187 HIS B N 1
ATOM 3427 C CA . HIS B 1 187 ? 14.219 16.984 2.094 1 98.75 187 HIS B CA 1
ATOM 3428 C C . HIS B 1 187 ? 15.445 17.375 1.266 1 98.75 187 HIS B C 1
ATOM 3430 O O . HIS B 1 187 ? 15.695 16.781 0.215 1 98.75 187 HIS B O 1
ATOM 3436 N N . LEU B 1 188 ? 16.188 18.328 1.776 1 98.75 188 LEU B N 1
ATOM 3437 C CA . LEU B 1 188 ? 17.422 18.719 1.091 1 98.75 188 LEU B CA 1
ATOM 3438 C C . LEU B 1 188 ? 18.391 17.562 1.024 1 98.75 188 LEU B C 1
ATOM 3440 O O . LEU B 1 188 ? 19 17.312 -0.023 1 98.75 188 LEU B O 1
ATOM 3444 N N . GLU B 1 189 ? 18.547 16.875 2.104 1 98.62 189 GLU B N 1
ATOM 3445 C CA . GLU B 1 189 ? 19.469 15.742 2.172 1 98.62 189 GLU B CA 1
ATOM 3446 C C . GLU B 1 189 ? 19.031 14.617 1.234 1 98.62 189 GLU B C 1
ATOM 3448 O O . GLU B 1 189 ? 19.859 14 0.571 1 98.62 189 GLU B O 1
ATOM 3453 N N . VAL B 1 190 ? 17.781 14.312 1.182 1 98.75 190 VAL B N 1
ATOM 3454 C CA . VAL B 1 190 ? 17.25 13.297 0.271 1 98.75 190 VAL B CA 1
ATOM 3455 C C . VAL B 1 190 ? 17.531 13.703 -1.173 1 98.75 190 VAL B C 1
ATOM 3457 O O . VAL B 1 190 ? 18.031 12.891 -1.96 1 98.75 190 VAL B O 1
ATOM 3460 N N . MET B 1 191 ? 17.234 14.984 -1.481 1 98.75 191 MET B N 1
ATOM 3461 C CA . MET B 1 191 ? 17.422 15.477 -2.842 1 98.75 191 MET B CA 1
ATOM 3462 C C . MET B 1 191 ? 18.891 15.398 -3.25 1 98.75 191 MET B C 1
ATOM 3464 O O . MET B 1 191 ? 19.203 15.031 -4.383 1 98.75 191 MET B O 1
ATOM 3468 N N . GLN B 1 192 ? 19.766 15.742 -2.338 1 98.62 192 GLN B N 1
ATOM 3469 C CA . GLN B 1 192 ? 21.188 15.688 -2.613 1 98.62 192 GLN B CA 1
ATOM 3470 C C . GLN B 1 192 ? 21.641 14.266 -2.916 1 98.62 192 GLN B C 1
ATOM 3472 O O . GLN B 1 192 ? 22.438 14.039 -3.834 1 98.62 192 GLN B O 1
ATOM 3477 N N . ALA B 1 193 ? 21.156 13.328 -2.178 1 98.75 193 ALA B N 1
ATOM 3478 C CA . ALA B 1 193 ? 21.5 11.922 -2.408 1 98.75 193 ALA B CA 1
ATOM 3479 C C . ALA B 1 193 ? 20.938 11.445 -3.746 1 98.75 193 ALA B C 1
ATOM 3481 O O . ALA B 1 193 ? 21.594 10.664 -4.449 1 98.75 193 ALA B O 1
ATOM 3482 N N . ILE B 1 194 ? 19.766 11.891 -4.129 1 98.69 194 ILE B N 1
ATOM 3483 C CA . ILE B 1 194 ? 19.156 11.531 -5.406 1 98.69 194 ILE B CA 1
ATOM 3484 C C . ILE B 1 194 ? 20 12.07 -6.551 1 98.69 194 ILE B C 1
ATOM 3486 O O . ILE B 1 194 ? 20.312 11.344 -7.504 1 98.69 194 ILE B O 1
ATOM 3490 N N . GLU B 1 195 ? 20.422 13.258 -6.449 1 98.12 195 GLU B N 1
ATOM 3491 C CA . GLU B 1 195 ? 21.234 13.875 -7.492 1 98.12 195 GLU B CA 1
ATOM 3492 C C . GLU B 1 195 ? 22.578 13.172 -7.625 1 98.12 195 GLU B C 1
ATOM 3494 O O . GLU B 1 195 ? 23.125 13.07 -8.727 1 98.12 195 GLU B O 1
ATOM 3499 N N . ALA B 1 196 ? 23.125 12.75 -6.504 1 98.25 196 ALA B N 1
ATOM 3500 C CA . ALA B 1 196 ? 24.391 12.039 -6.488 1 98.25 196 ALA B CA 1
ATOM 3501 C C . ALA B 1 196 ? 24.234 10.609 -6.98 1 98.25 196 ALA B C 1
ATOM 3503 O O . ALA B 1 196 ? 25.219 9.859 -7.074 1 98.25 196 ALA B O 1
ATOM 3504 N N . ARG B 1 197 ? 23.047 10.25 -7.176 1 98.19 197 ARG B N 1
ATOM 3505 C CA . ARG B 1 197 ? 22.703 8.906 -7.617 1 98.19 197 ARG B CA 1
ATOM 3506 C C . ARG B 1 197 ? 23.156 7.859 -6.605 1 98.19 197 ARG B C 1
ATOM 3508 O O . ARG B 1 197 ? 23.641 6.789 -6.98 1 98.19 197 ARG B O 1
ATOM 3515 N N . ASP B 1 198 ? 23.172 8.266 -5.422 1 98.25 198 ASP B N 1
ATOM 3516 C CA . ASP B 1 198 ? 23.484 7.375 -4.312 1 98.25 198 ASP B CA 1
ATOM 3517 C C . ASP B 1 198 ? 22.203 6.785 -3.703 1 98.25 198 ASP B C 1
ATOM 3519 O O . ASP B 1 198 ? 21.734 7.254 -2.666 1 98.25 198 ASP B O 1
ATOM 3523 N N . ALA B 1 199 ? 21.766 5.703 -4.262 1 97.12 199 ALA B N 1
ATOM 3524 C CA . ALA B 1 199 ? 20.469 5.125 -3.922 1 97.12 199 ALA B CA 1
ATOM 3525 C C . ALA B 1 199 ? 20.438 4.652 -2.473 1 97.12 199 ALA B C 1
ATOM 3527 O O . ALA B 1 199 ? 19.516 4.977 -1.725 1 97.12 199 ALA B O 1
ATOM 3528 N N . PRO B 1 200 ? 21.453 3.939 -1.985 1 96.31 200 PRO B N 1
ATOM 3529 C CA . PRO B 1 200 ? 21.422 3.521 -0.582 1 96.31 200 PRO B CA 1
ATOM 3530 C C . PRO B 1 200 ? 21.312 4.699 0.383 1 96.31 200 PRO B C 1
ATOM 3532 O O . PRO B 1 200 ? 20.531 4.648 1.338 1 96.31 200 PRO B O 1
ATOM 3535 N N . GLU B 1 201 ? 22.031 5.73 0.07 1 98 201 GLU B N 1
ATOM 3536 C CA . GLU B 1 201 ? 21.984 6.91 0.932 1 98 201 GLU B CA 1
ATOM 3537 C C . GLU B 1 201 ? 20.625 7.609 0.834 1 98 201 GLU B C 1
ATOM 3539 O O . GLU B 1 201 ? 20.078 8.047 1.846 1 98 201 GLU B O 1
ATOM 3544 N N . ALA B 1 202 ? 20.078 7.754 -0.368 1 98.44 202 ALA B N 1
ATOM 3545 C CA . ALA B 1 202 ? 18.781 8.383 -0.553 1 98.44 202 ALA B CA 1
ATOM 3546 C C . ALA B 1 202 ? 17.688 7.633 0.217 1 98.44 202 ALA B C 1
ATOM 3548 O O . ALA B 1 202 ? 16.859 8.25 0.883 1 98.44 202 ALA B O 1
ATOM 3549 N N . MET B 1 203 ? 17.781 6.332 0.166 1 97.31 203 MET B N 1
ATOM 3550 C CA . MET B 1 203 ? 16.812 5.496 0.874 1 97.31 203 MET B CA 1
ATOM 3551 C C . MET B 1 203 ? 16.938 5.684 2.383 1 97.31 203 MET B C 1
ATOM 3553 O O . MET B 1 203 ? 15.93 5.836 3.076 1 97.31 203 MET B O 1
ATOM 3557 N N . ARG B 1 204 ? 18.109 5.672 2.855 1 96.75 204 ARG B N 1
ATOM 3558 C CA . ARG B 1 204 ? 18.344 5.859 4.281 1 96.75 204 ARG B CA 1
ATOM 3559 C C . ARG B 1 2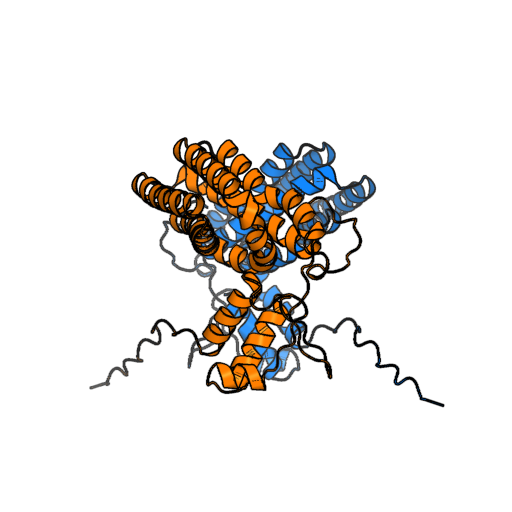04 ? 17.812 7.211 4.754 1 96.75 204 ARG B C 1
ATOM 3561 O O . ARG B 1 204 ? 17.188 7.301 5.809 1 96.75 204 ARG B O 1
ATOM 3568 N N . ARG B 1 205 ? 18.078 8.25 3.984 1 98.31 205 ARG B N 1
ATOM 3569 C CA . ARG B 1 205 ? 17.641 9.602 4.344 1 98.31 205 ARG B CA 1
ATOM 3570 C C . ARG B 1 205 ? 16.125 9.711 4.344 1 98.31 205 ARG B C 1
ATOM 3572 O O . ARG B 1 205 ? 15.539 10.344 5.227 1 98.31 205 ARG B O 1
ATOM 3579 N N . MET B 1 206 ? 15.469 9.102 3.383 1 98.31 206 MET B N 1
ATOM 3580 C CA . MET B 1 206 ? 14.008 9.125 3.328 1 98.31 206 MET B CA 1
ATOM 3581 C C . MET B 1 206 ? 13.406 8.383 4.516 1 98.31 206 MET B C 1
ATOM 3583 O O . MET B 1 206 ? 12.469 8.867 5.148 1 98.31 206 MET B O 1
ATOM 3587 N N . HIS B 1 207 ? 13.984 7.266 4.781 1 96.44 207 HIS B N 1
ATOM 3588 C CA . HIS B 1 207 ? 13.531 6.492 5.93 1 96.44 207 HIS B CA 1
ATOM 3589 C C . HIS B 1 207 ? 13.672 7.293 7.223 1 96.44 207 HIS B C 1
ATOM 3591 O O . HIS B 1 207 ? 12.742 7.34 8.031 1 96.44 207 HIS B O 1
ATOM 3597 N N . SER B 1 208 ? 14.805 7.887 7.398 1 96.56 208 SER B N 1
ATOM 3598 C CA . SER B 1 208 ? 15.055 8.703 8.578 1 96.56 208 SER B CA 1
ATOM 3599 C C . SER B 1 208 ? 14.078 9.867 8.664 1 96.56 208 SER B C 1
ATOM 3601 O O . SER B 1 208 ? 13.516 10.141 9.727 1 96.56 208 SER B O 1
ATOM 3603 N N . HIS B 1 209 ? 13.859 10.539 7.539 1 97.75 209 HIS B N 1
ATOM 3604 C CA . HIS B 1 209 ? 12.938 11.664 7.465 1 97.75 209 HIS B CA 1
ATOM 3605 C C . HIS B 1 209 ? 11.539 11.258 7.914 1 97.75 209 HIS B C 1
ATOM 3607 O O . HIS B 1 209 ? 10.938 11.93 8.758 1 97.75 209 HIS B O 1
ATOM 3613 N N . LEU B 1 210 ? 11.055 10.133 7.441 1 96.94 210 LEU B N 1
ATOM 3614 C CA . LEU B 1 210 ? 9.703 9.68 7.727 1 96.94 210 LEU B CA 1
ATOM 3615 C C . LEU B 1 210 ? 9.609 9.078 9.125 1 96.94 210 LEU B C 1
ATOM 3617 O O . LEU B 1 210 ? 8.516 8.938 9.672 1 96.94 210 LEU B O 1
ATOM 3621 N N . SER B 1 211 ? 10.758 8.766 9.742 1 95.06 211 SER B N 1
ATOM 3622 C CA . SER B 1 211 ? 10.766 8.156 11.07 1 95.06 211 SER B CA 1
ATOM 3623 C C . SER B 1 211 ? 10.773 9.219 12.164 1 95.06 211 SER B C 1
ATOM 3625 O O . SER B 1 211 ? 10.555 8.914 13.336 1 95.06 211 SER B O 1
ATOM 3627 N N . ARG B 1 212 ? 10.945 10.477 11.836 1 95.19 212 ARG B N 1
ATOM 3628 C CA . ARG B 1 212 ? 10.953 11.555 12.82 1 95.19 212 ARG B CA 1
ATOM 3629 C C . ARG B 1 212 ? 9.633 11.617 13.586 1 95.19 212 ARG B C 1
ATOM 3631 O O . ARG B 1 212 ? 9.602 12.016 14.75 1 95.19 212 ARG B O 1
ATOM 3638 N N . ILE B 1 213 ? 8.633 11.164 12.938 1 95.31 213 ILE B N 1
ATOM 3639 C CA . ILE B 1 213 ? 7.305 11.258 13.531 1 95.31 213 ILE B CA 1
ATOM 3640 C C . ILE B 1 213 ? 7.246 10.406 14.797 1 95.31 213 ILE B C 1
ATOM 3642 O O . ILE B 1 213 ? 6.43 10.664 15.688 1 95.31 213 ILE B O 1
ATOM 3646 N N . LYS B 1 214 ? 8.078 9.406 14.922 1 93.06 214 LYS B N 1
ATOM 3647 C CA . LYS B 1 214 ? 8.109 8.555 16.109 1 93.06 214 LYS B CA 1
ATOM 3648 C C . LYS B 1 214 ? 8.445 9.359 17.359 1 93.06 214 LYS B C 1
ATOM 3650 O O . LYS B 1 214 ? 7.887 9.109 18.422 1 93.06 214 LYS B O 1
ATOM 3655 N N . ILE B 1 215 ? 9.289 10.297 17.156 1 92.81 215 ILE B N 1
ATOM 3656 C CA . ILE B 1 215 ? 9.695 11.156 18.266 1 92.81 215 ILE B CA 1
ATOM 3657 C C . ILE B 1 215 ? 8.703 12.305 18.422 1 92.81 215 ILE B C 1
ATOM 3659 O O . ILE B 1 215 ? 8.297 12.641 19.531 1 92.81 215 ILE B O 1
ATOM 3663 N N . GLN B 1 216 ? 8.289 12.883 17.344 1 94.81 216 GLN B N 1
ATOM 3664 C CA . GLN B 1 216 ? 7.41 14.047 17.359 1 94.81 216 GLN B CA 1
ATOM 3665 C C . GLN B 1 216 ? 6.059 13.719 17.984 1 94.81 216 GLN B C 1
ATOM 3667 O O . GLN B 1 216 ? 5.461 14.555 18.656 1 94.81 216 GLN B O 1
ATOM 3672 N N . ILE B 1 217 ? 5.598 12.492 17.766 1 94.12 217 ILE B N 1
ATOM 3673 C CA . ILE B 1 217 ? 4.262 12.117 18.203 1 94.12 217 ILE B CA 1
ATOM 3674 C C . ILE B 1 217 ? 4.215 12.102 19.734 1 94.12 217 ILE B C 1
ATOM 3676 O O . ILE B 1 217 ? 3.178 12.398 20.328 1 94.12 217 ILE B O 1
ATOM 3680 N N . GLU B 1 218 ? 5.312 11.805 20.359 1 92.69 218 GLU B N 1
ATOM 3681 C CA . GLU B 1 218 ? 5.359 11.797 21.812 1 92.69 218 GLU B CA 1
ATOM 3682 C C . GLU B 1 218 ? 5.168 13.203 22.375 1 92.69 218 GLU B C 1
ATOM 3684 O O . GLU B 1 218 ? 4.422 13.398 23.344 1 92.69 218 GLU B O 1
ATOM 3689 N N . ARG B 1 219 ? 5.828 14.094 21.797 1 92.62 219 ARG B N 1
ATOM 3690 C CA . ARG B 1 219 ? 5.684 15.484 22.234 1 92.62 219 ARG B CA 1
ATOM 3691 C C . ARG B 1 219 ? 4.266 15.992 21.984 1 92.62 219 ARG B C 1
ATOM 3693 O O . ARG B 1 219 ? 3.676 16.641 22.844 1 92.62 219 ARG B O 1
ATOM 3700 N N . ILE B 1 220 ? 3.758 15.688 20.859 1 93.88 220 ILE B N 1
ATOM 3701 C CA . ILE B 1 220 ? 2.43 16.156 20.484 1 93.88 220 ILE B CA 1
ATOM 3702 C C . ILE B 1 220 ? 1.381 15.547 21.406 1 93.88 220 ILE B C 1
ATOM 3704 O O . ILE B 1 220 ? 0.434 16.219 21.812 1 93.88 220 ILE B O 1
ATOM 3708 N N . ARG B 1 221 ? 1.564 14.289 21.672 1 92.75 221 ARG B N 1
ATOM 3709 C CA . ARG B 1 221 ? 0.65 13.609 22.578 1 92.75 221 ARG B CA 1
ATOM 3710 C C . ARG B 1 221 ? 0.641 14.281 23.953 1 92.75 221 ARG B C 1
ATOM 3712 O O . ARG B 1 221 ? -0.417 14.438 24.562 1 92.75 221 ARG B O 1
ATOM 3719 N N . LEU B 1 222 ? 1.756 14.672 24.406 1 91.94 222 LEU B N 1
ATOM 3720 C CA . LEU B 1 222 ? 1.874 15.352 25.703 1 91.94 222 LEU B CA 1
ATOM 3721 C C . LEU B 1 222 ? 1.165 16.703 25.672 1 91.94 222 LEU B C 1
ATOM 3723 O O . LEU B 1 222 ? 0.512 17.078 26.641 1 91.94 222 LEU B O 1
ATOM 3727 N N . ASP B 1 223 ? 1.249 17.375 24.594 1 92.62 223 ASP B N 1
ATOM 3728 C CA . ASP B 1 223 ? 0.699 18.719 24.469 1 92.62 223 ASP B CA 1
ATOM 3729 C C . ASP B 1 223 ? -0.794 18.672 24.156 1 92.62 223 ASP B C 1
ATOM 3731 O O . ASP B 1 223 ? -1.507 19.656 24.359 1 92.62 223 ASP B O 1
ATOM 3735 N N . HIS B 1 224 ? -1.255 17.562 23.578 1 92.94 224 HIS B N 1
ATOM 3736 C CA . HIS B 1 224 ? -2.635 17.438 23.125 1 92.94 224 HIS B CA 1
ATOM 3737 C C . HIS B 1 224 ? -3.242 16.109 23.531 1 92.94 224 HIS B C 1
ATOM 3739 O O . HIS B 1 224 ? -3.752 15.359 22.688 1 92.94 224 HIS B O 1
ATOM 3745 N N . GLN B 1 225 ? -3.33 15.859 24.719 1 91.5 225 GLN B N 1
ATOM 3746 C CA . GLN B 1 225 ? -3.752 14.562 25.234 1 91.5 225 GLN B CA 1
ATOM 3747 C C . GLN B 1 225 ? -5.18 14.234 24.797 1 91.5 225 GLN B C 1
ATOM 3749 O O . GLN B 1 225 ? -5.488 13.086 24.484 1 91.5 225 GLN B O 1
ATOM 3754 N N . ALA B 1 226 ? -5.953 15.227 24.688 1 91.81 226 ALA B N 1
ATOM 3755 C CA . ALA B 1 226 ? -7.371 15.023 24.406 1 91.81 226 ALA B CA 1
ATOM 3756 C C . ALA B 1 226 ? -7.578 14.57 22.969 1 91.81 226 ALA B C 1
ATOM 3758 O O . ALA B 1 226 ? -8.633 14.031 22.625 1 91.81 226 ALA B O 1
ATOM 3759 N N . TYR B 1 227 ? -6.57 14.766 22.109 1 93.81 227 TYR B N 1
ATOM 3760 C CA . TYR B 1 227 ? -6.684 14.422 20.703 1 93.81 227 TYR B CA 1
ATOM 3761 C C . TYR B 1 227 ? -6.383 12.945 20.469 1 93.81 227 TYR B C 1
ATOM 3763 O O . TYR B 1 227 ? -6.699 12.398 19.422 1 93.81 227 TYR B O 1
ATOM 3771 N N . PHE B 1 228 ? -5.801 12.281 21.453 1 94.44 228 PHE B N 1
ATOM 3772 C CA . PHE B 1 228 ? -5.266 10.945 21.203 1 94.44 228 PHE B CA 1
ATOM 3773 C C . PHE B 1 228 ? -6.117 9.891 21.906 1 94.44 228 PHE B C 1
ATOM 3775 O O . PHE B 1 228 ? -6.605 10.109 23.016 1 94.44 228 PHE B O 1
ATOM 3782 N N . ALA B 1 229 ? -6.219 8.773 21.219 1 91.25 229 ALA B N 1
ATOM 3783 C CA . ALA B 1 229 ? -6.875 7.613 21.812 1 91.25 229 ALA B CA 1
ATOM 3784 C C . ALA B 1 229 ? -6.012 7 22.906 1 91.25 229 ALA B C 1
ATOM 3786 O O . ALA B 1 229 ? -4.785 7.082 22.859 1 91.25 229 ALA B O 1
ATOM 3787 N N . GLN B 1 230 ? -6.684 6.492 23.875 1 82.19 230 GLN B N 1
ATOM 3788 C CA . GLN B 1 230 ? -5.973 5.762 24.922 1 82.19 230 GLN B CA 1
ATOM 3789 C C . GLN B 1 230 ? -5.598 4.359 24.453 1 82.19 230 GLN B C 1
ATOM 3791 O O . GLN B 1 230 ? -6.477 3.539 24.172 1 82.19 230 GLN B O 1
ATOM 3796 N N . GLU B 1 231 ? -4.406 4.266 24.016 1 80.25 231 GLU B N 1
ATOM 3797 C CA . GLU B 1 231 ? -3.959 2.969 23.516 1 80.25 231 GLU B CA 1
ATOM 3798 C C . GLU B 1 231 ? -2.842 2.398 24.391 1 80.25 231 GLU B C 1
ATOM 3800 O O . GLU B 1 231 ? -2.139 3.145 25.078 1 80.25 231 GLU B O 1
ATOM 3805 N N . ASP B 1 232 ? -2.898 1.1 24.594 1 60.5 232 ASP B N 1
ATOM 3806 C CA . ASP B 1 232 ? -1.848 0.444 25.359 1 60.5 232 ASP B CA 1
ATOM 3807 C C . ASP B 1 232 ? -0.483 0.629 24.703 1 60.5 232 ASP B C 1
ATOM 3809 O O . ASP B 1 232 ? -0.388 0.723 23.484 1 60.5 232 ASP B O 1
ATOM 3813 N N . ALA B 1 233 ? 0.465 1.245 25.391 1 51.59 233 ALA B N 1
ATOM 3814 C CA . ALA B 1 233 ? 1.83 1.704 25.141 1 51.59 233 ALA B CA 1
ATOM 3815 C C . ALA B 1 233 ? 2.58 0.735 24.234 1 51.59 233 ALA B C 1
ATOM 3817 O O . ALA B 1 233 ? 3.605 1.091 23.656 1 51.59 233 ALA B O 1
ATOM 3818 N N . CYS B 1 234 ? 2.322 -0.606 24.188 1 48.81 234 CYS B N 1
ATOM 3819 C CA . CYS B 1 234 ? 3.332 -1.484 23.609 1 48.81 234 CYS B CA 1
ATOM 3820 C C . CYS B 1 234 ? 3.236 -1.501 22.078 1 48.81 234 CYS B C 1
ATOM 3822 O O . CYS B 1 234 ? 2.645 -2.414 21.5 1 48.81 234 CYS B O 1
ATOM 3824 N N . LEU B 1 235 ? 3.271 -0.296 21.531 1 56.66 235 LEU B N 1
ATOM 3825 C CA . LEU B 1 235 ? 3.266 -0.352 20.078 1 56.66 235 LEU B CA 1
ATOM 3826 C C . LEU B 1 235 ? 4.602 -0.856 19.547 1 56.66 235 LEU B C 1
ATOM 3828 O O . LEU B 1 235 ? 5.66 -0.438 20.016 1 56.66 235 LEU B O 1
ATOM 3832 N N . PRO B 1 236 ? 4.523 -1.958 18.844 1 54.81 236 PRO B N 1
ATOM 3833 C CA . PRO B 1 236 ? 5.805 -2.42 18.297 1 54.81 236 PRO B CA 1
ATOM 3834 C C . PRO B 1 236 ? 6.551 -1.33 17.531 1 54.81 236 PRO B C 1
ATOM 3836 O O . PRO B 1 236 ? 5.922 -0.443 16.953 1 54.81 236 PRO B O 1
ATOM 3839 N N . ASP B 1 237 ? 7.77 -1.166 17.953 1 60.91 237 ASP B N 1
ATOM 3840 C CA . ASP B 1 237 ? 8.625 -0.23 17.234 1 60.91 237 ASP B CA 1
ATOM 3841 C C . ASP B 1 237 ? 8.68 -0.563 15.75 1 60.91 237 ASP B C 1
ATOM 3843 O O . ASP B 1 237 ? 9.352 -1.516 15.352 1 60.91 237 ASP B O 1
ATOM 3847 N N . LEU B 1 238 ? 7.629 -0.137 15.023 1 67.75 238 LEU B N 1
ATOM 3848 C CA . LEU B 1 238 ? 7.645 -0.323 13.578 1 67.75 238 LEU B CA 1
ATOM 3849 C C . LEU B 1 238 ? 8.609 0.65 12.914 1 67.75 238 LEU B C 1
ATOM 3851 O O . LEU B 1 238 ? 8.789 1.776 13.383 1 67.75 238 LEU B O 1
#

Organism: Cereibacter sphaeroides (strain ATCC 17023 / DSM 158 / JCM 6121 / CCUG 31486 / LMG 2827 / NBRC 12203 / NCIMB 8253 / ATH 2.4.1.) (NCBI:txid272943)

Sequence (476 aa):
MTDAITLPALEAPLRPSVTDQVFDQLHDRIIELDLPPGTKLSEIEVARQFGVSRQPVRDAFYRLSKLGFLSIRPQRATTVSQISTRSVMQARFIRAAIEAETVRVACERLTEADHAALWRLLDLQREASEARDRLRFHALDDQFHRELCDRSGCGFAWEIVRENKSHMDRVRYLSLAFASQDAYGDHLEVMQAIEARDAPEAMRRMHSHLSRIKIQIERIRLDHQAYFAQEDACLPDLMTDAITLPALEAPLRPSVTDQVFDQLHDRIIELDLPPGTKLSEIEVARQFGVSRQPVRDAFYRLSKLGFLSIRPQRATTVSQISTRSVMQARFIRAAIEAETVRVACERLTEADHAALWRLLDLQREASEARDRLRFHALDDQFHRELCDRSGCGFAWEIVRENKSHMDRVRYLSLAFASQDAYGDHLEVMQAIEARDAPEAMRRMHSHLSRIKIQIERIRLDHQAYFAQEDACLPDL

InterPro domains:
  IPR000524 Transcription regulator HTH, GntR [PF00392] (19-80)
  IPR000524 Transcription regulator HTH, GntR [PS50949] (16-83)
  IPR000524 Transcription regulator HTH, GntR [SM00345] (22-80)
  IPR000524 Transcription regulator HTH, GntR [cd07377] (17-81)
  IPR008920 Transcription regulator FadR/GntR, C-terminal [G3DSA:1.20.120.530] (82-219)
  IPR008920 Transcription regulator FadR/GntR, C-terminal [SSF48008] (87-213)
  IPR011711 GntR, C-terminal [PF07729] (94-211)
  IPR011711 GntR, C-terminal [SM00895] (90-212)
  IPR036388 Winged helix-like DNA-binding domain superfamily [G3DSA:1.10.10.10] (15-81)
  IPR036390 Winged helix DNA-binding domain superfamily [SSF46785] (16-103)

Secondary structure (DSSP, 8-state):
-----------S-----HHHHHHHHHHHHHHTTSS-TT-EE-HHHHHHHHT--HHHHHHHHHHHHHTTSEE--TTS-EEEPPBPHHHHHHHHHHHHHHHHHHHHHHHHH--HHHHHHHHHHHHHHHHHHHTT-HHHHHHHHHHHHHHHHHHTT-HHHHHHHHHHHHHHHHHHHHHHHHHHHHHHHHHHHHHHHHHTT-HHHHHHHHHHHHHTHHHHHHHHHHH-GGGB----S-----/---------S-S-----HHHHHHHHHHHHHHTTSS-TT-EE-HHHHHHHHT--HHHHHHHHHHHHHTTSEE--TTS-EEEPPBPHHHHHHHHHHHHHHHHHHHHHHHHH--HHHHHHHHHHHHHHHHHHHTT-HHHHHHHHHHHHHHHHHHTT-HHHHHHHHHHHHHHHHHHHHHHHHHHHHHHHHHHHHHHHHHTT-HHHHHHHHHHHHHTHHHHHHHHHHH-GGGB----S-----

Radius of gyration: 24.35 Å; Cα contacts (8 Å, |Δi|>4): 569; chains: 2; bounding box: 60×66×83 Å

Nearest PDB structures (foldseek):
  7u5q-assembly2_B  TM=9.500E-01  e=2.294E-14  Brucella melitensis ATCC 23457
  4p9f-assembly1_A  TM=8.233E-01  e=4.316E-10  Escherichia coli UMEA 3718-1
  6za7-assembly1_A  TM=6.672E-01  e=3.084E-10  Agrobacterium fabrum str. C58
  4p9f-assembly1_B  TM=8.152E-01  e=1.077E-08  Escherichia coli UMEA 3718-1
  3ihu-assembly2_B  TM=8.509E-01  e=2.813E-08  Cupriavidus pinatubonensis JMP134

Foldseek 3Di:
DPPPPPPPDPVDPPPPDPLRVLLVVVLVCDLLCVAFFFRFDDLVVSCVVVVHDSPSSVSSQVLCVVLPQWDDDPPDTITGHFQEPLLQQVLLVLLLVLLLVLLLLLLVQADPVLLVVLVVLLVQLVVCLVVLPLVSNLVSLLVSSCSSCVRSVNNVSVVVSVSRCSSNSSLVSVLSNPCSVVLSVLSVQLSVCSPVSPSVSNSVSSSVSSCVSVVSVVVVCVVCVVRHDDDDPPNPPD/DPPPPPPPDPVDPPPPDPLRVLLVVVLVCDLLCVQFFFRFDDLVVSCVVVVHDSPSSVSSQVLCVVLPQWDDDPPDTITGHFQEPLLQQVLLVLLLVLLLVLLLLLLVQADPVLLVVLVVLLVQLVVCLVVLPLVSNLVSLLVSSCSSCVRSVNNVSVVVSVSRCSSNSSLVSVLSNPCSVVLSVLSVQLSVCSPVSPSVSNSVSSSVSSCVSVVSVVVVCVVCVVRHDDDDPPRPPD

Solvent-accessible surface area (backbone atoms only — not comparable to full-atom values): 25196 Å² total; per-residue (Å²): 135,85,77,76,79,73,70,74,75,78,70,62,80,74,67,74,45,70,32,50,50,50,30,51,53,52,51,49,31,41,39,71,47,77,42,39,46,65,40,75,56,50,58,66,60,51,13,59,75,70,71,49,63,52,62,40,40,50,52,23,48,49,53,36,30,74,74,52,48,30,42,78,49,89,98,47,76,29,24,27,35,48,45,46,65,65,53,22,47,53,20,41,47,54,39,32,24,47,50,20,50,36,39,36,46,25,26,73,58,50,46,71,68,52,51,53,56,53,49,52,48,50,52,52,33,49,51,22,46,76,67,66,34,53,70,59,27,52,55,40,53,52,48,49,56,46,47,49,19,42,66,40,72,35,47,75,57,42,57,56,35,61,73,39,36,60,55,34,40,38,54,48,54,62,42,38,80,79,38,42,63,59,52,51,53,41,52,52,54,25,50,52,24,32,74,68,47,35,33,72,57,16,22,51,41,41,36,52,54,57,48,48,52,71,60,50,49,55,56,48,41,71,76,38,54,83,38,42,50,94,64,82,81,83,59,73,91,115,135,83,77,74,78,71,70,73,75,79,69,61,80,74,66,74,44,70,32,48,50,51,31,51,53,51,51,50,31,42,38,72,46,76,44,37,45,66,39,77,55,50,57,66,60,52,14,59,75,70,71,49,62,52,62,42,40,50,53,23,47,50,54,37,29,74,73,54,49,31,42,78,48,89,97,47,76,31,23,27,36,47,46,46,67,65,54,23,48,53,20,40,46,53,40,32,24,46,51,20,48,37,40,37,46,25,25,73,58,50,45,71,68,52,51,52,56,53,49,51,48,50,52,52,32,52,53,22,47,77,67,66,34,53,68,60,28,52,54,42,51,53,48,50,58,46,47,48,20,43,67,39,72,35,47,75,54,43,55,57,36,61,73,40,35,60,54,34,42,39,54,48,54,62,42,38,78,80,36,42,64,58,52,52,54,40,51,50,53,25,51,51,23,31,74,67,46,35,32,72,57,16,23,51,39,41,36,53,53,56,48,47,53,69,60,50,49,56,55,48,42,71,76,38,53,80,38,41,49,95,62,81,81,84,58,75,91,112

pLDDT: mean 89.77, std 15.26, range [28.19, 98.75]